Protein AF-A0A1D2R2D0-F1 (afdb_monomer_lite)

pLDDT: mean 79.78, std 20.34, range [26.3, 98.62]

Foldseek 3Di:
DDDPPFDWDDDPPQWIKGWDWADEDPDIAIEIETFHDDPLRVVLSVVLRVLCSQQVNLLCVLLLHTQDDPHHAYEYAADCVRVPPDQWAQPDPVHIYGHSPDDSLVSQLSVSLSRQQLAPQPLSRLLSSLQSSLVSCVVVVNPVVSCVSLVQLCCLLVVCLLPDDQDASFPDDLVPDDVSSNSNSSSLSNQLSVVVCVVPNSVLSSQLSVVSVVVVDHDGPVSSQVSSCVSPVDHCCLSRDSRHDDHDRNDDPPVCPPPDDDDSPCVNPVVVLPPLQPLVVVLVVLVVLLVVLVCCLVPVPPDDPVRNVLSVVVSVVSVVVSVVSVVCSPPCSPDPVCVVVVVVVVVVVVVSVCVVCVVPDDDPVVVVVVVVVD

Radius of gyration: 22.88 Å; chains: 1; bounding box: 52×63×58 Å

Sequence (374 aa):
MHKDDGSVIEVETGYERMSGEVKLRDRKVGVEVNYFHGLRDREWAERVFSLLCDALPLLERVSGLPYPRDYGVNIYDAAFEDVGRNDGENREREGIWIKPQAFDSYIVHEAAHCFTDISDESWIMEGSADIYTYIVLQRMNRSRDAGGVKGSAFAEYYKYLKFEEDFPLDGWDPMTAEVKKAYYGYGKAFIFMHMLCKKYGMGAIGEVNRNLHKRGVKASSGDYKLALEGVTGKNTDDLFSGWIFPGEYKVMPDEVKPVGKYRGSDLNRKVLQKWGNYSEWRIKALEERRDFYQDILDYDDEASDDFRMELKTDRKKINEWLRELRKHKKDVNKDPSMMKWKIEIMDAIKENIDVNLREWCTDEETKEMYEEEL

Secondary structure (DSSP, 8-state):
--------EE-TTSEEEEEEEEE-SSSEEEEEEEEESSHHHHHHHHHHHHHHHHHHHHHHHHH-S----SS-EEEEE--HHHHTTSSEEE-GGG-EEE-TT--HHHHHHHHHGGG-TTBS-HHHHHHHHHHHHHHHHHHTT-HHHHHHHHHHHHHHHHHHTTTS----STT--TTTS-HHHHHHHHHHHHHHHHHHHHHHHHHHHHHHHHHHHTTTSPBPHHHHHHHHHHHH-S--HHHHBTTTBSS------TTS---S---TTSHHHHHHHH-TTHHHHHHHHHHHHHHHHHHHHHH-TTS-HHHHHHHHHHHHHHHHHHHHHHHTTTTTTT-TTHHHHHHHHHHHHHHHHHHHHHTT---HHHHHHHHHH-

Structure (mmCIF, N/CA/C/O backbone):
data_AF-A0A1D2R2D0-F1
#
_entry.id   AF-A0A1D2R2D0-F1
#
loop_
_atom_site.group_PDB
_atom_site.id
_atom_site.type_symbol
_atom_site.label_atom_id
_atom_site.label_alt_id
_atom_site.label_comp_id
_atom_site.label_asym_id
_atom_site.label_entity_id
_atom_site.label_seq_id
_atom_site.pdbx_PDB_ins_code
_atom_site.Cartn_x
_atom_site.Cartn_y
_atom_site.Cartn_z
_atom_site.occupancy
_atom_site.B_iso_or_equiv
_atom_site.auth_seq_id
_atom_site.auth_comp_id
_atom_site.auth_asym_id
_atom_site.auth_atom_id
_atom_site.pdbx_PDB_model_num
ATOM 1 N N . MET A 1 1 ? 18.005 -26.491 -6.568 1.00 35.31 1 MET A N 1
ATOM 2 C CA . MET A 1 1 ? 18.597 -25.243 -7.088 1.00 35.31 1 MET A CA 1
ATOM 3 C C . MET A 1 1 ? 18.732 -25.385 -8.593 1.00 35.31 1 MET A C 1
ATOM 5 O O . MET A 1 1 ? 19.728 -25.917 -9.054 1.00 35.31 1 MET A O 1
ATOM 9 N N . HIS A 1 2 ? 17.709 -24.957 -9.325 1.00 26.30 2 HIS A N 1
ATOM 10 C CA . HIS A 1 2 ? 17.862 -24.386 -10.659 1.00 26.30 2 HIS A CA 1
ATOM 11 C C . HIS A 1 2 ? 17.419 -22.933 -10.478 1.00 26.30 2 HIS A C 1
ATOM 13 O O . HIS A 1 2 ? 16.340 -22.708 -9.931 1.00 26.30 2 HIS A O 1
ATOM 19 N N . LYS A 1 3 ? 18.300 -21.972 -10.765 1.00 35.22 3 LYS A N 1
ATOM 20 C CA . LYS A 1 3 ? 17.882 -20.586 -10.979 1.00 35.22 3 LYS A CA 1
ATOM 21 C C . LYS A 1 3 ? 17.358 -20.578 -12.413 1.00 35.22 3 LYS A C 1
ATOM 23 O O . LYS A 1 3 ? 18.146 -20.897 -13.298 1.00 35.22 3 LYS A O 1
ATOM 28 N N . ASP A 1 4 ? 16.057 -20.357 -12.588 1.00 43.56 4 ASP A N 1
ATOM 29 C CA . ASP A 1 4 ? 15.472 -20.082 -13.904 1.00 43.56 4 ASP A CA 1
ATOM 30 C C . ASP A 1 4 ? 16.174 -18.846 -14.470 1.00 43.56 4 ASP A C 1
ATOM 32 O O . ASP A 1 4 ? 16.246 -17.804 -13.814 1.00 43.56 4 ASP A O 1
ATOM 36 N N . ASP A 1 5 ? 16.760 -18.998 -15.648 1.00 43.22 5 ASP A N 1
ATOM 37 C CA . ASP A 1 5 ? 17.376 -17.951 -16.443 1.00 43.22 5 ASP A CA 1
ATOM 38 C C . ASP A 1 5 ? 16.280 -17.294 -17.285 1.00 43.22 5 ASP A C 1
ATOM 40 O O . ASP A 1 5 ? 15.998 -17.735 -18.391 1.00 43.22 5 ASP A O 1
ATOM 44 N N . GLY A 1 6 ? 15.617 -16.273 -16.728 1.00 44.31 6 GLY A N 1
ATOM 45 C CA . GLY A 1 6 ? 14.501 -15.571 -17.373 1.00 44.31 6 GLY A CA 1
ATOM 46 C C . GLY A 1 6 ? 14.697 -15.417 -18.886 1.00 44.31 6 GLY A C 1
ATOM 47 O O . GLY A 1 6 ? 15.631 -14.754 -19.339 1.00 44.31 6 GLY A O 1
ATOM 48 N N . SER A 1 7 ? 13.845 -16.077 -19.671 1.00 56.72 7 SER A N 1
ATOM 49 C CA . SER A 1 7 ? 13.939 -16.070 -21.128 1.00 56.72 7 SER A CA 1
ATOM 50 C C . SER A 1 7 ? 13.451 -14.731 -21.676 1.00 56.72 7 SER A C 1
ATOM 52 O O . SER A 1 7 ? 12.326 -14.331 -21.366 1.00 56.72 7 SER A O 1
ATOM 54 N N . VAL A 1 8 ? 14.264 -14.074 -22.508 1.00 54.88 8 VAL A N 1
ATOM 55 C CA . VAL A 1 8 ? 13.900 -12.834 -23.212 1.00 54.88 8 VAL A CA 1
ATOM 56 C C . VAL A 1 8 ? 13.201 -13.180 -24.526 1.00 54.88 8 VAL A C 1
ATOM 58 O O . VAL A 1 8 ? 13.733 -13.954 -25.322 1.00 54.88 8 VAL A O 1
ATOM 61 N N . ILE A 1 9 ? 12.008 -12.627 -24.752 1.00 55.56 9 ILE A N 1
ATOM 62 C CA . ILE A 1 9 ? 11.245 -12.768 -26.002 1.00 55.56 9 ILE A CA 1
ATOM 63 C C . ILE A 1 9 ? 10.814 -11.363 -26.444 1.00 55.56 9 ILE A C 1
ATOM 65 O O . ILE A 1 9 ? 10.191 -10.647 -25.661 1.00 55.56 9 ILE A O 1
ATOM 69 N N . GLU A 1 10 ? 11.138 -10.973 -27.679 1.00 49.78 10 GLU A N 1
ATOM 70 C CA . GLU A 1 10 ? 10.637 -9.733 -28.292 1.00 49.78 10 GLU A CA 1
ATOM 71 C C . GLU A 1 10 ? 9.136 -9.850 -28.595 1.00 49.78 10 GLU A C 1
ATOM 73 O O . GLU A 1 10 ? 8.675 -10.859 -29.138 1.00 49.78 10 GLU A O 1
ATOM 78 N N . VAL A 1 11 ? 8.366 -8.812 -28.265 1.00 51.62 11 VAL A N 1
ATOM 79 C CA . VAL A 1 11 ? 6.924 -8.732 -28.538 1.00 51.62 11 VAL A CA 1
ATOM 80 C C . VAL A 1 11 ? 6.680 -7.669 -29.618 1.00 51.62 11 VAL A C 1
ATOM 82 O O . VAL A 1 11 ? 7.356 -6.643 -29.634 1.00 51.62 11 VAL A O 1
ATOM 85 N N . GLU A 1 12 ? 5.685 -7.866 -30.495 1.00 52.91 12 GLU A N 1
ATOM 86 C CA . GLU A 1 12 ? 5.286 -6.940 -31.588 1.00 52.91 12 GLU A CA 1
ATOM 87 C C . GLU A 1 12 ? 4.965 -5.490 -31.145 1.00 52.91 12 GLU A C 1
ATOM 89 O O . GLU A 1 12 ? 4.693 -4.629 -31.979 1.00 52.91 12 GLU A O 1
ATOM 94 N N . THR A 1 13 ? 4.998 -5.199 -29.845 1.00 63.69 13 THR A N 1
ATOM 95 C CA . THR A 1 13 ? 4.671 -3.913 -29.220 1.00 63.69 13 THR A CA 1
ATOM 96 C C . THR A 1 13 ? 5.877 -2.996 -28.983 1.00 63.69 13 THR A C 1
ATOM 98 O O . THR A 1 13 ? 5.690 -1.899 -28.467 1.00 63.69 13 THR A O 1
ATOM 101 N N . GLY A 1 14 ? 7.100 -3.408 -29.341 1.00 77.31 14 GLY A N 1
ATOM 102 C CA . GLY A 1 14 ? 8.324 -2.629 -29.078 1.00 77.31 14 GLY A CA 1
ATOM 103 C C . GLY A 1 14 ? 8.905 -2.817 -27.670 1.00 77.31 14 GLY A C 1
ATOM 104 O O . GLY A 1 14 ? 9.845 -2.117 -27.300 1.00 77.31 14 GLY A O 1
ATOM 105 N N . TYR A 1 15 ? 8.364 -3.775 -26.914 1.00 86.06 15 TYR A N 1
ATOM 106 C CA . TYR A 1 15 ? 8.860 -4.184 -25.606 1.00 86.06 15 TYR A CA 1
ATOM 107 C C . TYR A 1 15 ? 9.680 -5.477 -25.704 1.00 86.06 15 TYR A C 1
ATOM 109 O O . TYR A 1 15 ? 9.309 -6.425 -26.408 1.00 86.06 15 TYR A O 1
ATOM 117 N N . GLU A 1 16 ? 10.753 -5.543 -24.923 1.00 91.19 16 GLU A N 1
ATOM 118 C CA . GLU A 1 16 ? 11.343 -6.798 -24.472 1.00 91.19 16 GLU A CA 1
ATOM 119 C C . GLU A 1 16 ? 10.609 -7.304 -23.229 1.00 91.19 16 GLU A C 1
ATOM 121 O O . GLU A 1 16 ? 9.992 -6.540 -22.482 1.00 91.19 16 GLU A O 1
ATOM 126 N N . ARG A 1 17 ? 10.675 -8.616 -22.999 1.00 93.38 17 ARG A N 1
ATOM 127 C CA . ARG A 1 17 ? 10.022 -9.258 -21.860 1.00 93.38 17 ARG A CA 1
ATOM 128 C C . ARG A 1 17 ? 11.012 -10.034 -21.012 1.00 93.38 17 ARG A C 1
ATOM 130 O O . ARG A 1 17 ? 11.697 -10.918 -21.516 1.00 93.38 17 ARG A O 1
ATOM 137 N N . MET A 1 18 ? 10.978 -9.789 -19.708 1.00 94.94 18 MET A N 1
ATOM 138 C CA . MET A 1 18 ? 11.537 -10.664 -18.683 1.00 94.94 18 MET A CA 1
ATOM 139 C C . MET A 1 18 ? 10.401 -11.420 -18.003 1.00 94.94 18 MET A C 1
ATOM 141 O O . MET A 1 18 ? 9.410 -10.808 -17.615 1.00 94.94 18 MET A O 1
ATOM 145 N N . SER A 1 19 ? 10.509 -12.740 -17.858 1.00 96.94 19 SER A N 1
ATOM 146 C CA . SER A 1 19 ? 9.440 -13.533 -17.244 1.00 96.94 19 SER A CA 1
ATOM 147 C C . SER A 1 19 ? 9.955 -14.681 -16.384 1.00 96.94 19 SER A C 1
ATOM 149 O O . SER A 1 19 ? 11.075 -15.163 -16.559 1.00 96.94 19 SER A O 1
ATOM 151 N N . GLY A 1 20 ? 9.115 -15.124 -15.452 1.00 97.00 20 GLY A N 1
ATOM 152 C CA . GLY A 1 20 ? 9.328 -16.323 -14.650 1.00 97.00 20 GLY A CA 1
ATOM 153 C C . GLY A 1 20 ? 8.144 -16.613 -13.734 1.00 97.00 20 GLY A C 1
ATOM 154 O O . GLY A 1 20 ? 7.105 -15.960 -13.805 1.00 97.00 20 GLY A O 1
ATOM 155 N N . GLU A 1 21 ? 8.285 -17.614 -12.869 1.00 97.94 21 GLU A N 1
ATOM 156 C CA . GLU A 1 21 ? 7.215 -18.038 -11.964 1.00 97.94 21 GLU A CA 1
ATOM 157 C C . GLU A 1 21 ? 7.616 -17.882 -10.496 1.00 97.94 21 GLU A C 1
ATOM 159 O O . GLU A 1 21 ? 8.649 -18.382 -10.047 1.00 97.94 21 GLU A O 1
ATOM 164 N N . VAL A 1 22 ? 6.726 -17.290 -9.705 1.00 97.75 22 VAL A N 1
ATOM 165 C CA . VAL A 1 22 ? 6.854 -17.219 -8.250 1.00 97.75 22 VAL A CA 1
ATOM 166 C C . VAL A 1 22 ? 5.964 -18.279 -7.618 1.00 97.75 22 VAL A C 1
ATOM 168 O O . VAL A 1 22 ? 4.755 -18.342 -7.855 1.00 97.75 22 VAL A O 1
ATOM 171 N N . LYS A 1 23 ? 6.557 -19.137 -6.783 1.00 97.75 23 LYS A N 1
ATOM 172 C CA . LYS A 1 23 ? 5.801 -20.125 -6.009 1.00 97.75 23 LYS A CA 1
ATOM 173 C C . LYS A 1 23 ? 5.138 -19.449 -4.808 1.00 97.75 23 LYS A C 1
ATOM 175 O O . LYS A 1 23 ? 5.818 -19.078 -3.851 1.00 97.75 23 LYS A O 1
ATOM 180 N N . LEU A 1 24 ? 3.815 -19.369 -4.843 1.00 97.50 24 LEU A N 1
ATOM 181 C CA . LEU A 1 24 ? 2.971 -18.966 -3.721 1.00 97.50 24 LEU A CA 1
ATOM 182 C C . LEU A 1 24 ? 2.363 -20.208 -3.051 1.00 97.50 24 LEU A C 1
ATOM 184 O O . LEU A 1 24 ? 2.705 -21.340 -3.414 1.00 97.50 24 LEU A O 1
ATOM 188 N N . ARG A 1 25 ? 1.528 -20.028 -2.022 1.00 94.38 25 ARG A N 1
ATOM 189 C CA . ARG A 1 25 ? 1.040 -21.141 -1.188 1.00 94.38 25 ARG A CA 1
ATOM 190 C C . ARG A 1 25 ? 0.337 -22.227 -1.995 1.00 94.38 25 ARG A C 1
ATOM 192 O O . ARG A 1 25 ? 0.691 -23.398 -1.865 1.00 94.38 25 ARG A O 1
ATOM 199 N N . ASP A 1 26 ? -0.620 -21.820 -2.823 1.00 93.81 26 ASP A N 1
ATOM 200 C CA . ASP A 1 26 ? -1.555 -22.740 -3.479 1.00 93.81 26 ASP A CA 1
ATOM 201 C C . ASP A 1 26 ? -1.300 -22.883 -4.988 1.00 93.81 26 ASP A C 1
ATOM 203 O O . ASP A 1 26 ? -1.862 -23.763 -5.637 1.00 93.81 26 ASP A O 1
ATOM 207 N N . ARG A 1 27 ? -0.440 -22.034 -5.566 1.00 96.06 27 ARG A N 1
ATOM 208 C CA . ARG A 1 27 ? -0.142 -22.028 -7.003 1.00 96.06 27 ARG A CA 1
ATOM 209 C C . ARG A 1 27 ? 1.202 -21.388 -7.317 1.00 96.06 27 ARG A C 1
ATOM 211 O O . ARG A 1 27 ? 1.811 -20.714 -6.487 1.00 96.06 27 ARG A O 1
ATOM 218 N N . LYS A 1 28 ? 1.629 -21.564 -8.562 1.00 97.88 28 LYS A N 1
ATOM 219 C CA . LYS A 1 28 ? 2.623 -20.695 -9.182 1.00 97.88 28 LYS A CA 1
ATOM 220 C C . LYS A 1 28 ? 1.921 -19.510 -9.843 1.00 97.88 28 LYS A C 1
ATOM 222 O O . LYS A 1 28 ? 0.835 -19.672 -10.407 1.00 97.88 28 LYS A O 1
ATOM 227 N N . VAL A 1 29 ? 2.522 -18.335 -9.731 1.00 97.94 29 VAL A N 1
ATOM 228 C CA . VAL A 1 29 ? 2.051 -17.097 -10.356 1.00 97.94 29 VAL A CA 1
ATOM 229 C C . VAL A 1 29 ? 3.136 -16.624 -11.309 1.00 97.94 29 VAL A C 1
ATOM 231 O O . VAL A 1 29 ? 4.286 -16.486 -10.897 1.00 97.94 29 VAL A O 1
ATOM 234 N N . GLY A 1 30 ? 2.778 -16.431 -12.578 1.00 98.12 30 GLY A N 1
ATOM 235 C CA . GLY A 1 30 ? 3.680 -15.839 -13.561 1.00 98.12 30 GLY A CA 1
ATOM 236 C C . GLY A 1 30 ? 3.932 -14.374 -13.223 1.00 98.12 30 GLY A C 1
ATOM 237 O O . GLY A 1 30 ? 2.995 -13.665 -12.855 1.00 98.12 30 GLY A O 1
ATOM 238 N N . VAL A 1 31 ? 5.183 -13.947 -13.324 1.00 98.31 31 VAL A N 1
ATOM 239 C CA . VAL A 1 31 ? 5.600 -12.548 -13.239 1.00 98.31 31 VAL A CA 1
ATOM 240 C C . VAL A 1 31 ? 6.240 -12.196 -14.570 1.00 98.31 31 VAL A C 1
ATOM 242 O O . VAL A 1 31 ? 7.158 -12.891 -15.005 1.00 98.31 31 VAL A O 1
ATOM 245 N N . GLU A 1 32 ? 5.754 -11.140 -15.207 1.00 97.75 32 GLU A N 1
ATOM 246 C CA . GLU A 1 32 ? 6.292 -10.613 -16.458 1.00 97.75 32 GLU A CA 1
ATOM 247 C C . GLU A 1 32 ? 6.626 -9.132 -16.276 1.00 97.75 32 GLU A C 1
ATOM 249 O O . GLU A 1 32 ? 5.837 -8.386 -15.706 1.00 97.75 32 GLU A O 1
ATOM 254 N N . VAL A 1 33 ? 7.788 -8.700 -16.756 1.00 97.06 33 VAL A N 1
ATOM 255 C CA . VAL A 1 33 ? 8.195 -7.293 -16.820 1.00 97.06 33 VAL A CA 1
ATOM 256 C C . VAL A 1 33 ? 8.464 -6.964 -18.280 1.00 97.06 33 VAL A C 1
ATOM 258 O O . VAL A 1 33 ? 9.335 -7.572 -18.904 1.00 97.06 33 VAL A O 1
ATOM 261 N N . ASN A 1 34 ? 7.683 -6.038 -18.823 1.00 95.00 34 ASN A N 1
ATOM 262 C CA . ASN A 1 34 ? 7.779 -5.560 -20.194 1.00 95.00 34 ASN A CA 1
ATOM 263 C C . ASN A 1 34 ? 8.503 -4.208 -20.167 1.00 95.00 34 ASN A C 1
ATOM 265 O O . ASN A 1 34 ? 8.020 -3.279 -19.523 1.00 95.00 34 ASN A O 1
ATOM 269 N N . TYR A 1 35 ? 9.656 -4.113 -20.828 1.00 92.44 35 TYR A N 1
ATOM 270 C CA . TYR A 1 35 ? 10.536 -2.934 -20.822 1.00 92.44 35 TYR A CA 1
ATOM 271 C C . TYR A 1 35 ? 10.976 -2.548 -22.239 1.00 92.44 35 TYR A C 1
ATOM 273 O O . TYR A 1 35 ? 10.948 -3.387 -23.142 1.00 92.44 35 TYR A O 1
ATOM 281 N N . PHE A 1 36 ? 11.338 -1.284 -22.465 1.00 86.38 36 PHE A N 1
ATOM 282 C CA . PHE A 1 36 ? 11.819 -0.838 -23.777 1.00 86.38 36 PHE A CA 1
ATOM 283 C C . PHE A 1 36 ? 13.198 -1.428 -24.112 1.00 86.38 36 PHE A C 1
ATOM 285 O O . PHE A 1 36 ? 13.943 -1.860 -23.239 1.00 86.38 36 PHE A O 1
ATOM 292 N N . HIS A 1 37 ? 13.555 -1.487 -25.395 1.00 80.06 37 HIS A N 1
ATOM 293 C CA . HIS A 1 37 ? 14.843 -2.043 -25.813 1.00 80.06 37 HIS A CA 1
ATOM 294 C C . HIS A 1 37 ? 16.020 -1.124 -25.429 1.00 80.06 37 HIS A C 1
ATOM 296 O O . HIS A 1 37 ? 16.175 -0.040 -25.994 1.00 80.06 37 HIS A O 1
ATOM 302 N N . GLY A 1 38 ? 16.900 -1.596 -24.541 1.00 73.62 38 GLY A N 1
ATOM 303 C CA . GLY A 1 38 ? 18.092 -0.864 -24.108 1.00 73.62 38 GLY A CA 1
ATOM 304 C C . GLY A 1 38 ? 18.766 -1.488 -22.882 1.00 73.62 38 GLY A C 1
ATOM 305 O O . GLY A 1 38 ? 18.150 -2.230 -22.121 1.00 73.62 38 GLY A O 1
ATOM 306 N N . LEU A 1 39 ? 20.063 -1.211 -22.673 1.00 61.66 39 LEU A N 1
ATOM 307 C CA . LEU A 1 39 ? 20.813 -1.780 -21.538 1.00 61.66 39 LEU A CA 1
ATOM 308 C C . LEU A 1 39 ? 20.284 -1.277 -20.182 1.00 61.66 39 LEU A C 1
ATOM 310 O O . LEU A 1 39 ? 20.112 -2.074 -19.265 1.00 61.66 39 LEU A O 1
ATOM 314 N N . ARG A 1 40 ? 19.989 0.026 -20.075 1.00 70.50 40 ARG A N 1
ATOM 315 C CA . ARG A 1 40 ? 19.435 0.637 -18.852 1.00 70.50 40 ARG A CA 1
ATOM 316 C C . ARG A 1 40 ? 18.044 0.090 -18.523 1.00 70.50 40 ARG A C 1
ATOM 318 O O . ARG A 1 40 ? 17.740 -0.167 -17.362 1.00 70.50 40 ARG A O 1
ATOM 325 N N . ASP A 1 41 ? 17.239 -0.152 -19.550 1.00 83.50 41 ASP A N 1
ATOM 326 C CA . ASP A 1 41 ? 15.882 -0.683 -19.413 1.00 83.50 41 ASP A CA 1
ATOM 327 C C . ASP A 1 41 ? 15.904 -2.154 -18.974 1.00 83.50 41 ASP A C 1
ATOM 329 O O . ASP A 1 41 ? 15.093 -2.589 -18.155 1.00 83.50 41 ASP A O 1
ATOM 333 N N . ARG A 1 42 ? 16.907 -2.919 -19.426 1.00 89.06 42 ARG A N 1
ATOM 334 C CA . ARG A 1 42 ? 17.140 -4.285 -18.950 1.00 89.06 42 ARG A CA 1
ATOM 335 C C . ARG A 1 42 ? 17.547 -4.333 -17.476 1.00 89.06 42 ARG A C 1
ATOM 337 O O . ARG A 1 42 ? 17.021 -5.165 -16.742 1.00 89.06 42 ARG A O 1
ATOM 344 N N . GLU A 1 43 ? 18.462 -3.475 -17.028 1.00 89.44 43 GLU A N 1
ATOM 345 C CA . GLU A 1 43 ? 18.853 -3.405 -15.608 1.00 89.44 43 GLU A CA 1
ATOM 346 C C . GLU A 1 43 ? 17.666 -3.017 -14.718 1.00 89.44 43 GLU A C 1
ATOM 348 O O . GLU A 1 43 ? 17.459 -3.598 -13.646 1.00 89.44 43 GLU A O 1
ATOM 353 N N . TRP A 1 44 ? 16.841 -2.078 -15.190 1.00 92.38 44 TRP A N 1
ATOM 354 C CA . TRP A 1 44 ? 15.569 -1.754 -14.557 1.00 92.38 44 TRP A CA 1
ATOM 355 C C . TRP A 1 44 ? 14.663 -2.988 -14.460 1.00 92.38 44 TRP A C 1
ATOM 357 O O . TRP A 1 44 ? 14.184 -3.304 -13.367 1.00 92.38 44 TRP A O 1
ATOM 367 N N . ALA A 1 45 ? 14.478 -3.720 -15.561 1.00 95.38 45 ALA A N 1
ATOM 368 C CA . ALA A 1 45 ? 13.630 -4.905 -15.595 1.00 95.38 45 ALA A CA 1
ATOM 369 C C . ALA A 1 45 ? 14.140 -6.011 -14.663 1.00 95.38 45 ALA A C 1
ATOM 371 O O . ALA A 1 45 ? 13.348 -6.597 -13.925 1.00 95.38 45 ALA A O 1
ATOM 372 N N . GLU A 1 46 ? 15.455 -6.249 -14.624 1.00 95.38 46 GLU A N 1
ATOM 373 C CA . GLU A 1 46 ? 16.103 -7.193 -13.704 1.00 95.38 46 GLU A CA 1
ATOM 374 C C . GLU A 1 46 ? 15.854 -6.807 -12.237 1.00 95.38 46 GLU A C 1
ATOM 376 O O . GLU A 1 46 ? 15.476 -7.662 -11.425 1.00 95.38 46 GLU A O 1
ATOM 381 N N . ARG A 1 47 ? 15.988 -5.516 -11.896 1.00 95.19 47 ARG A N 1
ATOM 382 C CA . ARG A 1 47 ? 15.681 -4.991 -10.555 1.00 95.19 47 ARG A CA 1
ATOM 383 C C . ARG A 1 47 ? 14.215 -5.223 -10.187 1.00 95.19 47 ARG A C 1
ATOM 385 O O . ARG A 1 47 ? 13.948 -5.781 -9.122 1.00 95.19 47 ARG A O 1
ATOM 392 N N . VAL A 1 48 ? 13.277 -4.807 -11.042 1.00 96.56 48 VAL A N 1
ATOM 393 C CA . VAL A 1 48 ? 11.824 -4.928 -10.808 1.00 96.56 48 VAL A CA 1
ATOM 394 C C . VAL A 1 48 ? 11.422 -6.395 -10.671 1.00 96.56 48 VAL A C 1
ATOM 396 O O . VAL A 1 48 ? 10.738 -6.771 -9.717 1.00 96.56 48 VAL A O 1
ATOM 399 N N . PHE A 1 49 ? 11.883 -7.241 -11.592 1.00 97.94 49 PHE A N 1
ATOM 400 C CA . PHE A 1 49 ? 11.579 -8.665 -11.604 1.00 97.94 49 PHE A CA 1
ATOM 401 C C . PHE A 1 49 ? 12.092 -9.355 -10.336 1.00 97.94 49 PHE A C 1
ATOM 403 O O . PHE A 1 49 ? 11.332 -10.062 -9.666 1.00 97.94 49 PHE A O 1
ATOM 410 N N . SER A 1 50 ? 13.351 -9.104 -9.955 1.00 97.56 50 SER A N 1
ATOM 411 C CA . SER A 1 50 ? 13.933 -9.649 -8.724 1.00 97.56 50 SER A CA 1
ATOM 412 C C . SER A 1 50 ? 13.179 -9.168 -7.482 1.00 97.56 50 SER A C 1
ATOM 414 O O . SER A 1 50 ? 12.862 -9.976 -6.607 1.00 97.56 50 SER A O 1
ATOM 416 N N . LEU A 1 51 ? 12.855 -7.872 -7.411 1.00 97.88 51 LEU A N 1
ATOM 417 C CA . LEU A 1 51 ? 12.099 -7.277 -6.309 1.00 97.88 51 LEU A CA 1
ATOM 418 C C . LEU A 1 51 ? 10.738 -7.957 -6.127 1.00 97.88 51 LEU A C 1
ATOM 420 O O . LEU A 1 51 ? 10.387 -8.334 -5.009 1.00 97.88 51 LEU A O 1
ATOM 424 N N . LEU A 1 52 ? 9.982 -8.152 -7.208 1.00 98.19 52 LEU A N 1
ATOM 425 C CA . LEU A 1 52 ? 8.656 -8.772 -7.153 1.00 98.19 52 LEU A CA 1
ATOM 426 C C . LEU A 1 52 ? 8.712 -10.264 -6.834 1.00 98.19 52 LEU A C 1
ATOM 428 O O . LEU A 1 52 ? 7.865 -10.753 -6.080 1.00 98.19 52 LEU A O 1
ATOM 432 N N . CYS A 1 53 ? 9.721 -10.978 -7.339 1.00 97.88 53 CYS A N 1
ATOM 433 C CA . CYS A 1 53 ? 9.938 -12.380 -6.989 1.00 97.88 53 CYS A CA 1
ATOM 434 C C . CYS A 1 53 ? 10.130 -12.576 -5.478 1.00 97.88 53 CYS A C 1
ATOM 436 O O . CYS A 1 53 ? 9.596 -13.532 -4.907 1.00 97.88 53 CYS A O 1
ATOM 438 N N . ASP A 1 54 ? 10.824 -11.645 -4.821 1.00 98.19 54 ASP A N 1
ATOM 439 C CA . ASP A 1 54 ? 11.024 -11.656 -3.371 1.00 98.19 54 ASP A CA 1
ATOM 440 C C . ASP A 1 54 ? 9.804 -11.121 -2.598 1.00 98.19 54 ASP A C 1
ATOM 442 O O . ASP A 1 54 ? 9.438 -11.657 -1.541 1.00 98.19 54 ASP A O 1
ATOM 446 N N . ALA A 1 55 ? 9.147 -10.079 -3.117 1.00 98.50 55 ALA A N 1
ATOM 447 C CA . ALA A 1 55 ? 8.049 -9.391 -2.445 1.00 98.50 55 ALA A CA 1
ATOM 448 C C . ALA A 1 55 ? 6.733 -10.183 -2.470 1.00 98.50 55 ALA A C 1
ATOM 450 O O . ALA A 1 55 ? 6.059 -10.258 -1.442 1.00 98.50 55 ALA A O 1
ATOM 451 N N . LEU A 1 56 ? 6.358 -10.819 -3.586 1.00 98.50 56 LEU A N 1
ATOM 452 C CA . LEU A 1 56 ? 5.052 -11.484 -3.737 1.00 98.50 56 LEU A CA 1
ATOM 453 C C . LEU A 1 56 ? 4.776 -12.577 -2.684 1.00 98.50 56 LEU A C 1
ATOM 455 O O . LEU A 1 56 ? 3.695 -12.567 -2.083 1.00 98.50 56 LEU A O 1
ATOM 459 N N . PRO A 1 57 ? 5.722 -13.481 -2.351 1.00 98.50 57 PRO A N 1
ATOM 460 C CA . PRO A 1 57 ? 5.514 -14.446 -1.273 1.00 98.50 57 PRO A CA 1
ATOM 461 C C . PRO A 1 57 ? 5.359 -13.780 0.098 1.00 98.50 57 PRO A C 1
ATOM 463 O O . PRO A 1 57 ? 4.696 -14.320 0.987 1.00 98.50 57 PRO A O 1
ATOM 466 N N . LEU A 1 58 ? 6.008 -12.631 0.314 1.00 98.31 58 LEU A N 1
ATOM 467 C CA . LEU A 1 58 ? 5.864 -11.859 1.545 1.00 98.31 58 LEU A CA 1
ATOM 468 C C . LEU A 1 58 ? 4.507 -11.150 1.591 1.00 98.31 58 LEU A C 1
ATOM 470 O O . LEU A 1 58 ? 3.880 -11.201 2.649 1.00 98.31 58 LEU A O 1
ATOM 474 N N . LEU A 1 59 ? 4.039 -10.587 0.471 1.00 98.62 59 LEU A N 1
ATOM 475 C CA . LEU A 1 59 ? 2.717 -9.971 0.305 1.00 98.62 59 LEU A CA 1
ATOM 476 C C . LEU A 1 59 ? 1.586 -10.962 0.623 1.00 98.62 59 LEU A C 1
ATOM 478 O O . LEU A 1 59 ? 0.715 -10.656 1.437 1.00 98.62 59 LEU A O 1
ATOM 482 N N . GLU A 1 60 ? 1.656 -12.197 0.113 1.00 98.19 60 GLU A N 1
ATOM 483 C CA . GLU A 1 60 ? 0.702 -13.271 0.452 1.00 98.19 60 GLU A CA 1
ATOM 484 C C . GLU A 1 60 ? 0.694 -13.577 1.966 1.00 98.19 60 GLU A C 1
ATOM 486 O O . GLU A 1 60 ? -0.346 -13.790 2.598 1.00 98.19 60 GLU A O 1
ATOM 491 N N . ARG A 1 61 ? 1.875 -13.569 2.599 1.00 97.19 61 ARG A N 1
ATOM 492 C CA . ARG A 1 61 ? 1.994 -13.813 4.045 1.00 97.19 61 ARG A CA 1
ATOM 493 C C . ARG A 1 61 ? 1.469 -12.657 4.892 1.00 97.19 61 ARG A C 1
ATOM 495 O O . ARG A 1 61 ? 0.900 -12.930 5.948 1.00 97.19 61 ARG A O 1
ATOM 502 N N . VAL A 1 62 ? 1.710 -11.401 4.506 1.00 96.94 62 VAL A N 1
ATOM 503 C CA . VAL A 1 62 ? 1.279 -10.230 5.295 1.00 96.94 62 VAL A CA 1
ATOM 504 C C . VAL A 1 62 ? -0.203 -9.934 5.111 1.00 96.94 62 VAL A C 1
ATOM 506 O O . VAL A 1 62 ? -0.872 -9.688 6.108 1.00 96.94 62 VAL A O 1
ATOM 509 N N . SER A 1 63 ? -0.733 -10.044 3.890 1.00 97.69 63 SER A N 1
ATOM 510 C CA . SER A 1 63 ? -2.167 -9.870 3.626 1.00 97.69 63 SER A CA 1
ATOM 511 C C . SER A 1 63 ? -2.998 -10.978 4.272 1.00 97.69 63 SER A C 1
ATOM 513 O O . SER A 1 63 ? -4.161 -10.783 4.617 1.00 97.69 63 SER A O 1
ATOM 515 N N . GLY A 1 64 ? -2.400 -12.161 4.453 1.00 96.25 64 GLY A N 1
ATOM 516 C CA . GLY A 1 64 ? -3.072 -13.336 4.988 1.00 96.25 64 GLY A CA 1
ATOM 517 C C . GLY A 1 64 ? -3.999 -14.024 3.987 1.00 96.25 64 GLY A C 1
ATOM 518 O O . GLY A 1 64 ? -4.632 -15.013 4.372 1.00 96.25 64 GLY A O 1
ATOM 519 N N . LEU A 1 65 ? -4.051 -13.545 2.744 1.00 96.81 65 LEU A N 1
ATOM 520 C CA . LEU A 1 65 ? -4.840 -14.090 1.645 1.00 96.81 65 LEU A CA 1
ATOM 521 C C . LEU A 1 65 ? -3.955 -14.944 0.732 1.00 96.81 65 LEU A C 1
ATOM 523 O O . LEU A 1 65 ? -2.807 -14.567 0.507 1.00 96.81 65 LEU A O 1
ATOM 527 N N . PRO A 1 66 ? -4.455 -16.073 0.196 1.00 96.00 66 PRO A N 1
ATOM 528 C CA . PRO A 1 66 ? -3.835 -16.663 -0.986 1.00 96.00 66 PRO A CA 1
ATOM 529 C C . PRO A 1 66 ? -3.935 -15.669 -2.149 1.00 96.00 66 PRO A C 1
ATOM 531 O O . PRO A 1 66 ? -4.824 -14.816 -2.151 1.00 96.00 66 PRO A O 1
ATOM 534 N N . TYR A 1 67 ? -3.044 -15.772 -3.135 1.00 96.56 67 TYR A N 1
ATOM 535 C CA . TYR A 1 67 ? -3.097 -14.899 -4.310 1.00 96.56 67 TYR A CA 1
ATOM 536 C C . TYR A 1 67 ? -4.472 -14.981 -5.003 1.00 96.56 67 TYR A C 1
ATOM 538 O O . TYR A 1 67 ? -4.819 -16.054 -5.509 1.00 96.56 67 TYR A O 1
ATOM 546 N N . PRO A 1 68 ? -5.266 -13.892 -5.007 1.00 93.31 68 PRO A N 1
ATOM 547 C CA . PRO A 1 68 ? -6.693 -13.984 -5.309 1.00 93.31 68 PRO A CA 1
ATOM 548 C C . PRO A 1 68 ? -7.013 -13.838 -6.801 1.00 93.31 68 PRO A C 1
ATOM 550 O O . PRO A 1 68 ? -8.153 -14.066 -7.196 1.00 93.31 68 PRO A O 1
ATOM 553 N N . ARG A 1 69 ? -6.038 -13.446 -7.632 1.00 94.25 69 ARG A N 1
ATOM 554 C CA . ARG A 1 69 ? -6.256 -13.156 -9.055 1.00 94.25 69 ARG A CA 1
ATOM 555 C C . ARG A 1 69 ? -6.096 -14.414 -9.913 1.00 94.25 69 ARG A C 1
ATOM 557 O O . ARG A 1 69 ? -5.311 -15.314 -9.601 1.00 94.25 69 ARG A O 1
ATOM 564 N N . ASP A 1 70 ? -6.849 -14.498 -11.004 1.00 94.94 70 ASP A N 1
ATOM 565 C CA . ASP A 1 70 ? -6.762 -15.595 -11.976 1.00 94.94 70 ASP A CA 1
ATOM 566 C C . ASP A 1 70 ? -5.626 -15.390 -12.998 1.00 94.94 70 ASP A C 1
ATOM 568 O O . ASP A 1 70 ? -5.124 -16.371 -13.550 1.00 94.94 70 ASP A O 1
ATOM 572 N N . TYR A 1 71 ? -5.159 -14.152 -13.171 1.00 95.75 71 TYR A N 1
ATOM 573 C CA . TYR A 1 71 ? -4.019 -13.756 -14.004 1.00 95.75 71 TYR A CA 1
ATOM 574 C C . TYR A 1 71 ? -2.689 -13.689 -13.218 1.00 95.75 71 TYR A C 1
ATOM 576 O O . TYR A 1 71 ? -2.656 -13.954 -12.019 1.00 95.75 71 TYR A O 1
ATOM 584 N N . GLY A 1 72 ? -1.572 -13.448 -13.916 1.00 96.94 72 GLY A N 1
ATOM 585 C CA . GLY A 1 72 ? -0.242 -13.252 -13.318 1.00 96.94 72 GLY A CA 1
ATOM 586 C C . GLY A 1 72 ? 0.003 -11.813 -12.851 1.00 96.94 72 GLY A C 1
ATOM 587 O O . GLY A 1 72 ? -0.918 -11.010 -12.790 1.00 96.94 72 GLY A O 1
ATOM 588 N N . VAL A 1 73 ? 1.249 -11.458 -12.547 1.00 97.62 73 VAL A N 1
ATOM 589 C CA . VAL A 1 73 ? 1.652 -10.064 -12.305 1.00 97.62 73 VAL A CA 1
ATOM 590 C C . VAL A 1 73 ? 2.431 -9.573 -13.517 1.00 97.62 73 VAL A C 1
ATOM 592 O O . VAL A 1 73 ? 3.570 -9.982 -13.719 1.00 97.62 73 VAL A O 1
ATOM 595 N N . ASN A 1 74 ? 1.811 -8.706 -14.312 1.00 97.56 74 ASN A N 1
ATOM 596 C CA . ASN A 1 74 ? 2.442 -8.096 -15.478 1.00 97.56 74 ASN A CA 1
ATOM 597 C C . ASN A 1 74 ? 2.825 -6.661 -15.133 1.00 97.56 74 ASN A C 1
ATOM 599 O O . ASN A 1 74 ? 1.963 -5.900 -14.699 1.00 97.56 74 ASN A O 1
ATOM 603 N N . ILE A 1 75 ? 4.088 -6.303 -15.323 1.00 97.00 75 ILE A N 1
ATOM 604 C CA . ILE A 1 75 ? 4.610 -4.951 -15.151 1.00 97.00 75 ILE A CA 1
ATOM 605 C C . ILE A 1 75 ? 4.946 -4.374 -16.520 1.00 97.00 75 ILE A C 1
ATOM 607 O O . ILE A 1 75 ? 5.469 -5.086 -17.381 1.00 97.00 75 ILE A O 1
ATOM 611 N N . TYR A 1 76 ? 4.668 -3.092 -16.698 1.00 95.56 76 TYR A N 1
ATOM 612 C CA . TYR A 1 76 ? 5.006 -2.319 -17.880 1.00 95.56 76 TYR A CA 1
ATOM 613 C C . TYR A 1 76 ? 5.863 -1.132 -17.472 1.00 95.56 76 TYR A C 1
ATOM 615 O O . TYR A 1 76 ? 5.524 -0.411 -16.532 1.00 95.56 76 TYR A O 1
ATOM 623 N N . ASP A 1 77 ? 6.968 -0.952 -18.185 1.00 92.06 77 ASP A N 1
ATOM 624 C CA . ASP A 1 77 ? 7.690 0.310 -18.207 1.00 92.06 77 ASP A CA 1
ATOM 625 C C . ASP A 1 77 ? 6.768 1.389 -18.787 1.00 92.06 77 ASP A C 1
ATOM 627 O O . ASP A 1 77 ? 6.273 1.256 -19.914 1.00 92.06 77 ASP A O 1
ATOM 631 N N . ALA A 1 78 ? 6.479 2.395 -17.963 1.00 87.88 78 ALA A N 1
ATOM 632 C CA . ALA A 1 78 ? 5.483 3.417 -18.225 1.00 87.88 78 ALA A CA 1
ATOM 633 C C . ALA A 1 78 ? 6.133 4.782 -18.459 1.00 87.88 78 ALA A C 1
ATOM 635 O O . ALA A 1 78 ? 6.935 5.261 -17.649 1.00 87.88 78 ALA A O 1
ATOM 636 N N . ALA A 1 79 ? 5.708 5.448 -19.529 1.00 81.31 79 ALA A N 1
ATOM 637 C CA . ALA A 1 79 ? 6.024 6.843 -19.771 1.00 81.31 79 ALA A CA 1
ATOM 638 C C . ALA A 1 79 ? 5.163 7.764 -18.885 1.00 81.31 79 ALA A C 1
ATOM 640 O O . ALA A 1 79 ? 4.215 7.340 -18.212 1.00 81.31 79 ALA A O 1
ATOM 641 N N . PHE A 1 80 ? 5.487 9.059 -18.865 1.00 73.69 80 PHE A N 1
ATOM 642 C CA . PHE A 1 80 ? 4.710 10.038 -18.099 1.00 73.69 80 PHE A CA 1
ATOM 643 C C . PHE A 1 80 ? 3.261 10.118 -18.593 1.00 73.69 80 PHE A C 1
ATOM 645 O O . PHE A 1 80 ? 2.340 10.247 -17.793 1.00 73.69 80 PHE A O 1
ATOM 652 N N . GLU A 1 81 ? 3.056 9.991 -19.899 1.00 79.12 81 GLU A N 1
ATOM 653 C CA . GLU A 1 81 ? 1.750 10.016 -20.550 1.00 79.12 81 GLU A CA 1
ATOM 654 C C . GLU A 1 81 ? 0.865 8.841 -20.125 1.00 79.12 81 GLU A C 1
ATOM 656 O O . GLU A 1 81 ? -0.359 8.964 -20.152 1.00 79.12 81 GLU A O 1
ATOM 661 N N . ASP A 1 82 ? 1.473 7.728 -19.703 1.00 80.19 82 ASP A N 1
ATOM 662 C CA . ASP A 1 82 ? 0.739 6.536 -19.305 1.00 80.19 82 ASP A CA 1
ATOM 663 C C . ASP A 1 82 ? 0.140 6.697 -17.910 1.00 80.19 82 ASP A C 1
ATOM 665 O O . ASP A 1 82 ? -1.052 6.467 -17.745 1.00 80.19 82 ASP A O 1
ATOM 669 N N . VAL A 1 83 ? 0.931 7.103 -16.912 1.00 82.00 83 VAL A N 1
ATOM 670 C CA . VAL A 1 83 ? 0.518 7.124 -15.487 1.00 82.00 83 VAL A CA 1
ATOM 671 C C . VAL A 1 83 ? 0.377 8.537 -14.899 1.00 82.00 83 VAL A C 1
ATOM 673 O O . VAL A 1 83 ? 0.116 8.717 -13.706 1.00 82.00 83 VAL A O 1
ATOM 676 N N . GLY A 1 84 ? 0.553 9.569 -15.725 1.00 84.38 84 GLY A N 1
ATOM 677 C CA . GLY A 1 84 ? 0.440 10.972 -15.339 1.00 84.38 84 GLY A CA 1
ATOM 678 C C . GLY A 1 84 ? 1.404 11.343 -14.213 1.00 84.38 84 GLY A C 1
ATOM 679 O O . GLY A 1 84 ? 2.609 11.106 -14.286 1.00 84.38 84 GLY A O 1
ATOM 680 N N . ARG A 1 85 ? 0.874 11.932 -13.136 1.00 78.06 85 ARG A N 1
ATOM 681 C CA . ARG A 1 85 ? 1.672 12.368 -11.975 1.00 78.06 85 ARG A CA 1
ATOM 682 C C . ARG A 1 85 ? 2.057 11.234 -11.024 1.00 78.06 85 ARG A C 1
ATOM 684 O O . ARG A 1 85 ? 2.923 11.448 -10.183 1.00 78.06 85 ARG A O 1
ATOM 691 N N . ASN A 1 86 ? 1.460 10.053 -11.159 1.00 83.25 86 ASN A N 1
ATOM 692 C CA . ASN A 1 86 ? 1.761 8.925 -10.285 1.00 83.25 86 ASN A CA 1
ATOM 693 C C . ASN A 1 86 ? 3.077 8.257 -10.708 1.00 83.25 86 ASN A C 1
ATOM 695 O O . ASN A 1 86 ? 3.446 8.286 -11.883 1.00 83.25 86 ASN A O 1
ATOM 699 N N . ASP A 1 87 ? 3.807 7.673 -9.758 1.00 87.00 87 ASP A N 1
ATOM 700 C CA . ASP A 1 87 ? 5.022 6.893 -10.054 1.00 87.00 87 ASP A CA 1
ATOM 701 C C . ASP A 1 87 ? 4.702 5.464 -10.519 1.00 87.00 87 ASP A C 1
ATOM 703 O O . ASP A 1 87 ? 5.546 4.788 -11.115 1.00 87.00 87 ASP A O 1
ATOM 707 N N . GLY A 1 88 ? 3.464 5.030 -10.293 1.00 91.81 88 GLY A N 1
ATOM 708 C CA . GLY A 1 88 ? 2.914 3.802 -10.824 1.00 91.81 88 GLY A CA 1
ATOM 709 C C . GLY A 1 88 ? 1.394 3.749 -10.720 1.00 91.81 88 GLY A C 1
ATOM 710 O O . GLY A 1 88 ? 0.777 4.606 -10.091 1.00 91.81 88 GLY A O 1
ATOM 711 N N . GLU A 1 89 ? 0.801 2.758 -11.376 1.00 93.88 89 GLU A N 1
ATOM 712 C CA . GLU A 1 89 ? -0.637 2.502 -11.341 1.00 93.88 89 GLU A CA 1
ATOM 713 C C . GLU A 1 89 ? -0.928 1.017 -11.593 1.00 93.88 89 GLU A C 1
ATOM 715 O O . GLU A 1 89 ? -0.527 0.447 -12.614 1.00 93.88 89 GLU A O 1
ATOM 720 N N . ASN A 1 90 ? -1.661 0.377 -10.683 1.00 95.06 90 ASN A N 1
ATOM 721 C CA . ASN A 1 90 ? -2.203 -0.962 -10.889 1.00 95.06 90 ASN A CA 1
ATOM 722 C C . ASN A 1 90 ? -3.538 -0.916 -11.657 1.00 95.06 90 ASN A C 1
ATOM 724 O O . ASN A 1 90 ? -4.567 -0.523 -11.112 1.00 95.06 90 ASN A O 1
ATOM 728 N N . ARG A 1 91 ? -3.538 -1.403 -12.904 1.00 94.75 91 ARG A N 1
ATOM 729 C CA . ARG A 1 91 ? -4.717 -1.501 -13.791 1.00 94.75 91 ARG A CA 1
ATOM 730 C C . ARG A 1 91 ? -5.283 -2.918 -13.864 1.00 94.75 91 ARG A C 1
ATOM 732 O O . ARG A 1 91 ? -5.774 -3.385 -14.893 1.00 94.75 91 ARG A O 1
ATOM 739 N N . GLU A 1 92 ? -5.169 -3.646 -12.763 1.00 93.06 92 GLU A N 1
ATOM 740 C CA . GLU A 1 92 ? -5.611 -5.026 -12.628 1.00 93.06 92 GLU A CA 1
ATOM 741 C C . GLU A 1 92 ? -5.066 -5.951 -13.735 1.00 93.06 92 GLU A C 1
ATOM 743 O O . GLU A 1 92 ? -3.870 -6.243 -13.790 1.00 93.06 92 GLU A O 1
ATOM 748 N N . ARG A 1 93 ? -5.948 -6.460 -14.605 1.00 94.31 93 ARG A N 1
ATOM 749 C CA . ARG A 1 93 ? -5.625 -7.428 -15.661 1.00 94.31 93 ARG A CA 1
ATOM 750 C C . ARG A 1 93 ? -4.810 -6.807 -16.795 1.00 94.31 93 ARG A C 1
ATOM 752 O O . ARG A 1 93 ? -4.154 -7.544 -17.529 1.00 94.31 93 ARG A O 1
ATOM 759 N N . GLU A 1 94 ? -4.853 -5.483 -16.924 1.00 94.31 94 GLU A N 1
ATOM 760 C CA . GLU A 1 94 ? -4.034 -4.709 -17.864 1.00 94.31 94 GLU A CA 1
ATOM 761 C C . GLU A 1 94 ? -2.600 -4.507 -17.350 1.00 94.31 94 GLU A C 1
ATOM 763 O O . GLU A 1 94 ? -1.746 -4.012 -18.080 1.00 94.31 94 GLU A O 1
ATOM 768 N N . GLY A 1 95 ? -2.316 -4.950 -16.121 1.00 95.81 95 GLY A N 1
ATOM 769 C CA . GLY A 1 95 ? -0.997 -4.925 -15.510 1.00 95.81 95 GLY A CA 1
ATOM 770 C C . GLY A 1 95 ? -0.740 -3.688 -14.663 1.00 95.81 95 GLY A C 1
ATOM 771 O O . GLY A 1 95 ? -1.615 -2.863 -14.416 1.00 95.81 95 GLY A O 1
ATOM 772 N N . ILE A 1 96 ? 0.489 -3.599 -14.180 1.00 97.06 96 ILE A N 1
ATOM 773 C CA . ILE A 1 96 ? 0.976 -2.527 -13.329 1.00 97.06 96 ILE A CA 1
ATOM 774 C C . ILE A 1 96 ? 1.956 -1.699 -14.144 1.00 97.06 96 ILE A C 1
ATOM 776 O O . ILE A 1 96 ? 2.951 -2.214 -14.646 1.00 97.06 96 ILE A O 1
ATOM 780 N N . TRP A 1 97 ? 1.675 -0.416 -14.260 1.00 96.19 97 TRP A N 1
ATOM 781 C CA . TRP A 1 97 ? 2.464 0.521 -15.040 1.00 96.19 97 TRP A CA 1
ATOM 782 C C . TRP A 1 97 ? 3.373 1.268 -14.078 1.00 96.19 97 TRP A C 1
ATOM 784 O O . TRP A 1 97 ? 2.882 1.843 -13.114 1.00 96.19 97 TRP A O 1
ATOM 794 N N . ILE A 1 98 ? 4.687 1.198 -14.279 1.00 94.62 98 ILE A N 1
ATOM 795 C CA . ILE A 1 98 ? 5.690 1.729 -13.352 1.00 94.62 98 ILE A CA 1
ATOM 796 C C . ILE A 1 98 ? 6.668 2.600 -14.127 1.00 94.62 98 ILE A C 1
ATOM 798 O O . ILE A 1 98 ? 7.255 2.147 -15.109 1.00 94.62 98 ILE A O 1
ATOM 802 N N . LYS A 1 99 ? 6.917 3.816 -13.639 1.00 89.06 99 LYS A N 1
ATOM 803 C CA . LYS A 1 99 ? 7.978 4.663 -14.190 1.00 89.06 99 LYS A CA 1
ATOM 804 C C . LYS A 1 99 ? 9.368 4.095 -13.866 1.00 89.06 99 LYS A C 1
ATOM 806 O O . LYS A 1 99 ? 9.587 3.658 -12.730 1.00 89.06 99 LYS A O 1
ATOM 811 N N . PRO A 1 100 ? 10.359 4.185 -14.770 1.00 87.00 100 PRO A N 1
ATOM 812 C CA . PRO A 1 100 ? 11.720 3.703 -14.524 1.00 87.00 100 PRO A CA 1
ATOM 813 C C . PRO A 1 100 ? 12.352 4.188 -13.211 1.00 87.00 100 PRO A C 1
ATOM 815 O O . PRO A 1 100 ? 12.995 3.424 -12.481 1.00 87.00 100 PRO A O 1
ATOM 818 N N . GLN A 1 101 ? 12.115 5.456 -12.879 1.00 84.88 101 GLN A N 1
ATOM 819 C CA . GLN A 1 101 ? 12.626 6.148 -11.697 1.00 84.88 101 GLN A CA 1
ATOM 820 C C . GLN A 1 101 ? 11.852 5.865 -10.403 1.00 84.88 101 GLN A C 1
ATOM 822 O O . GLN A 1 101 ? 12.249 6.362 -9.347 1.00 84.88 101 GLN A O 1
ATOM 827 N N . ALA A 1 102 ? 10.760 5.098 -10.459 1.00 87.31 102 ALA A N 1
ATOM 828 C CA . ALA A 1 102 ? 9.960 4.806 -9.281 1.00 87.31 102 ALA A CA 1
ATOM 829 C C . ALA A 1 102 ? 10.813 4.125 -8.201 1.00 87.31 102 ALA A C 1
ATOM 831 O O . ALA A 1 102 ? 11.628 3.228 -8.465 1.00 87.31 102 ALA A O 1
ATOM 832 N N . PHE A 1 103 ? 10.604 4.553 -6.956 1.00 89.94 103 PHE A N 1
ATOM 833 C CA . PHE A 1 103 ? 11.198 3.880 -5.812 1.00 89.94 103 PHE A CA 1
ATOM 834 C C . PHE A 1 103 ? 10.623 2.474 -5.671 1.00 89.94 103 PHE A C 1
ATOM 836 O O . PHE A 1 103 ? 9.445 2.222 -5.919 1.00 89.94 103 PHE A O 1
ATOM 843 N N . ASP A 1 104 ? 11.441 1.567 -5.155 1.00 93.56 104 ASP A N 1
ATOM 844 C CA . ASP A 1 104 ? 11.050 0.180 -4.942 1.00 93.56 104 ASP A CA 1
ATOM 845 C C . ASP A 1 104 ? 9.838 0.029 -4.007 1.00 93.56 104 ASP A C 1
ATOM 847 O O . ASP A 1 104 ? 9.096 -0.947 -4.107 1.00 93.56 104 ASP A O 1
ATOM 851 N N . SER A 1 105 ? 9.594 1.003 -3.124 1.00 94.94 105 SER A N 1
ATOM 852 C CA . SER A 1 105 ? 8.373 1.046 -2.321 1.00 94.94 105 SER A CA 1
ATOM 853 C C . SER A 1 105 ? 7.109 1.192 -3.160 1.00 94.94 105 SER A C 1
ATOM 855 O O . SER A 1 105 ? 6.131 0.526 -2.849 1.00 94.94 105 SER A O 1
ATOM 857 N N . TYR A 1 106 ? 7.129 1.995 -4.227 1.00 94.69 106 TYR A N 1
ATOM 858 C CA . TYR A 1 106 ? 5.978 2.134 -5.121 1.00 94.69 106 TYR A CA 1
ATOM 859 C C . TYR A 1 106 ? 5.720 0.843 -5.895 1.00 94.69 106 TYR A C 1
ATOM 861 O O . TYR A 1 106 ? 4.588 0.388 -5.963 1.00 94.69 106 TYR A O 1
ATOM 869 N N . ILE A 1 107 ? 6.772 0.174 -6.376 1.00 97.25 107 ILE A N 1
ATOM 870 C CA . ILE A 1 107 ? 6.631 -1.120 -7.064 1.00 97.25 107 ILE A CA 1
ATOM 871 C C . ILE A 1 107 ? 5.945 -2.150 -6.153 1.00 97.25 107 ILE A C 1
ATOM 873 O O . ILE A 1 107 ? 5.037 -2.869 -6.572 1.00 97.25 107 ILE A O 1
ATOM 877 N N . VAL A 1 108 ? 6.373 -2.224 -4.889 1.00 98.50 108 VAL A N 1
ATOM 878 C CA . VAL A 1 108 ? 5.774 -3.137 -3.908 1.00 98.50 108 VAL A CA 1
ATOM 879 C C . VAL A 1 108 ? 4.352 -2.703 -3.528 1.00 98.50 108 VAL A C 1
ATOM 881 O O . VAL A 1 108 ? 3.513 -3.582 -3.332 1.00 98.50 108 VAL A O 1
ATOM 884 N N . HIS A 1 109 ? 4.066 -1.398 -3.470 1.00 98.19 109 HIS A N 1
ATOM 885 C CA . HIS A 1 109 ? 2.726 -0.842 -3.227 1.00 98.19 109 HIS A CA 1
ATOM 886 C C . HIS A 1 109 ? 1.740 -1.240 -4.312 1.00 98.19 109 HIS A C 1
ATOM 888 O O . HIS A 1 109 ? 0.731 -1.881 -4.017 1.00 98.19 109 HIS A O 1
ATOM 894 N N . GLU A 1 110 ? 2.078 -0.984 -5.573 1.00 97.94 110 GLU A N 1
ATOM 895 C CA . GLU A 1 110 ? 1.219 -1.363 -6.690 1.00 97.94 110 GLU A CA 1
ATOM 896 C C . GLU A 1 110 ? 1.008 -2.882 -6.740 1.00 97.94 110 GLU A C 1
ATOM 898 O O . GLU A 1 110 ? -0.106 -3.368 -6.942 1.00 97.94 110 GLU A O 1
ATOM 903 N N . ALA A 1 111 ? 2.050 -3.673 -6.462 1.00 98.25 111 ALA A N 1
ATOM 904 C CA . ALA A 1 111 ? 1.911 -5.124 -6.354 1.00 98.25 111 ALA A CA 1
ATOM 905 C C . ALA A 1 111 ? 1.032 -5.551 -5.164 1.00 98.25 111 ALA A C 1
ATOM 907 O O . ALA A 1 111 ? 0.338 -6.571 -5.244 1.00 98.25 111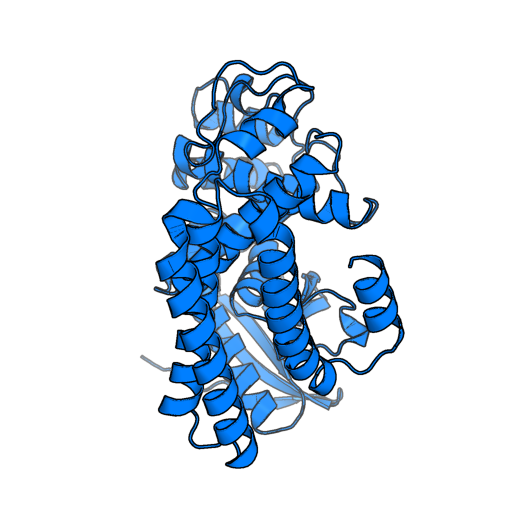 ALA A O 1
ATOM 908 N N . ALA A 1 112 ? 1.017 -4.787 -4.067 1.00 98.38 112 ALA A N 1
ATOM 909 C CA . ALA A 1 112 ? 0.181 -5.066 -2.907 1.00 98.38 112 ALA A CA 1
ATOM 910 C C . ALA A 1 112 ? -1.314 -4.973 -3.239 1.00 98.38 112 ALA A C 1
ATOM 912 O O . ALA A 1 112 ? -2.080 -5.770 -2.689 1.00 98.38 112 ALA A O 1
ATOM 913 N N . HIS A 1 113 ? -1.723 -4.129 -4.196 1.00 97.88 113 HIS A N 1
ATOM 914 C CA . HIS A 1 113 ? -3.113 -4.059 -4.672 1.00 97.88 113 HIS A CA 1
ATOM 915 C C . HIS A 1 113 ? -3.642 -5.376 -5.266 1.00 97.88 113 HIS A C 1
ATOM 917 O O . HIS A 1 113 ? -4.851 -5.631 -5.270 1.00 97.88 113 HIS A O 1
ATOM 923 N N . CYS A 1 114 ? -2.761 -6.311 -5.649 1.00 97.06 114 CYS A N 1
ATOM 924 C CA . CYS A 1 114 ? -3.183 -7.675 -5.984 1.00 97.06 114 CYS A CA 1
ATOM 925 C C . CYS A 1 114 ? -3.917 -8.373 -4.822 1.00 97.06 114 CYS A C 1
ATOM 927 O O . CYS A 1 114 ? -4.703 -9.282 -5.077 1.00 97.06 114 CYS A O 1
ATOM 929 N N . PHE A 1 115 ? -3.674 -7.963 -3.571 1.00 97.75 115 PHE A N 1
ATOM 930 C CA . PHE A 1 115 ? -4.201 -8.575 -2.348 1.00 97.75 115 PHE A CA 1
ATOM 931 C C . PHE A 1 115 ? -5.195 -7.691 -1.578 1.00 97.75 115 PHE A C 1
ATOM 933 O O . PHE A 1 115 ? -5.692 -8.125 -0.540 1.00 97.75 115 PHE A O 1
ATOM 940 N N . THR A 1 116 ? -5.487 -6.469 -2.028 1.00 96.38 116 THR A N 1
ATOM 941 C CA . THR A 1 116 ? -6.367 -5.537 -1.292 1.00 96.38 116 THR A CA 1
ATOM 942 C C . THR A 1 116 ? -7.817 -5.555 -1.771 1.00 96.38 116 THR A C 1
ATOM 944 O O . THR A 1 116 ? -8.658 -4.861 -1.209 1.00 96.38 116 THR A O 1
ATOM 947 N N . ASP A 1 117 ? -8.133 -6.438 -2.721 1.00 92.69 117 ASP A N 1
ATOM 948 C CA . ASP A 1 117 ? -9.423 -6.564 -3.412 1.00 92.69 117 ASP A CA 1
ATOM 949 C C . ASP A 1 117 ? -10.588 -7.113 -2.556 1.00 92.69 117 ASP A C 1
ATOM 951 O O . ASP A 1 117 ? -11.504 -7.782 -3.037 1.00 92.69 117 ASP A O 1
ATOM 955 N N . ILE A 1 118 ? -10.548 -6.882 -1.248 1.00 94.94 118 ILE A N 1
ATOM 956 C CA . ILE A 1 118 ? -11.567 -7.301 -0.279 1.00 94.94 118 ILE A CA 1
ATOM 957 C C . ILE A 1 118 ? -12.620 -6.220 -0.019 1.00 94.94 118 ILE A C 1
ATOM 959 O O . ILE A 1 118 ? -13.594 -6.485 0.683 1.00 94.94 118 ILE A O 1
ATOM 963 N N . SER A 1 119 ? -12.416 -5.012 -0.537 1.00 96.12 119 SER A N 1
ATOM 964 C CA . SER A 1 119 ? -13.187 -3.808 -0.237 1.00 96.12 119 SER A CA 1
ATOM 965 C C . SER A 1 119 ? -13.039 -2.808 -1.376 1.00 96.12 119 SER A C 1
ATOM 967 O O . SER A 1 119 ? -11.968 -2.755 -1.969 1.00 96.12 119 SER A O 1
ATOM 969 N N . ASP A 1 120 ? -14.069 -1.991 -1.600 1.00 95.06 120 ASP A N 1
ATOM 970 C CA . ASP A 1 120 ? -14.000 -0.827 -2.497 1.00 95.06 120 ASP A CA 1
ATOM 971 C C . ASP A 1 120 ? -13.727 0.479 -1.721 1.00 95.06 120 ASP A C 1
ATOM 973 O O . ASP A 1 120 ? -13.475 1.522 -2.314 1.00 95.06 120 ASP A O 1
ATOM 977 N N . GLU A 1 121 ? -13.736 0.443 -0.381 1.00 97.75 121 GLU A N 1
ATOM 978 C CA . GLU A 1 121 ? -13.326 1.581 0.452 1.00 97.75 121 GLU A CA 1
ATOM 979 C C . GLU A 1 121 ? -11.841 1.902 0.240 1.00 97.75 121 GLU A C 1
ATOM 981 O O . GLU A 1 121 ? -10.966 1.093 0.581 1.00 97.75 121 GLU A O 1
ATOM 986 N N . SER A 1 122 ? -11.542 3.109 -0.246 1.00 97.44 122 SER A N 1
ATOM 987 C CA . SER A 1 122 ? -10.176 3.531 -0.575 1.00 97.44 122 SER A CA 1
ATOM 988 C C . SER A 1 122 ? -9.235 3.460 0.623 1.00 97.44 122 SER A C 1
ATOM 990 O O . SER A 1 122 ? -8.087 3.057 0.478 1.00 97.44 122 SER A O 1
ATOM 992 N N . TRP A 1 123 ? -9.708 3.751 1.839 1.00 98.00 123 TRP A N 1
ATOM 993 C CA . TRP A 1 123 ? -8.853 3.645 3.025 1.00 98.00 123 TRP A CA 1
ATOM 994 C C . TRP A 1 123 ? -8.439 2.204 3.347 1.00 98.00 123 TRP A C 1
ATOM 996 O O . TRP A 1 123 ? -7.346 1.993 3.877 1.00 98.00 123 TRP A O 1
ATOM 1006 N N . ILE A 1 124 ? -9.290 1.217 3.037 1.00 98.12 124 ILE A N 1
ATOM 1007 C CA . ILE A 1 124 ? -8.947 -0.199 3.199 1.00 98.12 124 ILE A CA 1
ATOM 1008 C C . ILE A 1 124 ? -7.955 -0.586 2.114 1.00 98.12 124 ILE A C 1
ATOM 1010 O O . ILE A 1 124 ? -6.955 -1.221 2.441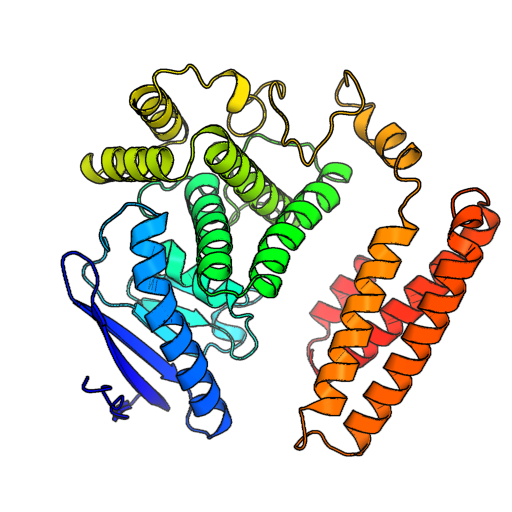 1.00 98.12 124 ILE A O 1
ATOM 1014 N N . MET A 1 125 ? -8.207 -0.204 0.859 1.00 97.69 125 MET A N 1
ATOM 1015 C CA . MET A 1 125 ? -7.342 -0.559 -0.267 1.00 97.69 125 MET A CA 1
ATOM 1016 C C . MET A 1 125 ? -5.947 0.056 -0.127 1.00 97.69 125 MET A C 1
ATOM 1018 O O . MET A 1 125 ? -4.965 -0.675 -0.005 1.00 97.69 125 MET A O 1
ATOM 1022 N N . GLU A 1 126 ? -5.876 1.380 -0.052 1.00 97.25 126 GLU A N 1
ATOM 1023 C CA . GLU A 1 126 ? -4.629 2.149 -0.020 1.00 97.25 126 GLU A CA 1
ATOM 1024 C C . GLU A 1 126 ? -3.892 1.966 1.303 1.00 97.25 126 GLU A C 1
ATOM 1026 O O . GLU A 1 126 ? -2.713 1.622 1.334 1.00 97.25 126 GLU A O 1
ATOM 1031 N N . GLY A 1 127 ? -4.612 2.064 2.428 1.00 98.06 127 GLY A N 1
ATOM 1032 C CA . GLY A 1 127 ? -4.014 1.850 3.743 1.00 98.06 127 GLY A CA 1
ATOM 1033 C C . GLY A 1 127 ? -3.466 0.428 3.915 1.00 98.06 127 GLY A C 1
ATOM 1034 O O . GLY A 1 127 ? -2.465 0.237 4.614 1.00 98.06 127 GLY A O 1
ATOM 1035 N N . SER A 1 128 ? -4.098 -0.579 3.291 1.00 98.25 128 SER A N 1
ATOM 1036 C CA . SER A 1 128 ? -3.568 -1.948 3.258 1.00 98.25 128 SER A CA 1
ATOM 1037 C C . SER A 1 128 ? -2.349 -2.069 2.348 1.00 98.25 128 SER A C 1
ATOM 1039 O O . SER A 1 128 ? -1.378 -2.711 2.746 1.00 98.25 128 SER A O 1
ATOM 1041 N N . ALA A 1 129 ? -2.373 -1.461 1.160 1.00 98.31 129 ALA A N 1
ATOM 1042 C CA . ALA A 1 129 ? -1.240 -1.478 0.241 1.00 98.31 129 ALA A CA 1
ATOM 1043 C C . ALA A 1 129 ? 0.006 -0.846 0.888 1.00 98.31 129 ALA A C 1
ATOM 1045 O O . ALA A 1 129 ? 1.052 -1.500 0.966 1.00 98.31 129 ALA A O 1
ATOM 1046 N N . ASP A 1 130 ? -0.134 0.327 1.512 1.00 98.00 130 ASP A N 1
ATOM 1047 C CA . ASP A 1 130 ? 0.965 1.003 2.207 1.00 98.00 130 ASP A CA 1
ATOM 1048 C C . ASP A 1 130 ? 1.497 0.181 3.394 1.00 98.00 130 ASP A C 1
ATOM 1050 O O . ASP A 1 130 ? 2.711 0.012 3.569 1.00 98.00 130 ASP A O 1
ATOM 1054 N N . ILE A 1 131 ? 0.610 -0.361 4.248 1.00 98.00 131 ILE A N 1
ATOM 1055 C CA . ILE A 1 131 ? 1.062 -1.108 5.433 1.00 98.00 131 ILE A CA 1
ATOM 1056 C C . ILE A 1 131 ? 1.700 -2.447 5.051 1.00 98.00 131 ILE A C 1
ATOM 1058 O O . ILE A 1 131 ? 2.655 -2.880 5.706 1.00 98.00 131 ILE A O 1
ATOM 1062 N N . TYR A 1 132 ? 1.221 -3.107 3.993 1.00 98.56 132 TYR A N 1
ATOM 1063 C CA . TYR A 1 132 ? 1.845 -4.327 3.481 1.00 98.56 132 TYR A CA 1
ATOM 1064 C C . TYR A 1 132 ? 3.218 -4.011 2.914 1.00 98.56 132 TYR A C 1
ATOM 1066 O O . TYR A 1 132 ? 4.180 -4.677 3.297 1.00 98.56 132 TYR A O 1
ATOM 1074 N N . THR A 1 133 ? 3.333 -2.954 2.115 1.00 98.62 133 THR A N 1
ATOM 1075 C CA . THR A 1 133 ? 4.602 -2.455 1.579 1.00 98.62 133 THR A CA 1
ATOM 1076 C C . THR A 1 133 ? 5.609 -2.185 2.685 1.00 98.62 133 THR A C 1
ATOM 1078 O O . THR A 1 133 ? 6.706 -2.748 2.675 1.00 98.62 133 THR A O 1
ATOM 1081 N N . TYR A 1 134 ? 5.214 -1.421 3.706 1.00 97.19 134 TYR A N 1
ATOM 1082 C CA . TYR A 1 134 ? 6.047 -1.143 4.873 1.00 97.19 134 TYR A CA 1
ATOM 1083 C C . TYR A 1 134 ? 6.602 -2.426 5.514 1.00 97.19 134 TYR A C 1
ATOM 1085 O O . TYR A 1 134 ? 7.809 -2.550 5.738 1.00 97.19 134 TYR A O 1
ATOM 1093 N N . ILE A 1 135 ? 5.738 -3.409 5.786 1.00 96.06 135 ILE A N 1
ATOM 1094 C CA . ILE A 1 135 ? 6.130 -4.655 6.462 1.00 96.06 135 ILE A CA 1
ATOM 1095 C C . ILE A 1 135 ? 6.973 -5.553 5.548 1.00 96.06 135 ILE A C 1
ATOM 1097 O O . ILE A 1 135 ? 7.918 -6.193 6.017 1.00 96.06 135 ILE A O 1
ATOM 1101 N N . VAL A 1 136 ? 6.640 -5.637 4.259 1.00 98.12 136 VAL A N 1
ATOM 1102 C CA . VAL A 1 136 ? 7.381 -6.437 3.275 1.00 98.12 136 VAL A CA 1
ATOM 1103 C C . VAL A 1 136 ? 8.797 -5.901 3.123 1.00 98.12 136 VAL A C 1
ATOM 1105 O O . VAL A 1 136 ? 9.742 -6.669 3.297 1.00 98.12 136 VAL A O 1
ATOM 1108 N N . LEU A 1 137 ? 8.961 -4.591 2.933 1.00 95.94 137 LEU A N 1
ATOM 1109 C CA . LEU A 1 137 ? 10.277 -3.958 2.829 1.00 95.94 137 LEU A CA 1
ATOM 1110 C C . LEU A 1 137 ? 11.117 -4.186 4.093 1.00 95.94 137 LEU A C 1
ATOM 1112 O O . LEU A 1 137 ? 12.291 -4.541 3.994 1.00 95.94 137 LEU A O 1
ATOM 1116 N N . GLN A 1 138 ? 10.523 -4.101 5.290 1.00 91.69 138 GLN A N 1
ATOM 1117 C CA . GLN A 1 138 ? 11.232 -4.465 6.524 1.00 91.69 138 GLN A CA 1
ATOM 1118 C C . GLN A 1 138 ? 11.734 -5.913 6.510 1.00 91.69 138 GLN A C 1
ATOM 1120 O O . GLN A 1 138 ? 12.875 -6.176 6.888 1.00 91.69 138 GLN A O 1
ATOM 1125 N N . ARG A 1 139 ? 10.908 -6.862 6.054 1.00 95.75 139 ARG A N 1
ATOM 1126 C CA . ARG A 1 139 ? 11.276 -8.288 5.978 1.00 95.75 139 ARG A CA 1
ATOM 1127 C C . ARG A 1 139 ? 12.321 -8.585 4.905 1.00 95.75 139 ARG A C 1
ATOM 1129 O O . ARG A 1 139 ? 13.032 -9.576 5.030 1.00 95.75 139 ARG A O 1
ATOM 1136 N N . MET A 1 140 ? 12.434 -7.726 3.899 1.00 96.00 140 MET A N 1
ATOM 1137 C CA . MET A 1 140 ? 13.479 -7.768 2.874 1.00 96.00 140 MET A CA 1
ATOM 1138 C C . MET A 1 140 ? 14.777 -7.073 3.322 1.00 96.00 140 MET A C 1
ATOM 1140 O O . MET A 1 140 ? 15.694 -6.925 2.523 1.00 96.00 140 MET A O 1
ATOM 1144 N N . ASN A 1 141 ? 14.878 -6.647 4.590 1.00 92.81 141 ASN A N 1
ATOM 1145 C CA . ASN A 1 141 ? 15.984 -5.845 5.130 1.00 92.81 141 ASN A CA 1
ATOM 1146 C C . ASN A 1 141 ? 16.159 -4.477 4.445 1.00 92.81 141 ASN A C 1
ATOM 1148 O O . ASN A 1 141 ? 17.246 -3.904 4.441 1.00 92.81 141 ASN A O 1
ATOM 1152 N N . ARG A 1 142 ? 15.068 -3.913 3.921 1.00 90.31 142 ARG A N 1
ATOM 1153 C CA . ARG A 1 142 ? 15.014 -2.599 3.265 1.00 90.31 142 ARG A CA 1
ATOM 1154 C C . ARG A 1 142 ? 14.432 -1.542 4.191 1.00 90.31 142 ARG A C 1
ATOM 1156 O O . ARG A 1 142 ? 13.453 -0.861 3.897 1.00 90.31 142 ARG A O 1
ATOM 1163 N N . SER A 1 143 ? 15.041 -1.423 5.367 1.00 82.56 143 SER A N 1
ATOM 1164 C CA . SER A 1 143 ? 14.560 -0.542 6.437 1.00 82.56 143 SER A CA 1
ATOM 1165 C C . SER A 1 143 ? 14.539 0.939 6.048 1.00 82.56 143 SER A C 1
ATOM 1167 O O . SER A 1 143 ? 13.738 1.685 6.609 1.00 82.56 143 SER A O 1
ATOM 1169 N N . ARG A 1 144 ? 15.393 1.368 5.104 1.00 80.19 144 ARG A N 1
ATOM 1170 C CA . ARG A 1 144 ? 15.394 2.739 4.568 1.00 80.19 144 ARG A CA 1
ATOM 1171 C C . ARG A 1 144 ? 14.110 3.017 3.788 1.00 80.19 144 ARG A C 1
ATOM 1173 O O . ARG A 1 144 ? 13.396 3.946 4.148 1.00 80.19 144 ARG A O 1
ATOM 1180 N N . ASP A 1 145 ? 13.781 2.172 2.815 1.00 84.06 145 ASP A N 1
ATOM 1181 C CA . ASP A 1 145 ? 12.582 2.314 1.977 1.00 84.06 145 ASP A CA 1
ATOM 1182 C C . ASP A 1 145 ? 11.308 2.190 2.819 1.00 84.06 145 ASP A C 1
ATOM 1184 O O . ASP A 1 145 ? 10.408 3.022 2.730 1.00 84.06 145 ASP A O 1
ATOM 1188 N N . ALA A 1 146 ? 11.272 1.221 3.742 1.00 79.25 146 ALA A N 1
ATOM 1189 C CA . ALA A 1 146 ? 10.184 1.099 4.712 1.00 79.25 146 ALA A CA 1
ATOM 1190 C C . ALA A 1 146 ? 10.049 2.359 5.590 1.00 79.25 146 ALA A C 1
ATOM 1192 O O . ALA A 1 146 ? 8.947 2.822 5.887 1.00 79.25 146 ALA A O 1
ATOM 1193 N N . GLY A 1 147 ? 11.177 2.932 6.018 1.00 74.12 147 GLY A N 1
ATOM 1194 C CA . GLY A 1 147 ? 11.210 4.207 6.728 1.00 74.12 147 GLY A CA 1
ATOM 1195 C C . GLY A 1 147 ? 10.651 5.358 5.891 1.00 74.12 147 GLY A C 1
ATOM 1196 O O . GLY A 1 147 ? 9.959 6.205 6.450 1.00 74.12 147 GLY A O 1
ATOM 1197 N N . GLY A 1 148 ? 10.897 5.345 4.577 1.00 79.19 148 GLY A N 1
ATOM 1198 C CA . GLY A 1 148 ? 10.335 6.273 3.596 1.00 79.19 148 GLY A CA 1
ATOM 1199 C C . GLY A 1 148 ? 8.810 6.220 3.553 1.00 79.19 148 GLY A C 1
ATOM 1200 O O . GLY A 1 148 ? 8.187 7.244 3.798 1.00 79.19 148 GLY A O 1
ATOM 1201 N N . VAL A 1 149 ? 8.222 5.030 3.375 1.00 84.00 149 VAL A N 1
ATOM 1202 C CA . VAL A 1 149 ? 6.754 4.824 3.353 1.00 84.00 149 VAL A CA 1
ATOM 1203 C C . VAL A 1 149 ? 6.093 5.330 4.636 1.00 84.00 149 VAL A C 1
ATOM 1205 O O . VAL A 1 149 ? 5.158 6.126 4.613 1.00 84.00 149 VAL A O 1
ATOM 1208 N N . LYS A 1 150 ? 6.614 4.919 5.802 1.00 84.44 150 LYS A N 1
ATOM 1209 C CA . LYS A 1 150 ? 6.082 5.404 7.085 1.00 84.44 150 LYS A CA 1
ATOM 1210 C C . LYS A 1 150 ? 6.300 6.912 7.241 1.00 84.44 150 LYS A C 1
ATOM 1212 O O . LYS A 1 150 ? 5.446 7.603 7.786 1.00 84.44 150 LYS A O 1
ATOM 1217 N N . GLY A 1 151 ? 7.453 7.420 6.821 1.00 75.81 151 GLY A N 1
ATOM 1218 C CA . GLY A 1 151 ? 7.810 8.830 6.927 1.00 75.81 151 GLY A CA 1
ATOM 1219 C C . GLY A 1 151 ? 6.897 9.730 6.102 1.00 75.81 151 GLY A C 1
ATOM 1220 O O . GLY A 1 151 ? 6.375 10.698 6.654 1.00 75.81 151 GLY A O 1
ATOM 1221 N N . SER A 1 152 ? 6.673 9.394 4.828 1.00 80.31 152 SER A N 1
ATOM 1222 C CA . SER A 1 152 ? 5.811 10.145 3.910 1.00 80.31 152 SER A CA 1
ATOM 1223 C C . SER A 1 152 ? 4.370 10.174 4.407 1.00 80.31 152 SER A C 1
ATOM 1225 O O . SER A 1 152 ? 3.817 11.255 4.569 1.00 80.31 152 SER A O 1
ATOM 1227 N N . ALA A 1 153 ? 3.797 9.031 4.789 1.00 82.31 153 ALA A N 1
ATOM 1228 C CA . ALA A 1 153 ? 2.419 8.970 5.273 1.00 82.31 153 ALA A CA 1
ATOM 1229 C C . ALA A 1 153 ? 2.179 9.852 6.512 1.00 82.31 153 ALA A C 1
ATOM 1231 O O . ALA A 1 153 ? 1.201 10.600 6.586 1.00 82.31 153 ALA A O 1
ATOM 1232 N N . PHE A 1 154 ? 3.097 9.816 7.487 1.00 83.56 154 PHE A N 1
ATOM 1233 C CA . PHE A 1 154 ? 3.017 10.709 8.644 1.00 83.56 154 PHE A CA 1
ATOM 1234 C C . PHE A 1 154 ? 3.249 12.174 8.250 1.00 83.56 154 PHE A C 1
ATOM 1236 O O . PHE A 1 154 ? 2.579 13.055 8.791 1.00 83.56 154 PHE A O 1
ATOM 1243 N N . ALA A 1 155 ? 4.182 12.450 7.335 1.00 75.44 155 ALA A N 1
ATOM 1244 C CA . ALA A 1 155 ? 4.446 13.801 6.857 1.00 75.44 155 ALA A CA 1
ATOM 1245 C C . ALA A 1 155 ? 3.216 14.408 6.172 1.00 75.44 155 ALA A C 1
ATOM 1247 O O . ALA A 1 155 ? 2.820 15.502 6.568 1.00 75.44 155 ALA A O 1
ATOM 1248 N N . GLU A 1 156 ? 2.574 13.696 5.242 1.00 79.56 156 GLU A N 1
ATOM 1249 C CA . GLU A 1 156 ? 1.383 14.173 4.529 1.00 79.56 156 GLU A CA 1
ATOM 1250 C C . GLU A 1 156 ? 0.198 14.383 5.474 1.00 79.56 156 GLU A C 1
ATOM 1252 O O . GLU A 1 156 ? -0.410 15.457 5.474 1.00 79.56 156 GLU A O 1
ATOM 1257 N N . TYR A 1 157 ? -0.060 13.424 6.374 1.00 81.75 157 TYR A N 1
ATOM 1258 C CA . TYR A 1 157 ? -1.089 13.577 7.404 1.00 81.75 157 TYR A CA 1
ATOM 1259 C C . TYR A 1 157 ? -0.884 14.870 8.205 1.00 81.75 157 TYR A C 1
ATOM 1261 O O . TYR A 1 157 ? -1.789 15.692 8.322 1.00 81.75 157 TYR A O 1
ATOM 1269 N N . TYR A 1 158 ? 0.322 15.110 8.726 1.00 77.56 158 TYR A N 1
ATOM 1270 C CA . TYR A 1 158 ? 0.587 16.297 9.543 1.00 77.56 158 TYR A CA 1
ATOM 1271 C C . TYR A 1 158 ? 0.708 17.599 8.754 1.00 77.56 158 TYR A C 1
ATOM 1273 O O . TYR A 1 158 ? 0.435 18.669 9.314 1.00 77.56 158 TYR A O 1
ATOM 1281 N N . LYS A 1 159 ? 1.170 17.532 7.503 1.00 73.44 159 LYS A N 1
ATOM 1282 C CA . LYS A 1 159 ? 1.267 18.680 6.602 1.00 73.44 159 LYS A CA 1
ATOM 1283 C C . LYS A 1 159 ? -0.126 19.255 6.406 1.00 73.44 159 LYS A C 1
ATOM 1285 O O . LYS A 1 159 ? -0.324 20.432 6.703 1.00 73.44 159 LYS A O 1
ATOM 1290 N N . TYR A 1 160 ? -1.084 18.415 6.020 1.00 72.50 160 TYR A N 1
ATOM 1291 C CA . TYR A 1 160 ? -2.431 18.858 5.670 1.00 72.50 160 TYR A CA 1
ATOM 1292 C C . TYR A 1 160 ? -3.400 18.941 6.845 1.00 72.50 160 TYR A C 1
ATOM 1294 O O . TYR A 1 160 ? -4.318 19.747 6.773 1.00 72.50 160 TYR A O 1
ATOM 1302 N N . LEU A 1 161 ? -3.136 18.283 7.983 1.00 75.81 161 LEU A N 1
ATOM 1303 C CA . LEU A 1 161 ? -3.918 18.487 9.218 1.00 75.81 161 LEU A CA 1
ATOM 1304 C C . LEU A 1 161 ? -4.030 19.972 9.624 1.00 75.81 161 LEU A C 1
ATOM 1306 O O . LEU A 1 161 ? -4.953 20.369 10.326 1.00 75.81 161 LEU A O 1
ATOM 1310 N N . LYS A 1 162 ? -3.061 20.805 9.221 1.00 64.44 162 LYS A N 1
ATOM 1311 C CA . LYS A 1 162 ? -3.049 22.248 9.507 1.00 64.44 162 LYS A CA 1
ATOM 1312 C C . LYS A 1 162 ? -3.922 23.075 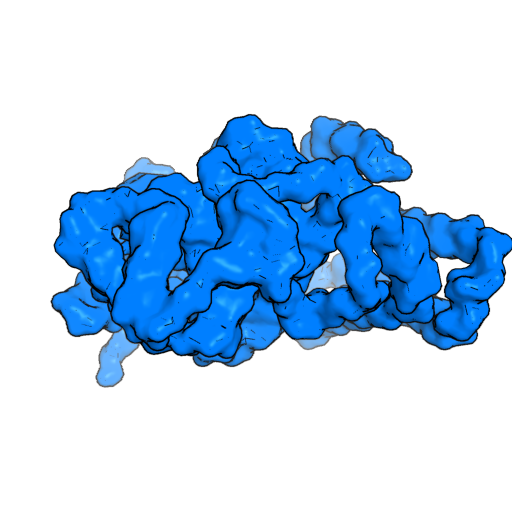8.565 1.00 64.44 162 LYS A C 1
ATOM 1314 O O . LYS A 1 162 ? -4.270 24.196 8.933 1.00 64.44 162 LYS A O 1
ATOM 1319 N N . PHE A 1 163 ? -4.186 22.559 7.370 1.00 54.62 163 PHE A N 1
ATOM 1320 C CA . PHE A 1 163 ? -4.836 23.273 6.275 1.00 54.62 163 PHE A CA 1
ATOM 1321 C C . PHE A 1 163 ? -6.264 22.781 6.027 1.00 54.62 163 PHE A C 1
ATOM 1323 O O . PHE A 1 163 ? -7.097 23.577 5.611 1.00 54.62 163 PHE A O 1
ATOM 1330 N N . GLU A 1 164 ? -6.546 21.517 6.338 1.00 63.28 164 GLU A N 1
ATOM 1331 C CA . GLU A 1 164 ? -7.824 20.860 6.074 1.00 63.28 164 GLU A CA 1
ATOM 1332 C C . GLU A 1 164 ? -8.702 20.766 7.328 1.00 63.28 164 GLU A C 1
ATOM 1334 O O . GLU A 1 164 ? -8.215 20.608 8.454 1.00 63.28 164 GLU A O 1
ATOM 1339 N N . GLU A 1 165 ? -10.021 20.800 7.128 1.00 74.00 165 GLU A N 1
ATOM 1340 C CA . GLU A 1 165 ? -10.954 20.261 8.115 1.00 74.00 165 GLU A CA 1
ATOM 1341 C C . GLU A 1 165 ? -10.823 18.736 8.097 1.00 74.00 165 GLU A C 1
ATOM 1343 O O . GLU A 1 165 ? -11.169 18.068 7.124 1.00 74.00 165 GLU A O 1
ATOM 1348 N N . ASP A 1 166 ? -10.268 18.184 9.172 1.00 85.50 166 ASP A N 1
ATOM 1349 C CA . ASP A 1 166 ? -10.148 16.743 9.353 1.00 85.50 166 ASP A CA 1
ATOM 1350 C C . ASP A 1 166 ? -11.492 16.020 9.134 1.00 85.50 166 ASP A C 1
ATOM 1352 O O . ASP A 1 166 ? -12.530 16.442 9.648 1.00 85.50 166 ASP A O 1
ATOM 1356 N N . PHE A 1 167 ? -11.467 14.915 8.383 1.00 91.31 167 PHE A N 1
ATOM 1357 C CA . PHE A 1 167 ? -12.660 14.194 7.936 1.00 91.31 167 PHE A CA 1
ATOM 1358 C C . PHE A 1 167 ? -12.538 12.674 8.146 1.00 91.31 167 PHE A C 1
ATOM 1360 O O . PHE A 1 167 ? -11.437 12.127 8.049 1.00 91.31 167 PHE A O 1
ATOM 1367 N N . PRO A 1 168 ? -13.643 11.967 8.437 1.00 95.56 168 PRO A N 1
ATOM 1368 C CA . PRO A 1 168 ? -13.664 10.506 8.529 1.00 95.56 168 PRO A CA 1
ATOM 1369 C C . PRO A 1 168 ? -13.359 9.846 7.175 1.00 95.56 168 PRO A C 1
ATOM 1371 O O . PRO A 1 168 ? -13.769 10.358 6.140 1.00 95.56 168 PRO A O 1
ATOM 1374 N N . LEU A 1 169 ? -12.657 8.712 7.187 1.00 97.44 169 LEU A N 1
ATOM 1375 C CA . LEU A 1 169 ? -12.254 8.000 5.966 1.00 97.44 169 LEU A CA 1
ATOM 1376 C C . LEU A 1 169 ? -13.362 7.149 5.317 1.00 97.44 169 LEU A C 1
ATOM 1378 O O . LEU A 1 169 ? -13.185 6.705 4.188 1.00 97.44 169 LEU A O 1
ATOM 1382 N N . ASP A 1 170 ? -14.478 6.900 6.003 1.00 97.69 170 ASP A N 1
ATOM 1383 C CA . ASP A 1 170 ? -15.634 6.206 5.421 1.00 97.69 170 ASP A CA 1
ATOM 1384 C C . ASP A 1 170 ? -16.229 7.029 4.268 1.00 97.69 170 ASP A C 1
ATOM 1386 O O . ASP A 1 170 ? -16.588 8.197 4.455 1.00 97.69 170 ASP A O 1
ATOM 1390 N N . GLY A 1 171 ? -16.292 6.438 3.070 1.00 93.31 171 GLY A N 1
ATOM 1391 C CA . GLY A 1 171 ? -16.707 7.138 1.851 1.00 93.31 171 GLY A CA 1
ATOM 1392 C C . GLY A 1 171 ? -15.700 8.163 1.310 1.00 93.31 171 GLY A C 1
ATOM 1393 O O . GLY A 1 171 ? -16.060 8.971 0.453 1.00 93.31 171 GLY A O 1
ATOM 1394 N N . TRP A 1 172 ? -14.455 8.174 1.802 1.00 95.88 172 TRP A N 1
ATOM 1395 C CA . TRP A 1 172 ? -13.378 8.942 1.175 1.00 95.88 172 TRP A CA 1
ATOM 1396 C C . TRP A 1 172 ? -12.957 8.287 -0.142 1.00 95.88 172 TRP A C 1
ATOM 1398 O O . TRP A 1 172 ? -12.606 7.112 -0.161 1.00 95.88 172 TRP A O 1
ATOM 1408 N N . ASP A 1 173 ? -12.945 9.084 -1.210 1.00 95.12 173 ASP A N 1
ATOM 1409 C CA . ASP A 1 173 ? -12.501 8.686 -2.542 1.00 95.12 173 ASP A CA 1
ATOM 1410 C C . ASP A 1 173 ? -11.378 9.632 -3.020 1.00 95.12 173 ASP A C 1
ATOM 1412 O O . ASP A 1 173 ? -11.624 10.832 -3.196 1.00 95.12 173 ASP A O 1
ATOM 1416 N N . PRO A 1 174 ? -10.140 9.138 -3.213 1.00 91.38 174 PRO A N 1
ATOM 1417 C CA . PRO A 1 174 ? -9.022 9.952 -3.675 1.00 91.38 174 PRO A CA 1
ATOM 1418 C C . PRO A 1 174 ? -9.195 10.447 -5.116 1.00 91.38 174 PRO A C 1
ATOM 1420 O O . PRO A 1 174 ? -8.615 11.475 -5.452 1.00 91.38 174 PRO A O 1
ATOM 1423 N N . MET A 1 175 ? -10.004 9.779 -5.947 1.00 88.75 175 MET A N 1
ATOM 1424 C CA . MET A 1 175 ? -10.170 10.126 -7.365 1.00 88.75 175 MET A CA 1
ATOM 1425 C C . MET A 1 175 ? -11.024 11.375 -7.572 1.00 88.75 175 MET A C 1
ATOM 1427 O O . MET A 1 175 ? -10.879 12.074 -8.573 1.00 88.75 175 MET A O 1
ATOM 1431 N N . THR A 1 176 ? -11.927 11.655 -6.633 1.00 90.31 176 THR A N 1
ATOM 1432 C CA . THR A 1 176 ? -12.824 12.817 -6.677 1.00 90.31 176 THR A CA 1
ATOM 1433 C C . THR A 1 176 ? -12.464 13.887 -5.646 1.00 90.31 176 THR A C 1
ATOM 1435 O O . THR A 1 176 ? -13.015 14.990 -5.682 1.00 90.31 176 THR A O 1
ATOM 1438 N N . ALA A 1 177 ? -11.541 13.592 -4.729 1.00 88.06 177 ALA A N 1
ATOM 1439 C CA . ALA A 1 177 ? -11.056 14.543 -3.742 1.00 88.06 177 ALA A CA 1
ATOM 1440 C C . ALA A 1 177 ? -10.113 15.589 -4.357 1.00 88.06 177 ALA A C 1
ATOM 1442 O O . ALA A 1 177 ? -9.354 15.321 -5.285 1.00 88.06 177 ALA A O 1
ATOM 1443 N N . GLU A 1 178 ? -10.098 16.788 -3.770 1.00 89.56 178 GLU A N 1
ATOM 1444 C CA . GLU A 1 178 ? -9.032 17.756 -4.028 1.00 89.56 178 GLU A CA 1
ATOM 1445 C C . GLU A 1 178 ? -7.670 17.144 -3.670 1.00 89.56 178 GLU A C 1
ATOM 1447 O O . GLU A 1 178 ? -7.552 16.426 -2.676 1.00 89.56 178 GLU A O 1
ATOM 1452 N N . VAL A 1 179 ? -6.625 17.473 -4.434 1.00 87.50 179 VAL A N 1
ATOM 1453 C CA . VAL A 1 179 ? -5.282 16.872 -4.313 1.00 87.50 179 VAL A CA 1
ATOM 1454 C C . VAL A 1 179 ? -4.773 16.838 -2.863 1.00 87.50 179 VAL A C 1
ATOM 1456 O O . VAL A 1 179 ? -4.318 15.804 -2.377 1.00 87.50 179 VAL A O 1
ATOM 1459 N N . LYS A 1 180 ? -4.907 17.947 -2.124 1.00 87.62 180 LYS A N 1
ATOM 1460 C CA . LYS A 1 180 ? -4.480 18.043 -0.714 1.00 87.62 180 LYS A CA 1
ATOM 1461 C C . LYS A 1 180 ? -5.271 17.102 0.196 1.00 87.62 180 LYS A C 1
ATOM 1463 O O . LYS A 1 180 ? -4.695 16.433 1.055 1.00 87.62 180 LYS A O 1
ATOM 1468 N N . LYS A 1 181 ? -6.581 17.010 -0.030 1.00 90.31 181 LYS A N 1
ATOM 1469 C CA . LYS A 1 181 ? -7.487 16.118 0.694 1.00 90.31 181 LYS A CA 1
ATOM 1470 C C . LYS A 1 181 ? -7.198 14.647 0.383 1.00 90.31 181 LYS A C 1
ATOM 1472 O O . LYS A 1 181 ? -7.243 13.825 1.298 1.00 90.31 181 LYS A O 1
ATOM 1477 N N . ALA A 1 182 ? -6.852 14.324 -0.864 1.00 91.56 182 ALA A N 1
ATOM 1478 C CA . ALA A 1 182 ? -6.418 12.989 -1.261 1.00 91.56 182 ALA A CA 1
ATOM 1479 C C . ALA A 1 182 ? -5.143 12.585 -0.501 1.00 91.56 182 ALA A C 1
ATOM 1481 O O . ALA A 1 182 ? -5.161 11.597 0.229 1.00 91.56 182 ALA A O 1
ATOM 1482 N N . TYR A 1 183 ? -4.078 13.396 -0.548 1.00 90.44 183 TYR A N 1
ATOM 1483 C CA . TYR A 1 183 ? -2.833 13.118 0.189 1.00 90.44 183 TYR A CA 1
ATOM 1484 C C . TYR A 1 183 ? -3.027 13.011 1.706 1.00 90.44 183 TYR A C 1
ATOM 1486 O O . TYR A 1 183 ? -2.449 12.127 2.345 1.00 90.44 183 TYR A O 1
ATOM 1494 N N . TYR A 1 184 ? -3.870 13.866 2.295 1.00 91.50 184 TYR A N 1
ATOM 1495 C CA . TYR A 1 184 ? -4.241 13.734 3.704 1.00 91.50 184 TYR A CA 1
ATOM 1496 C C . TYR A 1 184 ? -4.920 12.388 3.992 1.00 91.50 184 TYR A C 1
ATOM 1498 O O . TYR A 1 184 ? -4.581 11.724 4.975 1.00 91.50 184 TYR A O 1
ATOM 1506 N N . GLY A 1 185 ? -5.853 11.977 3.129 1.00 95.25 185 GLY A N 1
ATOM 1507 C CA . GLY A 1 185 ? -6.560 10.705 3.228 1.00 95.25 185 GLY A CA 1
ATOM 1508 C C . GLY A 1 185 ? -5.624 9.497 3.150 1.00 95.25 185 GLY A C 1
ATOM 1509 O O . GLY A 1 185 ? -5.701 8.640 4.030 1.00 95.25 185 GLY A O 1
ATOM 1510 N N . TYR A 1 186 ? -4.675 9.479 2.205 1.00 95.00 186 TYR A N 1
ATOM 1511 C CA . TYR A 1 186 ? -3.644 8.434 2.100 1.00 95.00 186 TYR A CA 1
ATOM 1512 C C . TYR A 1 186 ? -2.839 8.310 3.402 1.00 95.00 186 TYR A C 1
ATOM 1514 O O . TYR A 1 186 ? -2.788 7.244 4.024 1.00 95.00 186 TYR A O 1
ATOM 1522 N N . GLY A 1 187 ? -2.296 9.430 3.893 1.00 94.12 187 GLY A N 1
ATOM 1523 C CA . GLY A 1 187 ? -1.543 9.452 5.149 1.00 94.12 187 GLY A CA 1
ATOM 1524 C C . GLY A 1 187 ? -2.374 8.972 6.345 1.00 94.12 187 GLY A C 1
ATOM 1525 O O . GLY A 1 187 ? -1.905 8.173 7.163 1.00 94.12 187 GLY A O 1
ATOM 1526 N N . LYS A 1 188 ? -3.637 9.409 6.437 1.00 95.81 188 LYS A N 1
ATOM 1527 C CA . LYS A 1 188 ? -4.566 9.000 7.499 1.00 95.81 188 LYS A CA 1
ATOM 1528 C C . LYS A 1 188 ? -4.903 7.505 7.421 1.00 95.81 188 LYS A C 1
ATOM 1530 O O . LYS A 1 188 ? -4.924 6.845 8.464 1.00 95.81 188 LYS A O 1
ATOM 1535 N N . ALA A 1 189 ? -5.115 6.964 6.220 1.00 97.75 189 ALA A N 1
ATOM 1536 C CA . ALA A 1 189 ? -5.419 5.553 5.984 1.00 97.75 189 ALA A CA 1
ATOM 1537 C C . ALA A 1 189 ? -4.259 4.647 6.421 1.00 97.75 189 ALA A C 1
ATOM 1539 O O . ALA A 1 189 ? -4.469 3.716 7.210 1.00 97.75 189 ALA A O 1
ATOM 1540 N N . PHE A 1 190 ? -3.023 4.972 6.023 1.00 97.31 190 PHE A N 1
ATOM 1541 C CA . PHE A 1 190 ? -1.835 4.254 6.489 1.00 97.31 190 PHE A CA 1
ATOM 1542 C C . PHE A 1 190 ? -1.699 4.298 8.014 1.00 97.31 190 PHE A C 1
ATOM 1544 O O . PHE A 1 190 ? -1.483 3.264 8.650 1.00 97.31 190 PHE A O 1
ATOM 1551 N N . ILE A 1 191 ? -1.833 5.482 8.629 1.00 95.75 191 ILE A N 1
ATOM 1552 C CA . ILE A 1 191 ? -1.702 5.635 10.086 1.00 95.75 191 ILE A CA 1
ATOM 1553 C C . ILE A 1 191 ? -2.723 4.756 10.811 1.00 95.75 191 ILE A C 1
ATOM 1555 O O . ILE A 1 191 ? -2.359 4.057 11.764 1.00 95.75 191 ILE A O 1
ATOM 1559 N N . PHE A 1 192 ? -3.977 4.752 10.357 1.00 97.75 192 PHE A N 1
ATOM 1560 C CA . PHE A 1 192 ? -5.020 3.928 10.953 1.00 97.75 192 PHE A CA 1
ATOM 1561 C C . PHE A 1 192 ? -4.712 2.431 10.816 1.00 97.75 192 PHE A C 1
ATOM 1563 O O . PHE A 1 192 ? -4.732 1.699 11.810 1.00 97.75 192 PHE A O 1
ATOM 1570 N N . MET A 1 193 ? -4.322 1.972 9.624 1.00 97.88 193 MET A N 1
ATOM 1571 C CA . MET A 1 193 ? -3.931 0.577 9.398 1.00 97.88 193 MET A CA 1
ATOM 1572 C C . MET A 1 193 ? -2.707 0.174 10.230 1.00 97.88 193 MET A C 1
ATOM 1574 O O . MET A 1 193 ? -2.680 -0.906 10.828 1.00 97.88 193 MET A O 1
ATOM 1578 N N . HIS A 1 194 ? -1.729 1.066 10.375 1.00 95.69 194 HIS A N 1
ATOM 1579 C CA . HIS A 1 194 ? -0.584 0.879 11.260 1.00 95.69 194 HIS A CA 1
ATOM 1580 C C . HIS A 1 194 ? -1.017 0.750 12.734 1.00 95.69 194 HIS A C 1
ATOM 1582 O O . HIS A 1 194 ? -0.507 -0.118 13.450 1.00 95.69 194 HIS A O 1
ATOM 1588 N N . MET A 1 195 ? -1.988 1.547 13.202 1.00 96.19 195 MET A N 1
ATOM 1589 C CA . MET A 1 195 ? -2.563 1.407 14.550 1.00 96.19 195 MET A CA 1
ATOM 1590 C C . MET A 1 195 ? -3.252 0.053 14.744 1.00 96.19 195 MET A C 1
ATOM 1592 O O . MET A 1 195 ? -3.037 -0.590 15.776 1.00 96.19 195 MET A O 1
ATOM 1596 N N . LEU A 1 196 ? -4.043 -0.404 13.765 1.00 97.12 196 LEU A N 1
ATOM 1597 C CA . LEU A 1 196 ? -4.684 -1.722 13.802 1.00 97.12 196 LEU A CA 1
ATOM 1598 C C . LEU A 1 196 ? -3.639 -2.837 13.917 1.00 97.12 196 LEU A C 1
ATOM 1600 O O . LEU A 1 196 ? -3.727 -3.684 14.812 1.00 97.12 196 LEU A O 1
ATOM 1604 N N . CYS A 1 197 ? -2.609 -2.792 13.071 1.00 95.69 197 CYS A N 1
ATOM 1605 C CA . CYS A 1 197 ? -1.527 -3.774 13.058 1.00 95.69 197 CYS A CA 1
ATOM 1606 C C . CYS A 1 197 ? -0.746 -3.782 14.375 1.00 95.69 197 CYS A C 1
ATOM 1608 O O . CYS A 1 197 ? -0.449 -4.847 14.912 1.00 95.69 197 CYS A O 1
ATOM 1610 N N . LYS A 1 198 ? -0.454 -2.610 14.944 1.00 93.06 198 LYS A N 1
ATOM 1611 C CA . LYS A 1 198 ? 0.245 -2.490 16.229 1.00 93.06 198 LYS A CA 1
ATOM 1612 C C . LYS A 1 198 ? -0.593 -3.005 17.401 1.00 93.06 198 LYS A C 1
ATOM 1614 O O . LYS A 1 198 ? -0.049 -3.617 18.316 1.00 93.06 198 LYS A O 1
ATOM 1619 N N . LYS A 1 199 ? -1.908 -2.767 17.381 1.00 96.31 199 LYS A N 1
ATOM 1620 C CA . LYS A 1 199 ? -2.819 -3.140 18.473 1.00 96.31 199 LYS A CA 1
ATOM 1621 C C . LYS A 1 199 ? -3.213 -4.618 18.456 1.00 96.31 199 LYS A C 1
ATOM 1623 O O . LYS A 1 199 ? -3.328 -5.217 19.525 1.00 96.31 199 LYS A O 1
ATOM 1628 N N . TYR A 1 200 ? -3.446 -5.192 17.276 1.00 95.94 200 TYR A N 1
ATOM 1629 C CA . TYR A 1 200 ? -3.997 -6.547 17.130 1.00 95.94 200 TYR A CA 1
ATOM 1630 C C . TYR A 1 200 ? -3.044 -7.544 16.462 1.00 95.94 200 TYR A C 1
ATOM 1632 O O . TYR A 1 200 ? -3.255 -8.750 16.568 1.00 95.94 200 TYR A O 1
ATOM 1640 N N . GLY A 1 201 ? -1.972 -7.066 15.828 1.00 94.31 201 GLY A N 1
ATOM 1641 C CA . GLY A 1 201 ? -1.007 -7.898 15.116 1.00 94.31 201 GLY A CA 1
ATOM 1642 C C . GLY A 1 201 ? -1.497 -8.358 13.742 1.00 94.31 201 GLY A C 1
ATOM 1643 O O . GLY A 1 201 ? -2.693 -8.482 13.480 1.00 94.31 201 GLY A O 1
ATOM 1644 N N . MET A 1 202 ? -0.548 -8.688 12.863 1.00 94.12 202 MET A N 1
ATOM 1645 C CA . MET A 1 202 ? -0.845 -9.135 11.493 1.00 94.12 202 MET A CA 1
ATOM 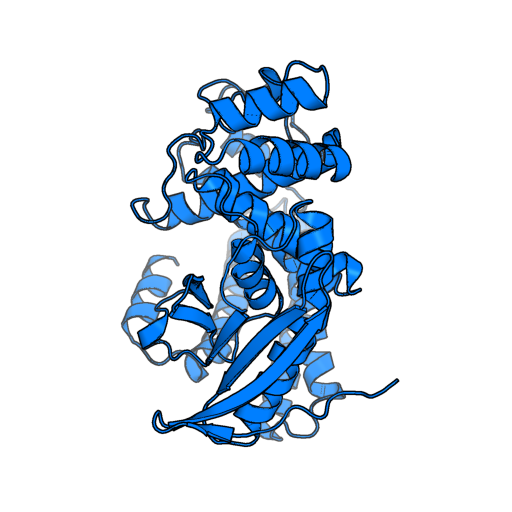1646 C C . MET A 1 202 ? -1.642 -10.441 11.423 1.00 94.12 202 MET A C 1
ATOM 1648 O O . MET A 1 202 ? -2.330 -10.681 10.437 1.00 94.12 202 MET A O 1
ATOM 1652 N N . GLY A 1 203 ? -1.576 -11.285 12.459 1.00 94.25 203 GLY A N 1
ATOM 1653 C CA . GLY A 1 203 ? -2.364 -12.518 12.516 1.00 94.25 203 GLY A CA 1
ATOM 1654 C C . GLY A 1 203 ? -3.868 -12.243 12.482 1.00 94.25 203 GLY A C 1
ATOM 1655 O O . GLY A 1 203 ? -4.575 -12.849 11.678 1.00 94.25 203 GLY A O 1
ATOM 1656 N N . ALA A 1 204 ? -4.327 -11.285 13.296 1.00 96.62 204 ALA A N 1
ATOM 1657 C CA . ALA A 1 204 ? -5.727 -10.879 13.346 1.00 96.62 204 ALA A CA 1
ATOM 1658 C C . ALA A 1 204 ? -6.160 -10.185 12.047 1.00 96.62 204 ALA A C 1
ATOM 1660 O O . ALA A 1 204 ? -7.198 -10.532 11.495 1.00 96.62 204 ALA A O 1
ATOM 1661 N N . ILE A 1 205 ? -5.340 -9.268 11.515 1.00 97.50 205 ILE A N 1
ATOM 1662 C CA . ILE A 1 205 ? -5.627 -8.574 10.245 1.00 97.50 205 ILE A CA 1
ATOM 1663 C C . ILE A 1 205 ? -5.762 -9.570 9.091 1.00 97.50 205 ILE A C 1
ATOM 1665 O O . ILE A 1 205 ? -6.753 -9.556 8.367 1.00 97.50 205 ILE A O 1
ATOM 1669 N N . GLY A 1 206 ? -4.829 -10.517 8.975 1.00 96.44 206 GLY A N 1
ATOM 1670 C CA . GLY A 1 206 ? -4.921 -11.555 7.955 1.00 96.44 206 GLY A CA 1
ATOM 1671 C C . GLY A 1 206 ? -6.151 -12.455 8.120 1.00 96.44 206 GLY A C 1
ATOM 1672 O O . GLY A 1 206 ? -6.680 -12.960 7.133 1.00 96.44 206 GLY A O 1
ATOM 1673 N N . GLU A 1 207 ? -6.627 -12.683 9.347 1.00 98.06 207 GLU A N 1
ATOM 1674 C CA . GLU A 1 207 ? -7.866 -13.429 9.586 1.00 98.06 207 GLU A CA 1
ATOM 1675 C C . GLU A 1 207 ? -9.118 -12.641 9.196 1.00 98.06 207 GLU A C 1
ATOM 1677 O O . GLU A 1 207 ? -10.002 -13.211 8.557 1.00 98.06 207 GLU A O 1
ATOM 1682 N N . VAL A 1 208 ? -9.159 -11.338 9.490 1.00 98.25 208 VAL A N 1
ATOM 1683 C CA . VAL A 1 208 ? -10.204 -10.424 9.002 1.00 98.25 208 VAL A CA 1
ATOM 1684 C C . VAL A 1 208 ? -10.283 -10.485 7.481 1.00 98.25 208 VAL A C 1
ATOM 1686 O O . VAL A 1 208 ? -11.344 -10.803 6.945 1.00 98.25 208 VAL A O 1
ATOM 1689 N N . ASN A 1 209 ? -9.153 -10.303 6.797 1.00 98.12 209 ASN A N 1
ATOM 1690 C CA . ASN A 1 209 ? -9.085 -10.344 5.338 1.00 98.12 209 ASN A CA 1
ATOM 1691 C C . ASN A 1 209 ? -9.604 -11.672 4.780 1.00 98.12 209 ASN A C 1
ATOM 1693 O O . ASN A 1 209 ? -10.445 -11.676 3.885 1.00 98.12 209 ASN A O 1
ATOM 1697 N N . ARG A 1 210 ? -9.172 -12.815 5.338 1.00 97.06 210 ARG A N 1
ATOM 1698 C CA . ARG A 1 210 ? -9.679 -14.138 4.927 1.00 97.06 210 ARG A CA 1
ATOM 1699 C C . ARG A 1 210 ? -11.180 -14.274 5.139 1.00 97.06 210 ARG A C 1
ATOM 1701 O O . ARG A 1 210 ? -11.852 -14.869 4.299 1.00 97.06 210 ARG A O 1
ATOM 1708 N N . ASN A 1 211 ? -11.699 -13.783 6.261 1.00 97.00 211 ASN A N 1
ATOM 1709 C CA . ASN A 1 211 ? -13.122 -13.868 6.572 1.00 97.00 211 ASN A CA 1
ATOM 1710 C C . ASN A 1 211 ? -13.955 -13.010 5.618 1.00 97.00 211 ASN A C 1
ATOM 1712 O O . ASN A 1 211 ? -15.013 -13.465 5.197 1.00 97.00 211 ASN A O 1
ATOM 1716 N N . LEU A 1 212 ? -13.474 -11.821 5.250 1.00 97.12 212 LEU A N 1
ATOM 1717 C CA . LEU A 1 212 ? -14.129 -10.950 4.273 1.00 97.12 212 LEU A CA 1
ATOM 1718 C C . LEU A 1 212 ? -14.041 -11.531 2.859 1.00 97.12 212 LEU A C 1
ATOM 1720 O O . LEU A 1 212 ? -15.070 -11.709 2.216 1.00 97.12 212 LEU A O 1
ATOM 1724 N N . HIS A 1 213 ? -12.853 -11.955 2.423 1.00 95.81 213 HIS A N 1
ATOM 1725 C CA . HIS A 1 213 ? -12.647 -12.568 1.110 1.00 95.81 213 HIS A CA 1
ATOM 1726 C C . HIS A 1 213 ? -13.552 -13.792 0.884 1.00 95.81 213 HIS A C 1
ATOM 1728 O O . HIS A 1 213 ? -14.181 -13.922 -0.162 1.00 95.81 213 HIS A O 1
ATOM 1734 N N . LYS A 1 214 ? -13.712 -14.659 1.897 1.00 95.56 214 LYS A N 1
ATOM 1735 C CA . LYS A 1 214 ? -14.608 -15.831 1.832 1.00 95.56 214 LYS A CA 1
ATOM 1736 C C . LYS A 1 214 ? -16.085 -15.488 1.630 1.00 95.56 214 LYS A C 1
ATOM 1738 O O . LYS A 1 214 ? -16.832 -16.358 1.191 1.00 95.56 214 LYS A O 1
ATOM 1743 N N . ARG A 1 215 ? -16.527 -14.276 1.982 1.00 94.31 215 ARG A N 1
ATOM 1744 C CA . ARG A 1 215 ? -17.919 -13.851 1.762 1.00 94.31 215 ARG A CA 1
ATOM 1745 C C . ARG A 1 215 ? -18.206 -13.590 0.282 1.00 94.31 215 ARG A C 1
ATOM 1747 O O . ARG A 1 215 ? -19.371 -13.612 -0.094 1.00 94.31 215 ARG A O 1
ATOM 1754 N N . GLY A 1 216 ? -17.174 -13.355 -0.536 1.00 91.38 216 GLY A N 1
ATOM 1755 C CA . GLY A 1 216 ? -17.319 -13.095 -1.971 1.00 91.38 216 GLY A CA 1
ATOM 1756 C C . GLY A 1 216 ? -18.008 -11.768 -2.302 1.00 91.38 216 GLY A C 1
ATOM 1757 O O . GLY A 1 216 ? -18.476 -11.594 -3.421 1.00 91.38 216 GLY A O 1
ATOM 1758 N N . VAL A 1 217 ? -18.093 -10.851 -1.335 1.00 92.12 217 VAL A N 1
ATOM 1759 C CA . VAL A 1 217 ? -18.646 -9.501 -1.499 1.00 92.12 217 VAL A CA 1
ATOM 1760 C C . VAL A 1 217 ? -17.645 -8.483 -0.970 1.00 92.12 217 VAL A C 1
ATOM 1762 O O . VAL A 1 217 ? -16.934 -8.764 -0.001 1.00 92.12 217 VAL A O 1
ATOM 1765 N N . LYS A 1 218 ? -17.593 -7.313 -1.610 1.00 96.31 218 LYS A N 1
ATOM 1766 C CA . LYS A 1 218 ? -16.742 -6.197 -1.192 1.00 96.31 218 LYS A CA 1
ATOM 1767 C C . LYS A 1 218 ? -17.205 -5.684 0.164 1.00 96.31 218 LYS A C 1
ATOM 1769 O O . LYS A 1 218 ? -18.393 -5.439 0.369 1.00 96.31 218 LYS A O 1
ATOM 1774 N N . ALA A 1 219 ? -16.274 -5.593 1.103 1.00 97.12 219 ALA A N 1
ATOM 1775 C CA . ALA A 1 219 ? -16.545 -5.126 2.449 1.00 97.12 219 ALA A CA 1
ATOM 1776 C C . ALA A 1 219 ? -16.719 -3.605 2.465 1.00 97.12 219 ALA A C 1
ATOM 1778 O O . ALA A 1 219 ? -15.921 -2.888 1.871 1.00 97.12 219 ALA A O 1
ATOM 1779 N N . SER A 1 220 ? -17.720 -3.125 3.198 1.00 98.19 220 SER A N 1
ATOM 1780 C CA . SER A 1 220 ? -17.770 -1.731 3.648 1.00 98.19 220 SER A CA 1
ATOM 1781 C C . SER A 1 220 ? -16.849 -1.504 4.855 1.00 98.19 220 SER A C 1
ATOM 1783 O O . SER A 1 220 ? -16.397 -2.457 5.509 1.00 98.19 220 SER A O 1
ATOM 1785 N N . SER A 1 221 ? -16.662 -0.243 5.256 1.00 98.44 221 SER A N 1
ATOM 1786 C CA . SER A 1 221 ? -16.004 0.099 6.527 1.00 98.44 221 SER A CA 1
ATOM 1787 C C . SER A 1 221 ? -16.663 -0.594 7.729 1.00 98.44 221 SER A C 1
ATOM 1789 O O . SER A 1 221 ? -15.986 -1.047 8.659 1.00 98.44 221 SER A O 1
ATOM 1791 N N . GLY A 1 222 ? -17.998 -0.705 7.710 1.00 98.44 222 GLY A N 1
ATOM 1792 C CA . GLY A 1 222 ? -18.780 -1.376 8.748 1.00 98.44 222 GLY A CA 1
ATOM 1793 C C . GLY A 1 222 ? -18.516 -2.880 8.798 1.00 98.44 222 GLY A C 1
ATOM 1794 O O . GLY A 1 222 ? -18.305 -3.433 9.880 1.00 98.44 222 GLY A O 1
ATOM 1795 N N . ASP A 1 223 ? -18.455 -3.535 7.637 1.00 98.50 223 ASP A N 1
ATOM 1796 C CA . ASP A 1 223 ? -18.135 -4.963 7.538 1.00 98.50 223 ASP A CA 1
ATOM 1797 C C . ASP A 1 223 ? -16.735 -5.268 8.059 1.00 98.50 223 ASP A C 1
ATOM 1799 O O . ASP A 1 223 ? -16.553 -6.241 8.799 1.00 98.50 223 ASP A O 1
ATOM 1803 N N . TYR A 1 224 ? -15.757 -4.430 7.704 1.00 98.50 224 TYR A N 1
ATOM 1804 C CA . TYR A 1 224 ? -14.378 -4.592 8.151 1.00 98.50 224 TYR A CA 1
ATOM 1805 C C . TYR A 1 224 ? -14.263 -4.443 9.669 1.00 98.50 224 TYR A C 1
ATOM 1807 O O . TYR A 1 224 ? -13.654 -5.287 10.335 1.00 98.50 224 TYR A O 1
ATOM 1815 N N . LYS A 1 225 ? -14.917 -3.421 10.238 1.00 98.62 225 LYS A N 1
ATOM 1816 C CA . LYS A 1 225 ? -15.001 -3.239 11.690 1.00 98.62 225 LYS A CA 1
ATOM 1817 C C . LYS A 1 225 ? -15.613 -4.466 12.370 1.00 98.62 225 LYS A C 1
ATOM 1819 O O . LYS A 1 225 ? -14.988 -5.039 13.258 1.00 98.62 225 LYS A O 1
ATOM 1824 N N . LEU A 1 226 ? -16.791 -4.914 11.933 1.00 98.56 226 LEU A N 1
ATOM 1825 C CA . LEU A 1 226 ? -17.472 -6.072 12.526 1.00 98.56 226 LEU A CA 1
ATOM 1826 C C . LEU A 1 226 ? -16.642 -7.357 12.411 1.00 98.56 226 LEU A C 1
ATOM 1828 O O . LEU A 1 226 ? -16.608 -8.161 13.343 1.00 98.56 226 LEU A O 1
ATOM 1832 N N . ALA A 1 227 ? -15.948 -7.560 11.289 1.00 98.44 227 ALA A N 1
ATOM 1833 C CA . ALA A 1 227 ? -15.046 -8.694 11.120 1.00 98.44 227 ALA A CA 1
ATOM 1834 C C . ALA A 1 227 ? -13.865 -8.634 12.103 1.00 98.44 227 ALA A C 1
ATOM 1836 O O . ALA A 1 227 ? -13.520 -9.656 12.699 1.00 98.44 227 ALA A O 1
ATOM 1837 N N . LEU A 1 228 ? -13.286 -7.451 12.329 1.00 98.62 228 LEU A N 1
ATOM 1838 C CA . LEU A 1 228 ? -12.224 -7.252 13.316 1.00 98.62 228 LEU A CA 1
ATOM 1839 C C . LEU A 1 228 ? -12.703 -7.520 14.747 1.00 98.62 228 LEU A C 1
ATOM 1841 O O . LEU A 1 228 ? -12.004 -8.186 15.514 1.00 98.62 228 LEU A O 1
ATOM 1845 N N . GLU A 1 229 ? -13.893 -7.049 15.114 1.00 98.62 229 GLU A N 1
ATOM 1846 C CA . GLU A 1 229 ? -14.498 -7.331 16.422 1.00 98.62 229 GLU A CA 1
ATOM 1847 C C . GLU A 1 229 ? -14.770 -8.827 16.599 1.00 98.62 229 GLU A C 1
ATOM 1849 O O . GLU A 1 229 ? -14.473 -9.386 17.654 1.00 98.62 229 GLU A O 1
ATOM 1854 N N . GLY A 1 230 ? -15.244 -9.498 15.545 1.00 98.50 230 GLY A N 1
ATOM 1855 C CA . GLY A 1 230 ? -15.465 -10.943 15.537 1.00 98.50 230 GLY A CA 1
ATOM 1856 C C . GLY A 1 230 ? -14.182 -11.753 15.742 1.00 98.50 230 GLY A C 1
ATOM 1857 O O . GLY A 1 230 ? -14.184 -12.709 16.512 1.00 98.50 230 GLY A O 1
ATOM 1858 N N . VAL A 1 231 ? -13.077 -11.357 15.102 1.00 98.44 231 VAL A N 1
ATOM 1859 C CA . VAL A 1 231 ? -11.768 -12.025 15.246 1.00 98.44 231 VAL A CA 1
ATOM 1860 C C . VAL A 1 231 ? -11.131 -11.738 16.607 1.00 98.44 231 VAL A C 1
ATOM 1862 O O . VAL A 1 231 ? -10.534 -12.618 17.223 1.00 98.44 231 VAL A O 1
ATOM 1865 N N . THR A 1 232 ? -11.227 -10.500 17.092 1.00 98.12 232 THR A N 1
ATOM 1866 C CA . THR A 1 232 ? -10.498 -10.069 18.298 1.00 98.12 232 THR A CA 1
ATOM 1867 C C . THR A 1 232 ? -11.294 -10.219 19.593 1.00 98.12 232 THR A C 1
ATOM 1869 O O . THR A 1 232 ? -10.703 -10.147 20.673 1.00 98.12 232 THR A O 1
ATOM 1872 N N . GLY A 1 233 ? -12.618 -10.389 19.509 1.00 98.06 233 GLY A N 1
ATOM 1873 C CA . GLY A 1 233 ? -13.532 -10.403 20.653 1.00 98.06 233 GLY A CA 1
ATOM 1874 C C . GLY A 1 233 ? -13.605 -9.068 21.404 1.00 98.06 233 GLY A C 1
ATOM 1875 O O . GLY A 1 233 ? -14.004 -9.039 22.568 1.00 98.06 233 GLY A O 1
ATOM 1876 N N . LYS A 1 234 ? -13.163 -7.966 20.786 1.00 98.00 234 LYS A N 1
ATOM 1877 C CA . LYS A 1 234 ? -13.066 -6.638 21.406 1.00 98.00 234 LYS A CA 1
ATOM 1878 C C . LYS A 1 234 ? -13.944 -5.651 20.657 1.00 98.00 234 LYS A C 1
ATOM 1880 O O . LYS A 1 234 ? -13.928 -5.647 19.436 1.00 98.00 234 LYS A O 1
ATOM 1885 N N . ASN A 1 235 ? -14.634 -4.777 21.387 1.00 97.88 235 ASN A N 1
ATOM 1886 C CA . ASN A 1 235 ? -15.292 -3.614 20.797 1.00 97.88 235 ASN A CA 1
ATOM 1887 C C . ASN A 1 235 ? -14.229 -2.627 20.273 1.00 97.88 235 ASN A C 1
ATOM 1889 O O . ASN A 1 235 ? -13.212 -2.374 20.931 1.00 97.88 235 ASN A O 1
ATOM 1893 N N . THR A 1 236 ? -14.462 -2.097 19.076 1.00 98.19 236 THR A N 1
ATOM 1894 C CA . THR A 1 236 ? -13.547 -1.208 18.354 1.00 98.19 236 THR A CA 1
ATOM 1895 C C . THR A 1 236 ? -14.138 0.173 18.065 1.00 98.19 236 THR A C 1
ATOM 1897 O O . THR A 1 236 ? -13.489 0.958 17.377 1.00 98.19 236 THR A O 1
ATOM 1900 N N . ASP A 1 237 ? -15.301 0.514 18.628 1.00 98.00 237 ASP A N 1
ATOM 1901 C CA . ASP A 1 237 ? -15.986 1.804 18.436 1.00 98.00 237 ASP A CA 1
ATOM 1902 C C . ASP A 1 237 ? -15.045 2.990 18.677 1.00 98.00 237 ASP A C 1
ATOM 1904 O O . ASP A 1 237 ? -14.857 3.834 17.803 1.00 98.00 237 ASP A O 1
ATOM 1908 N N . ASP A 1 238 ? -14.369 2.998 19.828 1.00 96.94 238 ASP A N 1
ATOM 1909 C CA . ASP A 1 238 ? -13.423 4.052 20.214 1.00 96.94 238 ASP A CA 1
ATOM 1910 C C . ASP A 1 238 ? -12.237 4.180 19.246 1.00 96.94 238 ASP A C 1
ATOM 1912 O O . ASP A 1 238 ? -11.680 5.264 19.066 1.00 96.94 238 ASP A O 1
ATOM 1916 N N . LEU A 1 239 ? -11.818 3.068 18.640 1.00 96.69 239 LEU A N 1
ATOM 1917 C CA . LEU A 1 239 ? -10.709 3.064 17.694 1.00 96.69 239 LEU A CA 1
ATOM 1918 C C . LEU A 1 239 ? -11.138 3.634 16.343 1.00 96.69 239 LEU A C 1
ATOM 1920 O O . LEU A 1 239 ? -10.374 4.382 15.753 1.00 96.69 239 LEU A O 1
ATOM 1924 N N . PHE A 1 240 ? -12.340 3.302 15.869 1.00 98.12 240 PHE A N 1
ATOM 1925 C CA . PHE A 1 240 ? -12.843 3.753 14.568 1.00 98.12 240 PHE A CA 1
ATOM 1926 C C . PHE A 1 240 ? -13.422 5.176 14.603 1.00 98.12 240 PHE A C 1
ATOM 1928 O O . PHE A 1 240 ? -13.433 5.846 13.571 1.00 98.12 240 PHE A O 1
ATOM 1935 N N . SER A 1 241 ? -13.887 5.650 15.763 1.00 96.69 241 SER A N 1
ATOM 1936 C CA . SER A 1 241 ? -14.443 6.998 15.939 1.00 96.69 241 SER A CA 1
ATOM 1937 C C . SER A 1 241 ? -13.411 8.089 15.619 1.00 96.69 241 SER A C 1
ATOM 1939 O O . SER A 1 241 ? -12.312 8.104 16.178 1.00 96.69 241 SER A O 1
ATOM 1941 N N . GLY A 1 242 ? -13.766 9.002 14.712 1.00 93.31 242 GLY A N 1
ATOM 1942 C CA . GLY A 1 242 ? -12.928 10.100 14.209 1.00 93.31 242 GLY A CA 1
ATOM 1943 C C . GLY A 1 242 ? -11.949 9.694 13.099 1.00 93.31 242 GLY A C 1
ATOM 1944 O O . GLY A 1 242 ? -11.620 10.502 12.229 1.00 93.31 242 GLY A O 1
ATOM 1945 N N . TRP A 1 243 ? -11.512 8.432 13.088 1.00 96.19 243 TRP A N 1
ATOM 1946 C CA . TRP A 1 243 ? -10.639 7.893 12.043 1.00 96.19 243 TRP A CA 1
ATOM 1947 C C . TRP A 1 243 ? -11.425 7.495 10.801 1.00 96.19 243 TRP A C 1
ATOM 1949 O O . TRP A 1 243 ? -11.214 8.056 9.728 1.00 96.19 243 TRP A O 1
ATOM 1959 N N . ILE A 1 244 ? -12.329 6.533 10.969 1.00 98.06 244 ILE A N 1
ATOM 1960 C CA . ILE A 1 244 ? -13.112 5.940 9.886 1.00 98.06 244 ILE A CA 1
ATOM 1961 C C . ILE A 1 244 ? -14.524 6.493 9.913 1.00 98.06 244 ILE A C 1
ATOM 1963 O O . ILE A 1 244 ? -14.990 6.974 8.896 1.00 98.06 244 ILE A O 1
ATOM 1967 N N . PHE A 1 245 ? -15.175 6.500 11.077 1.00 97.94 245 PHE A N 1
ATOM 1968 C CA . PHE A 1 245 ? -16.540 7.007 11.211 1.00 97.94 245 PHE A CA 1
ATOM 1969 C C . PHE A 1 245 ? -16.564 8.404 11.836 1.00 97.94 245 PHE A C 1
ATOM 1971 O O . PHE A 1 245 ? -15.676 8.727 12.635 1.00 97.94 245 PHE A O 1
ATOM 1978 N N . PRO A 1 246 ? -17.591 9.225 11.544 1.00 95.69 246 PRO A N 1
ATOM 1979 C CA . PRO A 1 246 ? -17.785 10.499 12.223 1.00 95.69 246 PRO A CA 1
ATOM 1980 C C . PRO A 1 246 ? -17.770 10.338 13.748 1.00 95.69 246 PRO A C 1
ATOM 1982 O O . PRO A 1 246 ? -18.434 9.460 14.300 1.00 95.69 246 PRO A O 1
ATOM 1985 N N . GLY A 1 247 ? -17.030 11.200 14.442 1.00 92.81 247 GLY A N 1
ATOM 1986 C CA . GLY A 1 247 ? -16.932 11.163 15.897 1.00 92.81 247 GLY A CA 1
ATOM 1987 C C . GLY A 1 247 ? -15.662 11.819 16.423 1.00 92.81 247 GLY A C 1
ATOM 1988 O O . GLY A 1 247 ? -14.838 12.327 15.669 1.00 92.81 247 GLY A O 1
ATOM 1989 N N . GLU A 1 248 ? -15.502 11.817 17.744 1.00 89.75 248 GLU A N 1
ATOM 1990 C CA . GLU A 1 248 ? -14.262 12.267 18.378 1.00 89.75 248 GLU A CA 1
ATOM 1991 C C . GLU A 1 248 ? -13.221 11.147 18.371 1.00 89.75 248 GLU A C 1
ATOM 1993 O O . GLU A 1 248 ? -13.550 9.999 18.682 1.00 89.75 248 GLU A O 1
ATOM 1998 N N . TYR A 1 249 ? -11.953 11.490 18.151 1.00 91.06 249 TYR A N 1
ATOM 1999 C CA . TYR A 1 249 ? -10.850 10.564 18.392 1.00 91.06 249 TYR A CA 1
ATOM 2000 C C . TYR A 1 249 ? -10.804 10.131 19.854 1.00 91.06 249 TYR A C 1
ATOM 2002 O O . TYR A 1 249 ? -10.573 10.948 20.752 1.00 91.06 249 TYR A O 1
ATOM 2010 N N . LYS A 1 250 ? -10.968 8.831 20.102 1.00 91.06 250 LYS A N 1
ATOM 2011 C CA . LYS A 1 250 ? -10.755 8.244 21.437 1.00 91.06 250 LYS A CA 1
ATOM 2012 C C . LYS A 1 250 ? -9.414 7.525 21.549 1.00 91.06 250 LYS A C 1
ATOM 2014 O O . LYS A 1 250 ? -8.899 7.361 22.654 1.00 91.06 250 LYS A O 1
ATOM 2019 N N . VAL A 1 251 ? -8.818 7.152 20.416 1.00 89.25 251 VAL A N 1
ATOM 2020 C CA . VAL A 1 251 ? -7.495 6.526 20.333 1.00 89.25 251 VAL A CA 1
ATOM 2021 C C . VAL A 1 251 ? -6.630 7.300 19.341 1.00 89.25 251 VAL A C 1
ATOM 2023 O O . VAL A 1 251 ? -7.070 7.588 18.234 1.00 89.25 251 VAL A O 1
ATOM 2026 N N . MET A 1 252 ? -5.393 7.607 19.730 1.00 86.81 252 MET A N 1
ATOM 2027 C CA . MET A 1 252 ? -4.375 8.231 18.875 1.00 86.81 252 MET A CA 1
ATOM 2028 C C . MET A 1 252 ? -3.173 7.284 18.742 1.00 86.81 252 MET A C 1
ATOM 2030 O O . MET A 1 252 ? -2.948 6.489 19.660 1.00 86.81 252 MET A O 1
ATOM 2034 N N . PRO A 1 253 ? -2.387 7.340 17.652 1.00 83.81 253 PRO A N 1
ATOM 2035 C CA . PRO A 1 253 ? -1.151 6.570 17.557 1.00 83.81 253 PRO A CA 1
ATOM 2036 C C . PRO A 1 253 ? -0.179 6.993 18.664 1.00 83.81 253 PRO A C 1
ATOM 2038 O O . PRO A 1 253 ? -0.121 8.169 19.008 1.00 83.81 253 PRO A O 1
ATOM 2041 N N . ASP A 1 254 ? 0.635 6.080 19.200 1.00 76.38 254 ASP A N 1
ATOM 2042 C CA . ASP A 1 254 ? 1.625 6.440 20.237 1.00 76.38 254 ASP A CA 1
ATOM 2043 C C . ASP A 1 254 ? 2.673 7.434 19.716 1.00 76.38 254 ASP A C 1
ATOM 2045 O O . ASP A 1 254 ? 3.209 8.261 20.458 1.00 76.38 254 ASP A O 1
ATOM 2049 N N . GLU A 1 255 ? 2.958 7.345 18.416 1.00 67.94 255 GLU A N 1
ATOM 2050 C CA . GLU A 1 255 ? 3.765 8.286 17.646 1.00 67.94 255 GLU A CA 1
ATOM 2051 C C . GLU A 1 255 ? 3.140 9.693 17.594 1.00 67.94 255 GLU A C 1
ATOM 2053 O O . GLU A 1 255 ? 3.837 10.679 17.358 1.00 67.94 255 GLU A O 1
ATOM 2058 N N . VAL A 1 256 ? 1.844 9.794 17.895 1.00 58.69 256 VAL A N 1
ATOM 2059 C CA . VAL A 1 256 ? 1.072 11.021 18.082 1.00 58.69 256 VAL A CA 1
ATOM 2060 C C . VAL A 1 256 ? 0.781 11.176 19.579 1.00 58.69 256 VAL A C 1
ATOM 2062 O O . VAL A 1 256 ? -0.348 11.009 20.033 1.00 58.69 256 VAL A O 1
ATOM 2065 N N . LYS A 1 257 ? 1.792 11.478 20.406 1.00 42.31 257 LYS A N 1
ATOM 2066 C CA . LYS A 1 257 ? 1.529 11.757 21.832 1.00 42.31 257 LYS A CA 1
ATOM 2067 C C . LYS A 1 257 ? 0.520 12.912 21.953 1.00 42.31 257 LYS A C 1
ATOM 2069 O O . LYS A 1 257 ? 0.865 14.038 21.579 1.00 42.31 257 LYS A O 1
ATOM 2074 N N . PRO A 1 258 ? -0.688 12.690 22.509 1.00 36.56 258 PRO A N 1
ATOM 2075 C CA . PRO A 1 258 ? -1.673 13.748 22.638 1.00 36.56 258 PRO A CA 1
ATOM 2076 C C . PRO A 1 258 ? -1.186 14.726 23.701 1.00 36.56 258 PRO A C 1
ATOM 2078 O O . PRO A 1 258 ? -0.985 14.377 24.866 1.00 36.56 258 PRO A O 1
ATOM 2081 N N . VAL A 1 259 ? -0.982 15.979 23.311 1.00 34.91 259 VAL A N 1
ATOM 2082 C CA . VAL A 1 259 ? -0.513 17.021 24.231 1.00 34.91 259 VAL A CA 1
ATOM 2083 C C . VAL A 1 259 ? -1.688 17.625 25.014 1.00 34.91 259 VAL A C 1
ATOM 2085 O O . VAL A 1 259 ? -1.851 18.836 25.054 1.00 34.91 259 VAL A O 1
ATOM 2088 N N . GLY A 1 260 ? -2.502 16.796 25.672 1.00 35.09 260 GLY A N 1
ATOM 2089 C CA . GLY A 1 260 ? -3.643 17.239 26.485 1.00 35.09 260 GLY A CA 1
ATOM 2090 C C . GLY A 1 260 ? -4.995 17.225 25.760 1.00 35.09 260 GLY A C 1
ATOM 2091 O O . GLY A 1 260 ? -5.066 17.062 24.549 1.00 35.09 260 GLY A O 1
ATOM 2092 N N . LYS A 1 261 ? -6.084 17.347 26.531 1.00 34.47 261 LYS A N 1
ATOM 2093 C CA . LYS A 1 261 ? -7.470 17.349 26.029 1.00 34.47 261 LYS A CA 1
ATOM 2094 C C . LYS A 1 261 ? -7.682 18.549 25.091 1.00 34.47 261 LYS A C 1
ATOM 2096 O O . LYS A 1 261 ? -7.611 19.680 25.566 1.00 34.47 261 LYS A O 1
ATOM 2101 N N . TYR A 1 262 ? -7.968 18.321 23.807 1.00 46.06 262 TYR A N 1
ATOM 2102 C CA . TYR A 1 262 ? -8.219 19.394 22.835 1.00 46.06 262 TYR A CA 1
ATOM 2103 C C . TYR A 1 262 ? -9.661 19.401 22.338 1.00 46.06 262 TYR A C 1
ATOM 2105 O O . TYR A 1 262 ? -10.191 18.383 21.910 1.00 46.06 262 TYR A O 1
ATOM 2113 N N . ARG A 1 263 ? -10.265 20.594 22.378 1.00 39.91 263 ARG A N 1
ATOM 2114 C CA . ARG A 1 263 ? -11.390 20.986 21.523 1.00 39.91 263 ARG A CA 1
ATOM 2115 C C . ARG A 1 263 ? -10.803 21.463 20.188 1.00 39.91 263 ARG A C 1
ATOM 2117 O O . ARG A 1 263 ? -9.794 22.170 20.202 1.00 39.91 263 ARG A O 1
ATOM 2124 N N . GLY A 1 264 ? -11.424 21.069 19.076 1.00 38.16 264 GLY A N 1
ATOM 2125 C CA . GLY A 1 264 ? -10.862 21.075 17.713 1.00 38.16 264 GLY A CA 1
ATOM 2126 C C . GLY A 1 264 ? -10.249 22.380 17.184 1.00 38.16 264 GLY A C 1
ATOM 2127 O O . GLY A 1 264 ? -9.449 22.326 16.262 1.00 38.16 264 GLY A O 1
ATOM 2128 N N . SER A 1 265 ? -10.511 23.545 17.782 1.00 41.91 265 SER A N 1
ATOM 2129 C CA . SER A 1 265 ? -9.968 24.830 17.310 1.00 41.91 265 SER A CA 1
ATOM 2130 C C . SER A 1 265 ? -8.613 25.238 17.918 1.00 41.91 265 SER A C 1
ATOM 2132 O O . SER A 1 265 ? -7.991 26.184 17.444 1.00 41.91 265 SER A O 1
ATOM 2134 N N . ASP A 1 266 ? -8.138 24.561 18.972 1.00 41.31 266 ASP A N 1
ATOM 2135 C CA . ASP A 1 266 ? -6.915 24.940 19.714 1.00 41.31 266 ASP A CA 1
ATOM 2136 C C . ASP A 1 266 ? -5.676 24.094 19.323 1.00 41.31 266 ASP A C 1
ATOM 2138 O O . ASP A 1 266 ? -4.563 24.338 19.807 1.00 41.31 266 ASP A O 1
ATOM 2142 N N . LEU A 1 267 ? -5.868 23.111 18.428 1.00 42.00 267 LEU A N 1
ATOM 2143 C CA . LEU A 1 267 ? -4.867 22.132 17.983 1.00 42.00 267 LEU A CA 1
ATOM 2144 C C . LEU A 1 267 ? -3.695 22.811 17.252 1.00 42.00 267 LEU A C 1
ATOM 2146 O O . LEU A 1 267 ? -2.531 22.561 17.564 1.00 42.00 267 LEU A O 1
ATOM 2150 N N . ASN A 1 268 ? -3.985 23.760 16.359 1.00 44.09 268 ASN A N 1
ATOM 2151 C CA . ASN A 1 268 ? -2.966 24.362 15.497 1.00 44.09 268 ASN A CA 1
ATOM 2152 C C . ASN A 1 268 ? -2.003 25.289 16.251 1.00 44.09 268 ASN A C 1
ATOM 2154 O O . ASN A 1 268 ? -0.802 25.283 15.989 1.00 44.09 268 ASN A O 1
ATOM 2158 N N . ARG A 1 269 ? -2.471 26.043 17.251 1.00 39.47 269 ARG A N 1
ATOM 2159 C CA . ARG A 1 269 ? -1.635 27.066 17.905 1.00 39.47 269 ARG A CA 1
ATOM 2160 C C . ARG A 1 269 ? -0.649 26.485 18.928 1.00 39.47 269 ARG A C 1
ATOM 2162 O O . ARG A 1 269 ? 0.478 26.965 19.030 1.00 39.47 269 ARG A O 1
ATOM 2169 N N . LYS A 1 270 ? -1.044 25.449 19.676 1.00 38.66 270 LYS A N 1
ATOM 2170 C CA . LYS A 1 270 ? -0.234 24.884 20.778 1.00 38.66 270 LYS A CA 1
ATOM 2171 C C . LYS A 1 270 ? 0.661 23.721 20.351 1.00 38.66 270 LYS A C 1
ATOM 2173 O O . LYS A 1 270 ? 1.735 23.557 20.932 1.00 38.66 270 LYS A O 1
ATOM 2178 N N . VAL A 1 271 ? 0.285 22.975 19.308 1.00 42.69 271 VAL A N 1
ATOM 2179 C CA . VAL A 1 271 ? 1.191 22.020 18.648 1.00 42.69 271 VAL A CA 1
ATOM 2180 C C . VAL A 1 271 ? 2.374 22.788 18.043 1.00 42.69 271 VAL A C 1
ATOM 2182 O O . VAL A 1 271 ? 3.518 22.466 18.346 1.00 42.69 271 VAL A O 1
ATOM 2185 N N . LEU A 1 272 ? 2.139 23.908 17.349 1.00 39.41 272 LEU A N 1
ATOM 2186 C CA . LEU A 1 272 ? 3.217 24.762 16.823 1.00 39.41 272 LEU A CA 1
ATOM 2187 C C . LEU A 1 272 ? 4.133 25.356 17.912 1.00 39.41 272 LEU A C 1
ATOM 2189 O O . LEU A 1 272 ? 5.338 25.464 17.707 1.00 39.41 272 LEU A O 1
ATOM 2193 N N . GLN A 1 273 ? 3.598 25.685 19.092 1.00 40.22 273 GLN A N 1
ATOM 2194 C CA . GLN A 1 273 ? 4.379 26.266 20.195 1.00 40.22 273 GLN A CA 1
ATOM 2195 C C . GLN A 1 273 ? 5.275 25.258 20.936 1.00 40.22 273 GLN A C 1
ATOM 2197 O O . GLN A 1 273 ? 6.242 25.663 21.580 1.00 40.22 273 GLN A O 1
ATOM 2202 N N . LYS A 1 274 ? 4.969 23.954 20.869 1.00 41.06 274 LYS A N 1
ATOM 2203 C CA . LYS A 1 274 ? 5.712 22.907 21.596 1.00 41.06 274 LYS A CA 1
ATOM 2204 C C . LYS A 1 274 ? 6.651 22.080 20.710 1.00 41.06 274 LYS A C 1
ATOM 2206 O O . LYS A 1 274 ? 7.476 21.343 21.241 1.00 41.06 274 LYS A O 1
ATOM 2211 N N . TRP A 1 275 ? 6.604 22.260 19.387 1.00 42.94 275 TRP A N 1
ATOM 2212 C CA . TRP A 1 275 ? 7.547 21.690 18.410 1.00 42.94 275 TRP A CA 1
ATOM 2213 C C . TRP A 1 275 ? 8.877 22.465 18.336 1.00 42.94 275 TRP A C 1
ATOM 2215 O O . TRP A 1 275 ? 9.470 22.637 17.271 1.00 42.94 275 TRP A O 1
ATOM 2225 N N . GLY A 1 276 ? 9.409 22.872 19.492 1.00 42.16 276 GLY A N 1
ATOM 2226 C CA . GLY A 1 276 ? 10.731 23.493 19.650 1.00 42.16 276 GLY A CA 1
ATOM 2227 C C . GLY A 1 276 ? 11.928 22.605 19.265 1.00 42.16 276 GLY A C 1
ATOM 2228 O O . GLY A 1 276 ? 13.044 22.917 19.656 1.00 42.16 276 GLY A O 1
ATOM 2229 N N . ASN A 1 277 ? 11.716 21.533 18.494 1.00 47.53 277 ASN A N 1
ATOM 2230 C CA . ASN A 1 277 ? 12.742 20.703 17.854 1.00 47.53 277 ASN A CA 1
ATOM 2231 C C . ASN A 1 277 ? 12.633 20.744 16.315 1.00 47.53 277 ASN A C 1
ATOM 2233 O O . ASN A 1 277 ? 13.070 19.826 15.627 1.00 47.53 277 ASN A O 1
ATOM 2237 N N . TYR A 1 278 ? 12.084 21.825 15.748 1.00 50.69 278 TYR A N 1
ATOM 2238 C CA . TYR A 1 278 ? 12.024 22.052 14.296 1.00 50.69 278 TYR A CA 1
ATOM 2239 C C . TYR A 1 278 ? 13.401 21.976 13.607 1.00 50.69 278 TYR A C 1
ATOM 2241 O O . TYR A 1 278 ? 13.507 21.681 12.424 1.00 50.69 278 TYR A O 1
ATOM 2249 N N . SER A 1 279 ? 14.475 22.232 14.348 1.00 56.47 279 SER A N 1
ATOM 2250 C CA . SER A 1 279 ? 15.853 22.095 13.888 1.00 56.47 279 SER A CA 1
ATOM 2251 C C . SER A 1 279 ? 16.332 20.638 13.821 1.00 56.47 279 SER A C 1
ATOM 2253 O O . SER A 1 279 ? 17.216 20.351 13.027 1.00 56.47 279 SER A O 1
ATOM 2255 N N . GLU A 1 280 ? 15.768 19.699 14.588 1.00 57.41 280 GLU A N 1
ATOM 2256 C CA . GLU A 1 280 ? 16.255 18.307 14.633 1.00 57.41 280 GLU A CA 1
ATOM 2257 C C . GLU A 1 280 ? 15.875 17.497 13.401 1.00 57.41 280 GLU A C 1
ATOM 2259 O O . GLU A 1 280 ? 16.736 16.842 12.822 1.00 57.41 280 GLU A O 1
ATOM 2264 N N . TRP A 1 281 ? 14.618 17.577 12.961 1.00 55.59 281 TRP A N 1
ATOM 2265 C CA . TRP A 1 281 ? 14.198 16.887 11.741 1.00 55.59 281 TRP A CA 1
ATOM 2266 C C . TRP A 1 281 ? 14.880 17.481 10.499 1.00 55.59 281 TRP A C 1
ATOM 2268 O O . TRP A 1 281 ? 15.258 16.739 9.603 1.00 55.59 281 TRP A O 1
ATOM 2278 N N . ARG A 1 282 ? 15.113 18.804 10.474 1.00 60.91 282 ARG A N 1
ATOM 2279 C CA . ARG A 1 282 ? 15.835 19.492 9.387 1.00 60.91 282 ARG A CA 1
ATOM 2280 C C . ARG A 1 282 ? 17.297 19.080 9.318 1.00 60.91 282 ARG A C 1
ATOM 2282 O O . ARG A 1 282 ? 17.816 18.845 8.235 1.00 60.91 282 ARG A O 1
ATOM 2289 N N . ILE A 1 283 ? 17.947 18.979 10.479 1.00 68.50 283 ILE A N 1
ATOM 2290 C CA . ILE A 1 283 ? 19.305 18.443 10.585 1.00 68.50 283 ILE A CA 1
ATOM 2291 C C . ILE A 1 283 ? 19.324 17.006 10.054 1.00 68.50 283 ILE A C 1
ATOM 2293 O O . ILE A 1 283 ? 20.174 16.695 9.231 1.00 68.50 283 ILE A O 1
ATOM 2297 N N . LYS A 1 284 ? 18.349 16.175 10.435 1.00 65.25 284 LYS A N 1
ATOM 2298 C CA . LYS A 1 284 ? 18.245 14.786 9.969 1.00 65.25 284 LYS A CA 1
ATOM 2299 C C . LYS A 1 284 ? 18.036 14.676 8.451 1.00 65.25 284 LYS A C 1
ATOM 2301 O O . LYS A 1 284 ? 18.735 13.909 7.808 1.00 65.25 284 LYS A O 1
ATOM 2306 N N . ALA A 1 285 ? 17.144 15.477 7.867 1.00 61.09 285 ALA A N 1
ATOM 2307 C CA . ALA A 1 285 ? 16.895 15.476 6.422 1.00 61.09 285 ALA A CA 1
ATOM 2308 C C . ALA A 1 285 ? 18.128 15.924 5.613 1.00 61.09 285 ALA A C 1
ATOM 2310 O O . ALA A 1 285 ? 18.476 15.318 4.602 1.00 61.09 285 ALA A O 1
ATOM 2311 N N . LEU A 1 286 ? 18.832 16.962 6.079 1.00 68.31 286 LEU A N 1
ATOM 2312 C CA . LEU A 1 286 ? 20.078 17.418 5.458 1.00 68.31 286 LEU A CA 1
ATOM 2313 C C . LEU A 1 28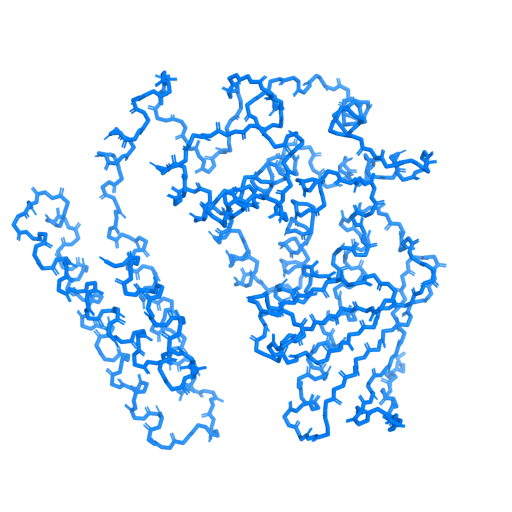6 ? 21.223 16.409 5.639 1.00 68.31 286 LEU A C 1
ATOM 2315 O O . LEU A 1 286 ? 22.046 16.261 4.740 1.00 68.31 286 LEU A O 1
ATOM 2319 N N . GLU A 1 287 ? 21.289 15.709 6.776 1.00 73.88 287 GLU A N 1
ATOM 2320 C CA . GLU A 1 287 ? 22.224 14.595 6.986 1.00 73.88 287 GLU A CA 1
ATOM 2321 C C . GLU A 1 287 ? 21.958 13.462 5.991 1.00 73.88 287 GLU A C 1
ATOM 2323 O O . GLU A 1 287 ? 22.882 13.047 5.300 1.00 73.88 287 GLU A O 1
ATOM 2328 N N . GLU A 1 288 ? 20.703 13.037 5.843 1.00 67.31 288 GLU A N 1
ATOM 2329 C CA . GLU A 1 288 ? 20.306 11.981 4.904 1.00 67.31 288 GLU A CA 1
ATOM 2330 C C . GLU A 1 288 ? 20.605 12.356 3.443 1.00 67.31 288 GLU A C 1
ATOM 2332 O O . GLU A 1 288 ? 21.082 11.519 2.676 1.00 67.31 288 GLU A O 1
ATOM 2337 N N . ARG A 1 289 ? 20.397 13.622 3.051 1.00 71.44 289 ARG A N 1
ATOM 2338 C CA . ARG A 1 289 ? 20.730 14.099 1.697 1.00 71.44 289 ARG A CA 1
ATOM 2339 C C . ARG A 1 289 ? 22.239 14.206 1.467 1.00 71.44 289 ARG A C 1
ATOM 2341 O O . ARG A 1 289 ? 22.718 13.836 0.399 1.00 71.44 289 ARG A O 1
ATOM 2348 N N . ARG A 1 290 ? 23.000 14.682 2.461 1.00 85.25 290 ARG A N 1
ATOM 2349 C CA . ARG A 1 290 ? 24.473 14.685 2.409 1.00 85.25 290 ARG A CA 1
ATOM 2350 C C . ARG A 1 290 ? 25.007 13.270 2.207 1.00 85.25 290 ARG A C 1
ATOM 2352 O O . ARG A 1 290 ? 25.923 13.091 1.407 1.00 85.25 290 ARG A O 1
ATOM 2359 N N . ASP A 1 291 ? 24.463 12.313 2.952 1.00 74.69 291 ASP A N 1
ATOM 2360 C CA . ASP A 1 291 ? 24.895 10.918 2.912 1.00 74.69 291 ASP A CA 1
ATOM 2361 C C . ASP A 1 291 ? 24.551 10.296 1.555 1.00 74.69 291 ASP A C 1
ATOM 2363 O O . ASP A 1 291 ? 25.411 9.679 0.944 1.00 74.69 291 ASP A O 1
ATOM 2367 N N . PHE A 1 292 ? 23.382 10.610 0.992 1.00 70.94 292 PHE A N 1
ATOM 2368 C CA . PHE A 1 292 ? 23.037 10.234 -0.382 1.00 70.94 292 PHE A CA 1
ATOM 2369 C C . PHE A 1 292 ? 24.042 10.751 -1.430 1.00 70.94 292 PHE A C 1
ATOM 2371 O O . PHE A 1 292 ? 24.502 9.982 -2.268 1.00 70.94 292 PHE A O 1
ATOM 2378 N N . TYR A 1 293 ? 24.441 12.028 -1.375 1.00 75.19 293 TYR A N 1
ATOM 2379 C CA . TYR A 1 293 ? 25.467 12.550 -2.293 1.00 75.19 293 TYR A CA 1
ATOM 2380 C C . TYR A 1 293 ? 26.837 11.908 -2.066 1.00 75.19 293 TYR A C 1
ATOM 2382 O O . TYR A 1 293 ? 27.611 11.765 -3.009 1.00 75.19 293 TYR A O 1
ATOM 2390 N N . GLN A 1 294 ? 27.168 11.542 -0.826 1.00 84.50 294 GLN A N 1
ATOM 2391 C CA . GLN A 1 294 ? 28.398 10.813 -0.536 1.00 84.50 294 GLN A CA 1
ATOM 2392 C C . GLN A 1 294 ? 28.362 9.400 -1.126 1.00 84.50 294 GLN A C 1
ATOM 2394 O O . GLN A 1 294 ? 29.365 9.006 -1.711 1.00 84.50 294 GLN A O 1
ATOM 2399 N N . ASP A 1 295 ? 27.231 8.703 -1.033 1.00 70.00 295 ASP A N 1
ATOM 2400 C CA . ASP A 1 295 ? 27.057 7.363 -1.595 1.00 70.00 295 ASP A CA 1
ATOM 2401 C C . ASP A 1 295 ? 27.221 7.380 -3.123 1.00 70.00 295 ASP A C 1
ATOM 2403 O O . ASP A 1 295 ? 27.998 6.592 -3.655 1.00 70.00 295 ASP A O 1
ATOM 2407 N N . ILE A 1 296 ? 26.588 8.324 -3.835 1.00 66.75 296 ILE A N 1
ATOM 2408 C CA . ILE A 1 296 ? 26.788 8.463 -5.294 1.00 66.75 296 ILE A CA 1
ATOM 2409 C C . ILE A 1 296 ? 28.270 8.700 -5.605 1.00 66.75 296 ILE A C 1
ATOM 2411 O O . ILE A 1 296 ? 28.848 8.063 -6.478 1.00 66.75 296 ILE A O 1
ATOM 2415 N N . LEU A 1 297 ? 28.924 9.584 -4.849 1.00 76.56 297 LEU A N 1
ATOM 2416 C CA . LEU A 1 297 ? 30.337 9.891 -5.059 1.00 76.56 297 LEU A CA 1
ATOM 2417 C C . LEU A 1 297 ? 31.289 8.732 -4.741 1.00 76.56 297 LEU A C 1
ATOM 2419 O O . LEU A 1 297 ? 32.412 8.773 -5.245 1.00 76.56 297 LEU A O 1
ATOM 2423 N N . ASP A 1 298 ? 30.885 7.764 -3.920 1.00 81.38 298 ASP A N 1
ATOM 2424 C CA . ASP A 1 298 ? 31.715 6.625 -3.514 1.00 81.38 298 ASP A CA 1
ATOM 2425 C C . ASP A 1 298 ? 31.473 5.374 -4.374 1.00 81.38 298 ASP A C 1
ATOM 2427 O O . ASP A 1 298 ? 32.380 4.550 -4.481 1.00 81.38 298 ASP A O 1
ATOM 2431 N N . TYR A 1 299 ? 30.285 5.228 -4.975 1.00 73.19 299 TYR A N 1
ATOM 2432 C CA . TYR A 1 299 ? 29.868 3.983 -5.634 1.00 73.19 299 TYR A CA 1
ATOM 2433 C C . TYR A 1 299 ? 29.480 4.119 -7.111 1.00 73.19 299 TYR A C 1
ATOM 2435 O O . TYR A 1 299 ? 29.418 3.099 -7.793 1.00 73.19 299 TYR A O 1
ATOM 2443 N N . ASP A 1 300 ? 29.227 5.328 -7.615 1.00 73.38 300 ASP A N 1
ATOM 2444 C CA . ASP A 1 300 ? 28.887 5.542 -9.024 1.00 73.38 300 ASP A CA 1
ATOM 2445 C C . ASP A 1 300 ? 30.127 5.974 -9.820 1.00 73.38 300 ASP A C 1
ATOM 2447 O O . ASP A 1 300 ? 30.425 7.162 -9.977 1.00 73.38 300 ASP A O 1
ATOM 2451 N N . ASP A 1 301 ? 30.889 4.986 -10.294 1.00 73.31 301 ASP A N 1
ATOM 2452 C CA . ASP A 1 301 ? 32.069 5.191 -11.144 1.00 73.31 301 ASP A CA 1
ATOM 2453 C C . ASP A 1 301 ? 31.724 5.636 -12.575 1.00 73.31 301 ASP A C 1
ATOM 2455 O O . ASP A 1 301 ? 32.620 6.048 -13.314 1.00 73.31 301 ASP A O 1
ATOM 2459 N N . GLU A 1 302 ? 30.442 5.616 -12.947 1.00 69.31 302 GLU A N 1
ATOM 2460 C CA . GLU A 1 302 ? 29.948 6.010 -14.270 1.00 69.31 302 GLU A CA 1
ATOM 2461 C C . GLU A 1 302 ? 29.412 7.449 -14.311 1.00 69.31 302 GLU A C 1
ATOM 2463 O O . GLU A 1 302 ? 29.241 8.022 -15.392 1.00 69.31 302 GLU A O 1
ATOM 2468 N N . ALA A 1 303 ? 29.202 8.071 -13.149 1.00 68.25 303 ALA A N 1
ATOM 2469 C CA . ALA A 1 303 ? 28.895 9.490 -13.033 1.00 68.25 303 ALA A CA 1
ATOM 2470 C C . ALA A 1 303 ? 29.968 10.355 -13.720 1.00 68.25 303 ALA A C 1
ATOM 2472 O O . ALA A 1 303 ? 31.163 10.234 -13.436 1.00 68.25 303 ALA A O 1
ATOM 2473 N N . SER A 1 304 ? 29.537 11.280 -14.586 1.00 81.38 304 SER A N 1
ATOM 2474 C CA . SER A 1 304 ? 30.450 12.191 -15.283 1.00 81.38 304 SER A CA 1
ATOM 2475 C C . SER A 1 304 ? 31.244 13.059 -14.300 1.00 81.38 304 SER A C 1
ATOM 2477 O O . SER A 1 304 ? 30.763 13.410 -13.219 1.00 81.38 304 SER A O 1
ATOM 2479 N N . ASP A 1 305 ? 32.466 13.445 -14.678 1.00 82.56 305 ASP A N 1
ATOM 2480 C CA . ASP A 1 305 ? 33.331 14.275 -13.827 1.00 82.56 305 ASP A CA 1
ATOM 2481 C C . ASP A 1 305 ? 32.664 15.602 -13.423 1.00 82.56 305 ASP A C 1
ATOM 2483 O O . ASP A 1 305 ? 32.806 16.042 -12.277 1.00 82.56 305 ASP A O 1
ATOM 2487 N N . ASP A 1 306 ? 31.892 16.199 -14.334 1.00 76.94 306 ASP A N 1
ATOM 2488 C CA . ASP A 1 306 ? 31.139 17.432 -14.092 1.00 76.94 306 ASP A CA 1
ATOM 2489 C C . ASP A 1 306 ? 30.032 17.214 -13.048 1.00 76.94 306 ASP A C 1
ATOM 2491 O O . ASP A 1 306 ? 29.955 17.954 -12.064 1.00 76.94 306 ASP A O 1
ATOM 2495 N N . PHE A 1 307 ? 29.261 16.129 -13.171 1.00 68.44 307 PHE A N 1
ATOM 2496 C CA . PHE A 1 307 ? 28.218 15.776 -12.204 1.00 68.44 307 PHE A CA 1
ATOM 2497 C C . PHE A 1 307 ? 28.807 15.461 -10.821 1.00 68.44 307 PHE A C 1
ATOM 2499 O O . PHE A 1 307 ? 28.330 15.936 -9.786 1.00 68.44 307 PHE A O 1
ATOM 2506 N N . ARG A 1 308 ? 29.933 14.737 -10.770 1.00 76.31 308 ARG A N 1
ATOM 2507 C CA . ARG A 1 308 ? 30.654 14.483 -9.511 1.00 76.31 308 ARG A CA 1
ATOM 2508 C C . ARG A 1 308 ? 31.184 15.777 -8.888 1.00 76.31 308 ARG A C 1
ATOM 2510 O O . ARG A 1 308 ? 31.286 15.866 -7.660 1.00 76.31 308 ARG A O 1
ATOM 2517 N N . MET A 1 309 ? 31.550 16.779 -9.686 1.00 79.25 309 MET A N 1
ATOM 2518 C CA . MET A 1 309 ? 31.990 18.087 -9.189 1.00 79.25 309 MET A CA 1
ATOM 2519 C C . MET A 1 309 ? 30.830 18.891 -8.586 1.00 79.25 309 MET A C 1
ATOM 2521 O O . MET A 1 309 ? 30.999 19.518 -7.531 1.00 79.25 309 MET A O 1
ATOM 2525 N N . GLU A 1 310 ? 29.651 18.821 -9.196 1.00 74.12 310 GLU A N 1
ATOM 2526 C CA . GLU A 1 310 ? 28.428 19.443 -8.691 1.00 74.12 310 GLU A CA 1
ATOM 2527 C C . GLU A 1 310 ? 27.974 18.816 -7.368 1.00 74.12 310 GLU A C 1
ATOM 2529 O O . GLU A 1 310 ? 27.859 19.520 -6.361 1.00 74.12 310 GLU A O 1
ATOM 2534 N N . LEU A 1 311 ? 27.888 17.482 -7.295 1.00 70.44 311 LEU A N 1
ATOM 2535 C CA . LEU A 1 311 ? 27.551 16.769 -6.056 1.00 70.44 311 LEU A CA 1
ATOM 2536 C C . LEU A 1 311 ? 28.526 17.087 -4.913 1.00 70.44 311 LEU A C 1
ATOM 2538 O O . LEU A 1 311 ? 28.117 17.263 -3.762 1.00 70.44 311 LEU A O 1
ATOM 2542 N N . LYS A 1 312 ? 29.830 17.214 -5.204 1.00 81.81 312 LYS A N 1
ATOM 2543 C CA . LYS A 1 312 ? 30.834 17.645 -4.210 1.00 81.81 312 LYS A CA 1
ATOM 2544 C C . LYS A 1 312 ? 30.572 19.071 -3.721 1.00 81.81 312 LYS A C 1
ATOM 2546 O O . LYS A 1 312 ? 30.735 19.345 -2.526 1.00 81.81 312 LYS A O 1
ATOM 2551 N N . THR A 1 313 ? 30.174 19.965 -4.622 1.00 81.69 313 THR A N 1
ATOM 2552 C CA . THR A 1 313 ? 29.850 21.365 -4.316 1.00 81.69 313 THR A CA 1
ATOM 2553 C C . THR A 1 313 ? 28.607 21.456 -3.435 1.00 81.69 313 THR A C 1
ATOM 2555 O O . THR A 1 313 ? 28.631 22.122 -2.396 1.00 81.69 313 THR A O 1
ATOM 2558 N N . ASP A 1 314 ? 27.563 20.709 -3.767 1.00 73.38 314 ASP A N 1
ATOM 2559 C CA . ASP A 1 314 ? 26.315 20.691 -3.011 1.00 73.38 314 ASP A CA 1
ATOM 2560 C C . ASP A 1 314 ? 26.478 20.032 -1.646 1.00 73.38 314 ASP A C 1
ATOM 2562 O O . ASP A 1 314 ? 26.061 20.579 -0.621 1.00 73.38 314 ASP A O 1
ATOM 2566 N N . ARG A 1 315 ? 27.212 18.919 -1.578 1.00 84.12 315 ARG A N 1
ATOM 2567 C CA . ARG A 1 315 ? 27.569 18.285 -0.305 1.00 84.12 315 ARG A CA 1
ATOM 2568 C C . ARG A 1 315 ? 28.348 19.236 0.604 1.00 84.12 315 ARG A C 1
ATOM 2570 O O . ARG A 1 315 ? 28.181 19.202 1.828 1.00 84.12 315 ARG A O 1
ATOM 2577 N N . LYS A 1 316 ? 29.211 20.091 0.046 1.00 85.12 316 LYS A N 1
ATOM 2578 C CA . LYS A 1 316 ? 29.929 21.118 0.815 1.00 85.12 316 LYS A CA 1
ATOM 2579 C C . LYS A 1 316 ? 28.960 22.163 1.383 1.00 85.12 316 LYS A C 1
ATOM 2581 O O . LYS A 1 316 ? 29.039 22.433 2.583 1.00 85.12 316 LYS A O 1
ATOM 2586 N N . LYS A 1 317 ? 28.016 22.668 0.580 1.00 76.75 317 LYS A N 1
ATOM 2587 C CA . LYS A 1 317 ? 26.969 23.609 1.029 1.00 76.75 317 LYS A CA 1
ATOM 2588 C C . LYS A 1 317 ? 26.086 23.004 2.124 1.00 76.75 317 LYS A C 1
ATOM 2590 O O . LYS A 1 317 ? 25.913 23.616 3.176 1.00 76.75 317 LYS A O 1
ATOM 2595 N N . ILE A 1 318 ? 25.628 21.761 1.951 1.00 74.19 318 ILE A N 1
ATOM 2596 C CA . ILE A 1 318 ? 24.832 21.045 2.963 1.00 74.19 318 ILE A CA 1
ATOM 2597 C C . ILE A 1 318 ? 25.608 20.912 4.281 1.00 74.19 318 ILE A C 1
ATOM 2599 O O . ILE A 1 318 ? 25.052 21.129 5.358 1.00 74.19 318 ILE A O 1
ATOM 2603 N N . ASN A 1 319 ? 26.907 20.604 4.227 1.00 83.44 319 ASN A N 1
ATOM 2604 C CA . ASN A 1 319 ? 27.745 20.541 5.427 1.00 83.44 319 ASN A CA 1
ATOM 2605 C C . ASN A 1 319 ? 27.898 21.899 6.129 1.00 83.44 319 ASN A C 1
ATOM 2607 O O . ASN A 1 319 ? 27.966 21.943 7.361 1.00 83.44 319 ASN A O 1
ATOM 2611 N N . GLU A 1 320 ? 27.956 22.998 5.378 1.00 81.06 320 GLU A N 1
ATOM 2612 C CA . GLU A 1 320 ? 27.964 24.355 5.935 1.00 81.06 320 GLU A CA 1
ATOM 2613 C C . GLU A 1 320 ? 26.624 24.678 6.612 1.00 81.06 320 GLU A C 1
ATOM 2615 O O . GLU A 1 320 ? 26.618 25.101 7.771 1.00 81.06 320 GLU A O 1
ATOM 2620 N N . TRP A 1 321 ? 25.494 24.356 5.974 1.00 79.38 321 TRP A N 1
ATOM 2621 C CA . TRP A 1 321 ? 24.162 24.518 6.568 1.00 79.38 321 TRP A CA 1
ATOM 2622 C C . TRP A 1 321 ? 23.971 23.675 7.827 1.00 79.38 321 TRP A C 1
ATOM 2624 O O . TRP A 1 321 ? 23.510 24.186 8.845 1.00 79.38 321 TRP A O 1
ATOM 2634 N N . LEU A 1 322 ? 24.377 22.402 7.807 1.00 77.94 322 LEU A N 1
ATOM 2635 C CA . LEU A 1 322 ? 24.327 21.521 8.976 1.00 77.94 322 LEU A CA 1
ATOM 2636 C C . LEU A 1 322 ? 25.145 22.081 10.141 1.00 77.94 322 LEU A C 1
ATOM 2638 O O . LEU A 1 322 ? 24.702 22.023 11.291 1.00 77.94 322 LEU A O 1
ATOM 2642 N N . ARG A 1 323 ? 26.331 22.633 9.863 1.00 84.50 323 ARG A N 1
ATOM 2643 C CA . ARG A 1 323 ? 27.193 23.249 10.880 1.00 84.50 323 ARG A CA 1
ATOM 2644 C C . ARG A 1 323 ? 26.509 24.452 11.524 1.00 84.50 323 ARG A C 1
ATOM 2646 O O . ARG A 1 323 ? 26.449 24.517 12.753 1.00 84.50 323 ARG A O 1
ATOM 2653 N N . GLU A 1 324 ? 25.952 25.355 10.722 1.00 73.56 324 GLU A N 1
ATOM 2654 C CA . GLU A 1 324 ? 25.279 26.551 11.234 1.00 73.56 324 GLU A CA 1
ATOM 2655 C C . GLU A 1 324 ? 23.949 26.218 11.939 1.00 73.56 324 GLU A C 1
ATOM 2657 O O . GLU A 1 324 ? 23.690 26.721 13.034 1.00 73.56 324 GLU A O 1
ATOM 2662 N N . LEU A 1 325 ? 23.144 25.290 11.411 1.00 71.00 325 LEU A N 1
ATOM 2663 C CA . LEU A 1 325 ? 21.914 24.817 12.064 1.00 71.00 325 LEU A CA 1
ATOM 2664 C C . LEU A 1 325 ? 22.192 24.168 13.423 1.00 71.00 325 LEU A C 1
ATOM 2666 O O . LEU A 1 325 ? 21.450 24.392 14.381 1.00 71.00 325 LEU A O 1
ATOM 2670 N N . ARG A 1 326 ? 23.274 23.387 13.537 1.00 80.25 326 ARG A N 1
ATOM 2671 C CA . ARG A 1 326 ? 23.701 22.787 14.811 1.00 80.25 326 ARG A CA 1
ATOM 2672 C C . ARG A 1 326 ? 24.207 23.842 15.797 1.00 80.25 326 ARG A C 1
ATOM 2674 O O . ARG A 1 326 ? 23.884 23.753 16.981 1.00 80.25 326 ARG A O 1
ATOM 2681 N N . LYS A 1 327 ? 24.944 24.850 15.320 1.00 77.75 327 LYS A N 1
ATOM 2682 C CA . LYS A 1 327 ? 25.459 25.971 16.124 1.00 77.75 327 LYS A CA 1
ATOM 2683 C C . LYS A 1 327 ? 24.336 26.833 16.701 1.00 77.75 327 LYS A C 1
ATOM 2685 O O . LYS A 1 327 ? 24.379 27.175 17.878 1.00 77.75 327 LYS A O 1
ATOM 2690 N N . HIS A 1 328 ? 23.294 27.093 15.915 1.00 67.25 328 HIS A N 1
ATOM 2691 C CA . HIS A 1 328 ? 22.158 27.923 16.321 1.00 67.25 328 HIS A CA 1
ATOM 2692 C C . HIS A 1 328 ? 20.947 27.115 16.821 1.00 67.25 328 HIS A C 1
ATOM 2694 O O . HIS A 1 328 ? 19.890 27.680 17.102 1.00 67.25 328 HIS A O 1
ATOM 2700 N N . LYS A 1 329 ? 21.094 25.796 17.021 1.00 66.31 329 LYS A N 1
ATOM 2701 C CA . LYS A 1 329 ? 20.016 24.869 17.419 1.00 66.31 329 LYS A CA 1
ATOM 2702 C C . LYS A 1 329 ? 19.212 25.338 18.645 1.00 66.31 329 LYS A C 1
ATOM 2704 O O . LYS A 1 329 ? 18.019 25.054 18.723 1.00 66.31 329 LYS A O 1
ATOM 2709 N N . LYS A 1 330 ? 19.845 26.053 19.588 1.00 62.53 330 LYS A N 1
ATOM 2710 C CA . LYS A 1 330 ? 19.217 26.578 20.819 1.00 62.53 330 LYS A CA 1
ATOM 2711 C C . LYS A 1 330 ? 18.547 27.953 20.658 1.00 62.53 330 LYS A C 1
ATOM 2713 O O . LYS A 1 330 ? 17.620 28.246 21.416 1.00 62.53 330 LYS A O 1
ATOM 2718 N N . ASP A 1 331 ? 18.974 28.747 19.677 1.00 60.25 331 ASP A N 1
ATOM 2719 C CA . ASP A 1 331 ? 18.582 30.158 19.509 1.00 60.25 331 ASP A CA 1
ATOM 2720 C C . ASP A 1 331 ? 17.511 30.340 18.423 1.00 60.25 331 ASP A C 1
ATOM 2722 O O . ASP A 1 331 ? 16.618 31.177 18.546 1.00 60.25 331 ASP A O 1
ATOM 2726 N N . VAL A 1 332 ? 17.514 29.463 17.413 1.00 53.25 332 VAL A N 1
ATOM 2727 C CA . VAL A 1 332 ? 16.567 29.434 16.277 1.00 53.25 332 VAL A CA 1
ATOM 2728 C C . VAL A 1 332 ? 15.102 29.310 16.721 1.00 53.25 332 VAL A C 1
ATOM 2730 O O . VAL A 1 332 ? 14.195 29.716 15.993 1.00 53.25 332 VAL A O 1
ATOM 2733 N N . ASN A 1 333 ? 14.854 28.785 17.922 1.00 52.59 333 ASN A N 1
ATOM 2734 C CA . ASN A 1 333 ? 13.510 28.635 18.487 1.00 52.59 333 ASN A CA 1
ATOM 2735 C C . ASN A 1 333 ? 13.083 29.794 19.402 1.00 52.59 333 ASN A C 1
ATOM 2737 O O . ASN A 1 333 ? 11.959 29.777 19.898 1.00 52.59 333 ASN A O 1
ATOM 2741 N N . LYS A 1 334 ? 13.959 30.774 19.657 1.00 55.16 334 LYS A N 1
ATOM 2742 C CA . LYS A 1 334 ? 13.719 31.854 20.629 1.00 55.16 334 LYS A CA 1
ATOM 2743 C C . LYS A 1 334 ? 13.710 33.252 20.021 1.00 55.16 334 LYS A C 1
ATOM 2745 O O . LYS A 1 334 ? 13.082 34.128 20.605 1.00 55.16 334 LYS A O 1
ATOM 2750 N N . ASP A 1 335 ? 14.367 33.456 18.881 1.00 53.34 335 ASP A N 1
ATOM 2751 C CA . ASP A 1 335 ? 14.527 34.783 18.285 1.00 53.34 335 ASP A CA 1
ATOM 2752 C C . ASP A 1 335 ? 13.783 34.920 16.935 1.00 53.34 335 ASP A C 1
ATOM 2754 O O . ASP A 1 335 ? 14.181 34.302 15.942 1.00 53.34 335 ASP A O 1
ATOM 2758 N N . PRO A 1 336 ? 12.707 35.730 16.867 1.00 52.72 336 PRO A N 1
ATOM 2759 C CA . PRO A 1 336 ? 12.002 36.054 15.626 1.00 52.72 336 PRO A CA 1
ATOM 2760 C C . PRO A 1 336 ? 12.858 36.786 14.580 1.00 52.72 336 PRO A C 1
ATOM 2762 O O . PRO A 1 336 ? 12.538 36.729 13.397 1.00 52.72 336 PRO A O 1
ATOM 2765 N N . SER A 1 337 ? 13.956 37.446 14.959 1.00 52.94 337 SER A N 1
ATOM 2766 C CA . SER A 1 337 ? 14.858 38.106 14.001 1.00 52.94 337 SER A CA 1
ATOM 2767 C C . SER A 1 337 ? 15.661 37.107 13.155 1.00 52.94 337 SER A C 1
ATOM 2769 O O . SER A 1 337 ? 16.021 37.401 12.016 1.00 52.94 337 SER A O 1
ATOM 2771 N N . MET A 1 338 ? 15.818 35.870 13.643 1.00 57.31 338 MET A N 1
ATOM 2772 C CA . MET A 1 338 ? 16.396 34.750 12.891 1.00 57.31 338 MET A CA 1
ATOM 2773 C C . MET A 1 338 ? 15.427 34.180 11.839 1.00 57.31 338 MET A C 1
ATOM 2775 O O . MET A 1 338 ? 15.780 33.244 11.125 1.00 57.31 338 MET A O 1
ATOM 2779 N N . MET A 1 339 ? 14.200 34.709 11.722 1.00 51.34 339 MET A N 1
ATOM 2780 C CA . MET A 1 339 ? 13.220 34.285 10.713 1.00 51.34 339 MET A CA 1
ATOM 2781 C C . MET A 1 339 ? 13.666 34.642 9.293 1.00 51.34 339 MET A C 1
ATOM 2783 O O . MET A 1 339 ? 13.508 33.826 8.393 1.00 51.34 339 MET A O 1
ATOM 2787 N N . LYS A 1 340 ? 14.300 35.806 9.106 1.00 54.44 340 LYS A N 1
ATOM 2788 C CA . LYS A 1 340 ? 14.891 36.194 7.818 1.00 54.44 340 LYS A CA 1
ATOM 2789 C C . LYS A 1 340 ? 15.988 35.212 7.393 1.00 54.44 340 LYS A C 1
ATOM 2791 O O . LYS A 1 340 ? 15.983 34.718 6.278 1.00 54.44 340 LYS A O 1
ATOM 2796 N N . TRP A 1 341 ? 16.846 34.838 8.337 1.00 60.19 341 TRP A N 1
ATOM 2797 C CA . TRP A 1 341 ? 17.896 33.843 8.125 1.00 60.19 341 TRP A CA 1
ATOM 2798 C C . TRP A 1 341 ? 17.346 32.429 7.851 1.00 60.19 341 TRP A C 1
ATOM 2800 O O . TRP A 1 341 ? 17.894 31.683 7.044 1.00 60.19 341 TRP A O 1
ATOM 2810 N N . LYS A 1 342 ? 16.224 32.051 8.488 1.00 56.72 342 LYS A N 1
ATOM 2811 C CA . LYS A 1 342 ? 15.502 30.805 8.168 1.00 56.72 342 LYS A CA 1
ATOM 2812 C C . LYS A 1 342 ? 14.986 30.804 6.732 1.00 56.72 342 LYS A C 1
ATOM 2814 O O . LYS A 1 342 ? 15.051 29.756 6.104 1.00 56.72 342 LYS A O 1
ATOM 2819 N N . ILE A 1 343 ? 14.451 31.932 6.266 1.00 55.66 343 ILE A N 1
ATOM 2820 C CA . ILE A 1 343 ? 13.963 32.093 4.894 1.00 55.66 343 ILE A CA 1
ATOM 2821 C C . ILE A 1 343 ? 15.139 31.950 3.927 1.00 55.66 343 ILE A C 1
ATOM 2823 O O . ILE A 1 343 ? 15.083 31.081 3.078 1.00 55.66 343 ILE A O 1
ATOM 2827 N N . GLU A 1 344 ? 16.262 32.630 4.169 1.00 57.03 344 GLU A N 1
ATOM 2828 C CA . GLU A 1 344 ? 17.461 32.546 3.315 1.00 57.03 344 GLU A CA 1
ATOM 2829 C C . GLU A 1 344 ? 18.040 31.119 3.197 1.00 57.03 344 GLU A C 1
ATOM 2831 O O . GLU A 1 344 ? 18.430 30.696 2.113 1.00 57.03 344 GLU A O 1
ATOM 2836 N N . ILE A 1 345 ? 18.075 30.333 4.283 1.00 55.12 345 ILE A N 1
ATOM 2837 C CA . ILE A 1 345 ? 18.504 28.920 4.211 1.00 55.12 345 ILE A CA 1
ATOM 2838 C C . ILE A 1 345 ? 17.468 28.054 3.490 1.00 55.12 345 ILE A C 1
ATOM 2840 O O . ILE A 1 345 ? 17.848 27.129 2.778 1.00 55.12 345 ILE A O 1
ATOM 2844 N N . MET A 1 346 ? 16.173 28.313 3.686 1.00 54.28 346 MET A N 1
ATOM 2845 C CA . MET A 1 346 ? 15.128 27.577 2.971 1.00 54.28 346 MET A CA 1
ATOM 2846 C C . MET A 1 346 ? 15.135 27.911 1.484 1.00 54.28 346 MET A C 1
ATOM 2848 O O . MET A 1 346 ? 15.024 26.985 0.695 1.00 54.28 346 MET A O 1
ATOM 2852 N N . ASP A 1 347 ? 15.352 29.171 1.117 1.00 56.72 347 ASP A N 1
ATOM 2853 C CA . ASP A 1 347 ? 15.518 29.617 -0.263 1.00 56.72 347 ASP A CA 1
ATOM 2854 C C . ASP A 1 347 ? 16.769 28.997 -0.884 1.00 56.72 347 ASP A C 1
ATOM 2856 O O . ASP A 1 347 ? 16.715 28.536 -2.011 1.00 56.72 347 ASP A O 1
ATOM 2860 N N . ALA A 1 348 ? 17.868 28.856 -0.137 1.00 55.81 348 ALA A N 1
ATOM 2861 C CA . ALA A 1 348 ? 19.072 28.200 -0.645 1.00 55.81 348 ALA A CA 1
ATOM 2862 C C . ALA A 1 348 ? 18.921 26.669 -0.789 1.00 55.81 348 ALA A C 1
ATOM 2864 O O . ALA A 1 348 ? 19.458 26.081 -1.727 1.00 55.81 348 ALA A O 1
ATOM 2865 N N . ILE A 1 349 ? 18.189 26.009 0.120 1.00 54.25 349 ILE A N 1
ATOM 2866 C CA . ILE A 1 349 ? 17.817 24.586 -0.008 1.00 54.25 349 ILE A CA 1
ATOM 2867 C C . ILE A 1 349 ? 16.864 24.402 -1.195 1.00 54.25 349 ILE A C 1
ATOM 2869 O O . ILE A 1 349 ? 17.033 23.464 -1.967 1.00 54.25 349 ILE A O 1
ATOM 2873 N N . LYS A 1 350 ? 15.904 25.316 -1.354 1.00 54.41 350 LYS A N 1
ATOM 2874 C CA . LYS A 1 350 ? 14.946 25.383 -2.458 1.00 54.41 350 LYS A CA 1
ATOM 2875 C C . LYS A 1 350 ? 15.648 25.594 -3.794 1.00 54.41 350 LYS A C 1
ATOM 2877 O O . LYS A 1 350 ? 15.448 24.785 -4.676 1.00 54.41 350 LYS A O 1
ATOM 2882 N N . GLU A 1 351 ? 16.539 26.573 -3.924 1.00 52.97 351 GLU A N 1
ATOM 2883 C CA . GLU A 1 351 ? 17.323 26.812 -5.144 1.00 52.97 351 GLU A CA 1
ATOM 2884 C C . GLU A 1 351 ? 18.210 25.613 -5.497 1.00 52.97 351 GLU A C 1
ATOM 2886 O O . GLU A 1 351 ? 18.384 25.289 -6.667 1.00 52.97 351 GLU A O 1
ATOM 2891 N N . ASN A 1 352 ? 18.760 24.919 -4.498 1.00 50.84 352 ASN A N 1
ATOM 2892 C CA . ASN A 1 352 ? 19.555 23.717 -4.732 1.00 50.84 352 ASN A CA 1
ATOM 2893 C C . ASN A 1 352 ? 18.702 22.525 -5.194 1.00 50.84 352 ASN A C 1
ATOM 2895 O O . ASN A 1 352 ? 19.142 21.748 -6.038 1.00 50.84 352 ASN A O 1
ATOM 2899 N N . ILE A 1 353 ? 17.485 22.393 -4.664 1.00 49.16 353 ILE A N 1
ATOM 2900 C CA . ILE A 1 353 ? 16.497 21.412 -5.121 1.00 49.16 353 ILE A CA 1
ATOM 2901 C C . ILE A 1 353 ? 15.989 21.788 -6.524 1.00 49.16 353 ILE A C 1
ATOM 2903 O O . ILE A 1 353 ? 15.958 20.924 -7.389 1.00 49.16 353 ILE A O 1
ATOM 2907 N N . ASP A 1 354 ? 15.699 23.065 -6.785 1.00 45.31 354 ASP A N 1
ATOM 2908 C CA . ASP A 1 354 ? 15.242 23.597 -8.074 1.00 45.31 354 ASP A CA 1
ATOM 2909 C C . ASP A 1 354 ? 16.277 23.397 -9.184 1.00 45.31 354 ASP A C 1
ATOM 2911 O O . ASP A 1 354 ? 15.903 23.038 -10.293 1.00 45.31 354 ASP A O 1
ATOM 2915 N N . VAL A 1 355 ? 17.572 23.613 -8.928 1.00 45.38 355 VAL A N 1
ATOM 2916 C CA . VAL A 1 355 ? 18.629 23.383 -9.935 1.00 45.38 355 VAL A CA 1
ATOM 2917 C C . VAL A 1 355 ? 18.748 21.894 -10.265 1.00 45.38 355 VAL A C 1
ATOM 2919 O O . VAL A 1 355 ? 18.755 21.536 -11.438 1.00 45.38 355 VAL A O 1
ATOM 2922 N N . ASN A 1 356 ? 18.716 21.029 -9.247 1.00 43.38 356 ASN A N 1
ATOM 2923 C CA . ASN A 1 356 ? 18.747 19.578 -9.437 1.00 43.38 356 ASN A CA 1
ATOM 2924 C C . ASN A 1 356 ? 17.444 19.018 -10.052 1.00 43.38 356 ASN A C 1
ATOM 2926 O O . ASN A 1 356 ? 17.468 17.936 -10.623 1.00 43.38 356 ASN A O 1
ATOM 2930 N N . LEU A 1 357 ? 16.310 19.723 -9.948 1.00 37.69 357 LEU A N 1
ATOM 2931 C CA . LEU A 1 357 ? 15.032 19.330 -10.560 1.00 37.69 357 LEU A CA 1
ATOM 2932 C C . LEU A 1 357 ? 14.817 19.936 -11.955 1.00 37.69 357 LEU A C 1
ATOM 2934 O O . LEU A 1 357 ? 14.161 19.313 -12.780 1.00 37.69 357 LEU A O 1
ATOM 2938 N N . ARG A 1 358 ? 15.372 21.116 -12.266 1.00 39.88 358 ARG A N 1
ATOM 2939 C CA . ARG A 1 358 ? 15.255 21.765 -13.591 1.00 39.88 358 ARG A CA 1
ATOM 2940 C C . ARG A 1 358 ? 15.967 21.008 -14.705 1.00 39.88 358 ARG A C 1
ATOM 2942 O O . ARG A 1 358 ? 15.545 21.112 -15.849 1.00 39.88 358 ARG A O 1
ATOM 2949 N N . GLU A 1 359 ? 17.010 20.245 -14.392 1.00 43.50 359 GLU A N 1
ATOM 2950 C CA . GLU A 1 359 ? 17.609 19.330 -15.373 1.00 43.50 359 GLU A CA 1
ATOM 2951 C C . GLU A 1 359 ? 16.748 18.073 -15.618 1.00 43.50 359 GLU A C 1
ATOM 2953 O O . GLU A 1 359 ? 16.996 17.345 -16.575 1.00 43.50 359 GLU A O 1
ATOM 2958 N N . TRP A 1 360 ? 15.712 17.840 -14.799 1.00 41.97 360 TRP A N 1
ATOM 2959 C CA . TRP A 1 360 ? 14.919 16.604 -14.781 1.00 41.97 360 TRP A CA 1
ATOM 2960 C C . TRP A 1 360 ? 13.403 16.810 -15.003 1.00 41.97 360 TRP A C 1
ATOM 2962 O O . TRP A 1 360 ? 12.703 15.834 -15.256 1.00 41.97 360 TRP A O 1
ATOM 2972 N N . CYS A 1 361 ? 12.885 18.046 -14.965 1.00 40.34 361 CYS A N 1
ATOM 2973 C CA . CYS A 1 361 ? 11.477 18.391 -15.222 1.00 40.34 361 CYS A CA 1
ATOM 2974 C C . CYS A 1 361 ? 11.365 19.412 -16.364 1.00 40.34 361 CYS A C 1
ATOM 2976 O O . CYS A 1 361 ? 11.826 20.546 -16.235 1.00 40.34 361 CYS A O 1
ATOM 2978 N N . THR A 1 362 ? 10.735 19.022 -17.477 1.00 39.62 362 THR A N 1
ATOM 2979 C CA . THR A 1 362 ? 10.733 19.792 -18.734 1.00 39.62 362 THR A CA 1
ATOM 2980 C C . THR A 1 362 ? 9.454 20.573 -19.052 1.00 39.62 362 THR A C 1
ATOM 2982 O O . THR A 1 362 ? 9.400 21.132 -20.145 1.00 39.62 362 THR A O 1
ATOM 2985 N N . ASP A 1 363 ? 8.439 20.662 -18.182 1.00 45.91 363 ASP A N 1
ATOM 2986 C CA . ASP A 1 363 ? 7.234 21.463 -18.490 1.00 45.91 363 ASP A CA 1
ATOM 2987 C C . ASP A 1 363 ? 7.036 22.713 -17.610 1.00 45.91 363 ASP A C 1
ATOM 2989 O O . ASP A 1 363 ? 7.360 22.751 -16.421 1.00 45.91 363 ASP A O 1
ATOM 2993 N N . GLU A 1 364 ? 6.555 23.784 -18.257 1.00 43.44 364 GLU A N 1
ATOM 2994 C CA . GLU A 1 364 ? 6.333 25.119 -17.678 1.00 43.44 364 GLU A CA 1
ATOM 2995 C C . GLU A 1 364 ? 5.160 25.155 -16.681 1.00 43.44 364 GLU A C 1
ATOM 2997 O O . GLU A 1 364 ? 5.144 26.008 -15.796 1.00 43.44 364 GLU A O 1
ATOM 3002 N N . GLU A 1 365 ? 4.229 24.201 -16.759 1.00 40.03 365 GLU A N 1
ATOM 3003 C CA . GLU A 1 365 ? 3.041 24.126 -15.896 1.00 40.03 365 GLU A CA 1
ATOM 3004 C C . GLU A 1 365 ? 3.385 23.619 -14.487 1.00 40.03 365 GLU A C 1
ATOM 3006 O O . GLU A 1 365 ? 2.888 24.133 -13.481 1.00 40.03 365 GLU A O 1
ATOM 3011 N N . THR A 1 366 ? 4.300 22.650 -14.384 1.00 40.88 366 THR A N 1
ATOM 3012 C CA . THR A 1 366 ? 4.819 22.171 -13.094 1.00 40.88 366 THR A CA 1
ATOM 3013 C C . THR A 1 366 ? 5.598 23.276 -12.382 1.00 40.88 366 THR A C 1
ATOM 3015 O O . THR A 1 366 ? 5.535 23.404 -11.159 1.00 40.88 366 THR A O 1
ATOM 3018 N N . LYS A 1 367 ? 6.281 24.129 -13.150 1.00 42.31 367 LYS A N 1
ATOM 3019 C CA . LYS A 1 367 ? 7.002 25.292 -12.636 1.00 42.31 367 LYS A CA 1
ATOM 3020 C C . LYS A 1 367 ? 6.055 26.373 -12.091 1.00 42.31 367 LYS A C 1
ATOM 3022 O O . LYS A 1 367 ? 6.296 26.839 -10.981 1.00 42.31 367 LYS A O 1
ATOM 3027 N N . GLU A 1 368 ? 4.975 26.717 -12.800 1.00 39.66 368 GLU A N 1
ATOM 3028 C CA . GLU A 1 368 ? 3.964 27.684 -12.322 1.00 39.66 368 GLU A CA 1
ATOM 3029 C C . GLU A 1 368 ? 3.275 27.220 -11.029 1.00 39.66 368 GLU A C 1
ATOM 3031 O O . GLU A 1 368 ? 3.104 28.004 -10.097 1.00 39.66 368 GLU A O 1
ATOM 3036 N N . MET A 1 369 ? 2.948 25.930 -10.920 1.00 37.09 369 MET A N 1
ATOM 3037 C CA . MET A 1 369 ? 2.301 25.374 -9.727 1.00 37.09 369 MET A CA 1
ATOM 3038 C C . MET A 1 369 ? 3.207 25.424 -8.483 1.00 37.09 369 MET A C 1
ATOM 3040 O O . MET A 1 369 ? 2.736 25.733 -7.388 1.00 37.09 369 MET A O 1
ATOM 3044 N N . TYR A 1 370 ? 4.508 25.145 -8.629 1.00 37.59 370 TYR A N 1
ATOM 3045 C CA . TYR A 1 370 ? 5.451 25.290 -7.516 1.00 37.59 370 TYR A CA 1
ATOM 3046 C C . TYR A 1 370 ? 5.696 26.762 -7.164 1.00 37.59 370 TYR A C 1
ATOM 3048 O O . TYR A 1 370 ? 5.818 27.079 -5.984 1.00 37.59 370 TYR A O 1
ATOM 3056 N N . GLU A 1 371 ? 5.717 27.664 -8.151 1.00 41.78 371 GLU A N 1
ATOM 3057 C CA . GLU A 1 371 ? 5.800 29.113 -7.924 1.00 41.78 371 GLU A CA 1
ATOM 3058 C C . GLU A 1 371 ? 4.569 29.671 -7.177 1.00 41.78 371 GLU A C 1
ATOM 3060 O O . GLU A 1 371 ? 4.735 30.607 -6.399 1.00 41.78 371 GLU A O 1
ATOM 3065 N N . GLU A 1 372 ? 3.376 29.078 -7.329 1.00 35.25 372 GLU A N 1
ATOM 3066 C CA . GLU A 1 372 ? 2.173 29.417 -6.542 1.00 35.25 372 GLU A CA 1
ATOM 3067 C C . GLU A 1 372 ? 2.147 28.813 -5.120 1.00 35.25 372 GLU A C 1
ATOM 3069 O O . GLU A 1 372 ? 1.512 29.372 -4.223 1.00 35.25 372 GLU A O 1
ATOM 3074 N N . GLU A 1 373 ? 2.809 27.673 -4.883 1.00 35.00 373 GLU A N 1
ATOM 3075 C CA . GLU A 1 373 ? 2.905 27.040 -3.553 1.00 35.00 373 GLU A CA 1
ATOM 3076 C C . GLU A 1 373 ? 3.953 27.688 -2.623 1.00 35.00 373 GLU A C 1
ATOM 3078 O O . GLU A 1 373 ? 3.967 27.409 -1.415 1.00 35.00 373 GLU A O 1
ATOM 3083 N N . LEU A 1 374 ? 4.823 28.538 -3.174 1.00 35.22 374 LEU A N 1
ATOM 3084 C CA . LEU A 1 374 ? 5.907 29.260 -2.497 1.00 35.22 374 LEU A CA 1
ATOM 3085 C C . LEU A 1 374 ? 5.494 30.676 -2.090 1.00 35.22 374 LEU A C 1
ATOM 3087 O O . LEU A 1 374 ? 5.880 31.075 -0.963 1.00 35.22 374 LEU A O 1
#

=== Feature glossary ===
A reading guide for the features in this record.

Start from the sequence.

  · Sequence gives the chain of amino acids in standard one-letter code (A=alanine, C=cysteine, …, Y=tyrosine), read N→C. It is the only feature that is directly encoded by the gene; all structural features are derived from the folded form of this sequence.

Fold it, and you get atomic coordinates and the backbone conformation that goes with them.

  · The mmCIF table is the protein's shape written out atom by atom. For each backbone N, Cα, C, and carbonyl O, it records an (x, y, z) coordinate triple in Å plus the residue type, chain letter, and residue number.

  · Backbone dihedral angles. Every residue except chain termini has a φ (preceding-C → N → Cα → C) and a ψ (N → Cα → C → next-N). They are reported in degrees following the IUPAC sign convention. Secondary structure is essentially a statement about which (φ, ψ) basin each residue occupies.

  · DSSP 8-state secondary structure assigns each residue one of H (α-helix), G (3₁₀-helix), I (π-helix), E (extended β-strand), B (isolated β-bridge), T (hydrogen-bonded turn), S (bend), or '-' (coil). The assignment is computed from backbone hydrogen-bond geometry via the Kabsch–Sander algorithm.

  · P-SEA three-state annotation labels each residue as helix, strand, or coil based purely on the geometry of the Cα trace. It serves as a fallback when the full backbone (and thus DSSP) is unavailable.

Summarize the fold with a handful of shape descriptors and a per-residue structural alphabet.

  · Radius of gyration (Rg) is the root-mean-square distance of Cα atoms from their centroid — a single number for overall size and compactness. A globular domain of N residues has Rg ≈ 2.2·N^0.38 Å; an extended or disordered chain has a much larger Rg. The Cα contact count is the number of residue pairs whose Cα atoms are within 8 Å and are more than four positions apart in sequence — a standard proxy for tertiary packing density. The bounding box is the smallest axis-aligned box enclosing all Cα atoms.

  · Foldseek's 3Di representation compresses backbone geometry into a per-residue letter drawn from a learned twenty-state alphabet. It captures the tertiary interaction pattern around each residue — which residues are packed against it in space, regardless of where they are in sequence.

  · Accessible surface area quantifies burial. A residue with SASA near zero is packed into the hydrophobic core; one with SASA >100 Å² sits on the surface. Computed here via the Shrake–Rupley numerical algorithm with a 1.4 Å probe.

Ask how reliable the model is.

  · For AlphaFold models, the B-factor field carries pLDDT — the model's own estimate of local accuracy on a 0–100 scale. Regions with pLDDT<50 should be treated as essentially unmodeled; they often correspond to intrinsically disordered segments.

  · For experimental (PDB) structures, the B-factor (temperature factor) quantifies the positional spread of each atom in the crystal — a combination of thermal vibration and static disorder — in units of Å². High B-factors mark flexible loops or poorly resolved regions; low B-factors mark the rigid, well-ordered core.

  · PAE(i, j) answers: if I align the predicted and true structures on residue i, how far off (in Å) do I expect residue j to be? A block-diagonal PAE matrix with low values on the blocks and high values off-diagonal is the signature of a multi-domain protein with confidently predicted domains but uncertain inter-domain orientation.

Place it in context: what it resembles, what it is annotated as, and how it looks.

  ·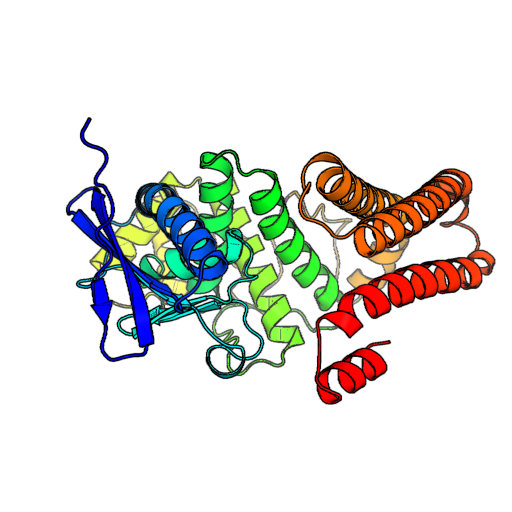 Structural nearest neighbors (via Foldseek easy-search vs the PDB). Reported per hit: target PDB id, E-value, and alignment TM-score. A TM-score above ~0.5 is the conventional threshold for 'same fold'.

  · Functional annotations link the protein to curated databases. InterPro entries identify conserved domains and families by matching the sequence against member-database signatures (Pfam, PROSITE, CDD, …). Gene Ontology (GO) terms describe molecular function, biological process, and cellular component in a controlled vocabulary. CATH places the structure in a hierarchical fold classification (Class/Architecture/Topology/Homologous-superfamily). The organism is the source species.

  · Plot images: a contact map (which residues are close in 3D, as an N×N binary image), a Ramachandran scatter (backbone torsion angles, revealing secondary-structure composition at a glance), and — for AlphaFold structures — a PAE heatmap (pairwise prediction confidence).

  · Structure images are PyMOL renders from six orthogonal camera directions. Cartoon representation draws helices as coils and strands as arrows; sticks shows the backbone as bonds; surface shows the solvent-excluded envelope. Rainbow coloring maps sequence position to hue (blue→red, N→C); chain coloring assigns a distinct color per polypeptide.